Protein AF-A0AAN7UTT5-F1 (afdb_monomer)

Sequence (653 aa):
MQVRHYLQALGIAIPLFTTSALGRFSVTSLNTWSPSGRPGTSPDYYIHANITDPDPTKDTPDADGAQVYCAFVWQWPNAPYNQILDCVIADGGRPVGWAWTVELLEATETEEPFPTTNFDLHWRAINLSQPQDGNVTFYSGIGHFEVGKNLQGTCAASGFCSWALKPTETPVVIDITTETCLGTFDEALNGLNCATWHPSRSHATGWNDNKGGLDIPVTLKTSISDKNHMIFERRQSMRGLCVLVFLRMAVGFLSPPICTAPSVFDPLLRCPSETGGYDLIGSNASHGSYLRGGPWSVGNTCYEAGADEYCIYTALRFNDGEGLSLITTAESTEKITARSAFQHKVSIPRTDGPYREVEIPGKSHGLVATKALQAGQNLISRTPALVVNTKAVEKLQRHKLDDLLARAVDSLPLAHRDEVLELSTHDIASTHTEKVGKIFRTNSFSTGFHDGKSNFRSLFTIISRINHSCRPNCVYYFDSNTFSQNVVAVRDIQPGEELSIAYIDPVLPQSERQKRLKSWGFECSCERCSVNATQVAESDGNVAEIHRLWKQLDNYSASSSATPAMAERLIALYRQEGLESRIQEAYYRAAVEWIGLGEAEKAAQHATLCIEYGTLFLGPGRPFIEKMKQLLDGPTDHPQWMFRSNRHADKNT

Foldseek 3Di:
DPDVPPPPPPPDPDPPPPPPQQFKWWWQKKKWKWDLPDPQDDQKTKIKIKTADLDRRDNDGDPLGKIWIDMDIDGPPCGQAQDKDWIDIRDPPDDDQKTKIKHKHFAPPDPDRDSRAWTKIKMKMFRNPDDPPQKGKIKIWIDTHHDPPQKDWDDDPSRITMIMGDPVCGTPITRIDMWIAGDDPVCVSSVHRTPPDDDPPDDDPDDDDDDDDDDDDDDDDDDDDDDDDDDDDDDDDDDDDDDDDDDDDDDDDDDDPDDDDDDDDDDDDDDDDDDDDDDDDDDDPDPDDDDDDFLWDWDPDWDDFPPFIWTKTKRCCQQNRQIAIETGGPVVVVVLCPAQSNVDHFHPDPDPFQWDWDQDVQFGIFIFGQAKDAAFDWGDKFAFRYKYFVCCVVGPDLLSVLVRQLVRLVPYDVVNSVLLLSADLLDDDPDSSSSSSSSQVLAWDWAAPLPVPTIITTHTRVVSRAAADLQAQWAWAQDSNSNIIIIGGLHMHHGGGTHHDHPDNSLAQLVVSQVVCVVSVHGDCHPQNVDDPVSSVVLNVLSVLLVVLCVQLPPLDLPGPDALVSLVSNLVSCVVNNVSLPSLSSLLSNLLRCQLQVNLVRSLVSLVVNLSSVCRHHNPDDPSNVLSVVCNVCSCPRPNHNSNVCNPVPPPD

Secondary structure (DSSP, 8-state):
--STTSSSSS-------------EEEEEEEEEEE----TTS--EEEEEEEEE-S-TT-SS--TTS-EEEEEEEEETT---BT-EEEPEEE-SSS---EEEEEEEEPPTT-SS--TTTEEEEEEEEEETTS--SSEEEEEEEEEEEEBTTTEEEEE-TTS-EEEEE-GGG-SEEEE-EEEEEES-HHHHHTTTTBTT------------------------------------------------------------------------------------------------SSSPEEEEEEEEETTEEEEEEEETTHHHHT-EEEEE-HHHHHHHHTSHHHHS---------SEEEEEETTTEEEEEESS-B-TT-EEEEE--SEEEEHHHHHHS-HHHHHHHHHHHHHTS-HHHHHHHHTS--SS--SSHHHHHHHHHHHH-EEEE-SSSS-EEEEE-TGGGGPEE-SS-SEEEEEETTTTEEEEEESS-B-TTPBPEE-SS-SSS-HHHHHHHHGGGT----STTTSS-HHHHHHHHHHHHHHHHHHHHHT--STT----HHHHHHHHHHHHHTT-GGGTHHHHHHHHHHHHTTT-HHHHHHHHHHHHHHHHHHH-SS-HHHHHHHHHHH-GGGSTTTTTTGGGGGGG--

pLDDT: mean 75.99, std 25.08, range [19.84, 98.75]

Structure (mmCIF, N/CA/C/O backbone):
data_AF-A0AAN7UTT5-F1
#
_entry.id   AF-A0AAN7UTT5-F1
#
loop_
_atom_site.group_PDB
_atom_site.id
_atom_site.type_symbol
_atom_site.label_atom_id
_atom_site.label_alt_id
_atom_site.label_comp_id
_atom_site.label_asym_id
_atom_site.label_entity_id
_atom_site.label_seq_id
_atom_site.pdbx_PDB_ins_code
_atom_site.Cartn_x
_atom_site.Cartn_y
_atom_site.Cartn_z
_atom_site.occupancy
_atom_site.B_iso_or_equiv
_atom_site.auth_seq_id
_atom_site.auth_comp_id
_atom_site.auth_asym_id
_atom_site.auth_atom_id
_atom_site.pdbx_PDB_model_num
ATOM 1 N N . MET A 1 1 ? 32.697 -45.420 -55.969 1.00 43.56 1 MET A N 1
ATOM 2 C CA . MET A 1 1 ? 33.948 -46.088 -55.541 1.00 43.56 1 MET A CA 1
ATOM 3 C C . MET A 1 1 ? 35.084 -45.721 -56.505 1.00 43.56 1 MET A C 1
ATOM 5 O O . MET A 1 1 ? 35.570 -46.591 -57.204 1.00 43.56 1 MET A O 1
ATOM 9 N N . GLN A 1 2 ? 35.478 -44.437 -56.603 1.00 44.31 2 GLN A N 1
ATOM 10 C CA . GLN A 1 2 ? 36.600 -44.028 -57.478 1.00 44.31 2 GLN A CA 1
ATOM 11 C C . GLN A 1 2 ? 37.169 -42.615 -57.198 1.00 44.31 2 GLN A C 1
ATOM 13 O O . GLN A 1 2 ? 37.611 -41.933 -58.109 1.00 44.31 2 GLN A O 1
ATOM 18 N N . VAL A 1 3 ? 37.178 -42.160 -55.937 1.00 40.94 3 VAL A N 1
ATOM 19 C CA . VAL A 1 3 ? 37.880 -40.906 -55.544 1.00 40.94 3 VAL A CA 1
ATOM 20 C C . VAL A 1 3 ? 38.808 -41.105 -54.332 1.00 40.94 3 VAL A C 1
ATOM 22 O O . VAL A 1 3 ? 39.767 -40.368 -54.147 1.00 40.94 3 VAL A O 1
ATOM 25 N N . ARG A 1 4 ? 38.633 -42.183 -53.551 1.00 36.16 4 ARG A N 1
ATOM 26 C CA . ARG A 1 4 ? 39.488 -42.482 -52.384 1.00 36.16 4 ARG A CA 1
ATOM 27 C C . ARG A 1 4 ? 40.895 -43.005 -52.709 1.00 36.16 4 ARG A C 1
ATOM 29 O O . ARG A 1 4 ? 41.725 -43.021 -51.815 1.00 36.16 4 ARG A O 1
ATOM 36 N N . HIS A 1 5 ? 41.176 -43.416 -53.948 1.00 43.47 5 HIS A N 1
ATOM 37 C CA . HIS A 1 5 ? 42.467 -44.030 -54.306 1.00 43.47 5 HIS A CA 1
ATOM 38 C C . HIS A 1 5 ? 43.515 -43.050 -54.867 1.00 43.47 5 HIS A C 1
ATOM 40 O O . HIS A 1 5 ? 44.645 -43.464 -55.090 1.00 43.47 5 HIS A O 1
ATOM 46 N N . TYR A 1 6 ? 43.192 -41.763 -55.051 1.00 39.84 6 TYR A N 1
ATOM 47 C CA . TYR A 1 6 ? 44.152 -40.781 -55.588 1.00 39.84 6 TYR A CA 1
ATOM 48 C C . TYR A 1 6 ? 44.833 -39.892 -54.532 1.00 39.84 6 TYR A C 1
ATOM 50 O O . TYR A 1 6 ? 45.796 -39.205 -54.854 1.00 39.84 6 TYR A O 1
ATOM 58 N N . LEU A 1 7 ? 44.395 -39.925 -53.267 1.00 40.12 7 LEU A N 1
ATOM 59 C CA . LEU A 1 7 ? 44.925 -39.040 -52.214 1.00 40.12 7 LEU A CA 1
ATOM 60 C C . LEU A 1 7 ? 45.948 -39.690 -51.266 1.00 40.12 7 LEU A C 1
ATOM 62 O O . LEU A 1 7 ? 46.494 -39.003 -50.411 1.00 40.12 7 LEU A O 1
ATOM 66 N N . GLN A 1 8 ? 46.273 -40.978 -51.423 1.00 39.19 8 GLN A N 1
ATOM 67 C CA . GLN A 1 8 ? 47.286 -41.652 -50.587 1.00 39.19 8 GLN A CA 1
ATOM 68 C C . GLN A 1 8 ? 48.696 -41.707 -51.205 1.00 39.19 8 GLN A C 1
ATOM 70 O O . GLN A 1 8 ? 49.610 -42.232 -50.578 1.00 39.19 8 GLN A O 1
ATOM 75 N N . ALA A 1 9 ? 48.912 -41.131 -52.393 1.00 42.50 9 ALA A N 1
ATOM 76 C CA . ALA A 1 9 ? 50.193 -41.216 -53.106 1.00 42.50 9 ALA A CA 1
ATOM 77 C C . ALA A 1 9 ? 51.136 -40.006 -52.924 1.00 42.50 9 ALA A C 1
ATOM 79 O O . ALA A 1 9 ? 52.186 -39.977 -53.558 1.00 42.50 9 ALA A O 1
ATOM 80 N N . LEU A 1 10 ? 50.804 -39.014 -52.084 1.00 40.88 10 LEU A N 1
ATOM 81 C CA . LEU A 1 10 ? 51.608 -37.783 -51.965 1.00 40.88 10 LEU A CA 1
ATOM 82 C C . LEU A 1 10 ? 52.316 -37.549 -50.626 1.00 40.88 10 LEU A C 1
ATOM 84 O O . LEU A 1 10 ? 53.011 -36.550 -50.512 1.00 40.88 10 LEU A O 1
ATOM 88 N N . GLY A 1 11 ? 52.226 -38.444 -49.637 1.00 39.50 11 GLY A N 1
ATOM 89 C CA . GLY A 1 11 ? 53.099 -38.375 -48.450 1.00 39.50 11 GLY A CA 1
ATOM 90 C C . GLY A 1 11 ? 53.075 -37.043 -47.679 1.00 39.50 11 GLY A C 1
ATOM 91 O O . GLY A 1 11 ? 54.031 -36.732 -46.975 1.00 39.50 11 GLY A O 1
ATOM 92 N N . ILE A 1 12 ? 52.005 -36.253 -47.803 1.00 39.72 12 ILE A N 1
ATOM 93 C CA . ILE A 1 12 ? 51.806 -35.035 -47.019 1.00 39.72 12 ILE A CA 1
ATOM 94 C C . ILE A 1 12 ? 51.039 -35.447 -45.767 1.00 39.72 12 ILE A C 1
ATOM 96 O O . ILE A 1 12 ? 49.877 -35.850 -45.841 1.00 39.72 12 ILE A O 1
ATOM 100 N N . ALA A 1 13 ? 51.705 -35.372 -44.617 1.00 34.25 13 ALA A N 1
ATOM 101 C CA . ALA A 1 13 ? 51.040 -35.432 -43.328 1.00 34.25 13 ALA A CA 1
ATOM 102 C C . ALA A 1 13 ? 50.057 -34.256 -43.247 1.00 34.25 13 ALA A C 1
ATOM 104 O O . ALA A 1 13 ? 50.465 -33.102 -43.125 1.00 34.25 13 ALA A O 1
ATOM 105 N N . ILE A 1 14 ? 48.762 -34.545 -43.359 1.00 33.50 14 ILE A N 1
ATOM 106 C CA . ILE A 1 14 ? 47.716 -33.591 -43.002 1.00 33.50 14 ILE A CA 1
ATOM 107 C C . ILE A 1 14 ? 47.764 -33.500 -41.473 1.00 33.50 14 ILE A C 1
ATOM 109 O O . ILE A 1 14 ? 47.620 -34.543 -40.824 1.00 33.50 14 ILE A O 1
ATOM 113 N N . PRO A 1 15 ? 47.991 -32.318 -40.875 1.00 33.50 15 PRO A N 1
ATOM 114 C CA . PRO A 1 15 ? 47.809 -32.176 -39.444 1.00 33.50 15 PRO A CA 1
ATOM 115 C C . PRO A 1 15 ? 46.346 -32.517 -39.165 1.00 33.50 15 PRO A C 1
ATOM 117 O O . PRO A 1 15 ? 45.433 -31.874 -39.684 1.00 33.50 15 PRO A O 1
ATOM 120 N N . LEU A 1 16 ? 46.124 -33.584 -38.398 1.00 32.66 16 LEU A N 1
ATOM 121 C CA . LEU A 1 16 ? 44.844 -33.825 -37.756 1.00 32.66 16 LEU A CA 1
ATOM 122 C C . LEU A 1 16 ? 44.612 -32.617 -36.852 1.00 32.66 16 LEU A C 1
ATOM 124 O O . LEU A 1 16 ? 45.152 -32.555 -35.750 1.00 32.66 16 LEU A O 1
ATOM 128 N N . PHE A 1 17 ? 43.864 -31.632 -37.348 1.00 32.28 17 PHE A N 1
ATOM 129 C CA . PHE A 1 17 ? 43.256 -30.627 -36.500 1.00 32.28 17 PHE A CA 1
ATOM 130 C C . PHE A 1 17 ? 42.333 -31.391 -35.559 1.00 32.28 17 PHE A C 1
ATOM 132 O O . PHE A 1 17 ? 41.230 -31.794 -35.921 1.00 32.28 17 PHE A O 1
ATOM 139 N N . THR A 1 18 ? 42.823 -31.653 -34.353 1.00 28.97 18 THR A N 1
ATOM 140 C CA . THR A 1 18 ? 41.956 -31.870 -33.210 1.00 28.97 18 THR A CA 1
ATOM 141 C C . THR A 1 18 ? 41.146 -30.591 -33.084 1.00 28.97 18 THR A C 1
ATOM 143 O O . THR A 1 18 ? 41.679 -29.564 -32.667 1.00 28.97 18 THR A O 1
ATOM 146 N N . THR A 1 19 ? 39.888 -30.621 -33.516 1.00 34.44 19 THR A N 1
ATOM 147 C CA . THR A 1 19 ? 38.912 -29.612 -33.120 1.00 34.44 19 THR A CA 1
ATOM 148 C C . THR A 1 19 ? 38.838 -29.698 -31.601 1.00 34.44 19 THR A C 1
ATOM 150 O O . THR A 1 19 ? 38.210 -30.611 -31.063 1.00 34.44 19 THR A O 1
ATOM 153 N N . SER A 1 20 ? 39.551 -28.815 -30.899 1.00 40.12 20 SER A N 1
ATOM 154 C CA . SER A 1 20 ? 39.170 -28.464 -29.537 1.00 40.12 20 SER A CA 1
ATOM 155 C C . SER A 1 20 ? 37.685 -28.144 -29.607 1.00 40.12 20 SER A C 1
ATOM 157 O O . SER A 1 20 ? 37.292 -27.360 -30.474 1.00 40.12 20 SER A O 1
ATOM 159 N N . ALA A 1 21 ? 36.863 -28.812 -28.799 1.00 48.62 21 ALA A N 1
ATOM 160 C CA . ALA A 1 21 ? 35.466 -28.432 -28.684 1.00 48.62 21 ALA A CA 1
ATOM 161 C C . ALA A 1 21 ? 35.452 -26.929 -28.378 1.00 48.62 21 ALA A C 1
ATOM 163 O O . ALA A 1 21 ? 36.034 -26.493 -27.388 1.00 48.62 21 ALA A O 1
ATOM 164 N N . LEU A 1 22 ? 34.937 -26.130 -29.313 1.00 58.00 22 LEU A N 1
ATOM 165 C CA . LEU A 1 22 ? 34.642 -24.733 -29.037 1.00 58.00 22 LEU A CA 1
ATOM 166 C C . LEU A 1 22 ? 33.577 -24.741 -27.935 1.00 58.00 22 LEU A C 1
ATOM 168 O O . LEU A 1 22 ? 32.728 -25.638 -27.914 1.00 58.00 22 LEU A O 1
ATOM 172 N N . GLY A 1 23 ? 33.659 -23.800 -26.996 1.00 67.00 23 GLY A N 1
ATOM 173 C CA . GLY A 1 23 ? 32.673 -23.715 -25.922 1.00 67.00 23 GLY A CA 1
ATOM 174 C C . GLY A 1 23 ? 31.282 -23.334 -26.442 1.00 67.00 23 GLY A C 1
ATOM 175 O O . GLY A 1 23 ? 31.026 -23.313 -27.646 1.00 67.00 23 GLY A O 1
ATOM 176 N N . ARG A 1 24 ? 30.330 -23.078 -25.546 1.00 82.81 24 ARG A N 1
ATOM 177 C CA . ARG A 1 24 ? 28.915 -22.879 -25.907 1.00 82.81 24 ARG A CA 1
ATOM 178 C C . ARG A 1 24 ? 28.330 -21.689 -25.168 1.00 82.81 24 ARG A C 1
ATOM 180 O O . ARG A 1 24 ? 28.668 -21.468 -24.008 1.00 82.81 24 ARG A O 1
ATOM 187 N N . PHE A 1 25 ? 27.398 -20.975 -25.796 1.00 87.75 25 PHE A N 1
ATOM 188 C CA . PHE A 1 25 ? 26.512 -20.077 -25.054 1.00 87.75 25 PHE A CA 1
ATOM 189 C C . PHE A 1 25 ? 25.291 -20.855 -24.559 1.00 87.75 25 PHE A C 1
ATOM 191 O O . PHE A 1 25 ? 24.766 -21.722 -25.258 1.00 87.75 25 PHE A O 1
ATOM 198 N N . SER A 1 26 ? 24.836 -20.543 -23.347 1.00 88.38 26 SER A N 1
ATOM 199 C CA . SER A 1 26 ? 23.706 -21.212 -22.701 1.00 88.38 26 SER A CA 1
ATOM 200 C C . SER A 1 26 ? 22.634 -20.186 -22.354 1.00 88.38 26 SER A C 1
ATOM 202 O O . SER A 1 26 ? 22.735 -19.495 -21.338 1.00 88.38 26 SER A O 1
ATOM 204 N N . VAL A 1 27 ? 21.616 -20.060 -23.207 1.00 90.56 27 VAL A N 1
ATOM 205 C CA . VAL A 1 27 ? 20.495 -19.146 -22.961 1.00 90.56 27 VAL A CA 1
ATOM 206 C C . VAL A 1 27 ? 19.534 -19.818 -21.986 1.00 90.56 27 VAL A C 1
ATOM 208 O O . VAL A 1 27 ? 18.840 -20.778 -22.327 1.00 90.56 27 VAL A O 1
ATOM 211 N N . THR A 1 28 ? 19.514 -19.333 -20.749 1.00 88.81 28 THR A N 1
ATOM 212 C CA . THR A 1 28 ? 18.777 -19.939 -19.629 1.00 88.81 28 THR A CA 1
ATOM 213 C C . THR A 1 28 ? 17.398 -19.329 -19.423 1.00 88.81 28 THR A C 1
ATOM 215 O O . THR A 1 28 ? 16.517 -19.965 -18.847 1.00 88.81 28 THR A O 1
ATOM 218 N N . SER A 1 29 ? 17.167 -18.125 -19.938 1.00 90.75 29 SER A N 1
ATOM 219 C CA . SER A 1 29 ? 15.823 -17.574 -20.065 1.00 90.75 29 SER A CA 1
ATOM 220 C C . SER A 1 29 ? 15.744 -16.680 -21.288 1.00 90.75 29 SER A C 1
ATOM 222 O O . SER A 1 29 ? 16.654 -15.895 -21.527 1.00 90.75 29 SER A O 1
ATOM 224 N N . LEU A 1 30 ? 14.634 -16.737 -22.007 1.00 94.06 30 LEU A N 1
ATOM 225 C CA . LEU A 1 30 ? 14.273 -15.732 -22.994 1.00 94.06 30 LEU A CA 1
ATOM 226 C C . LEU A 1 30 ? 12.775 -15.480 -22.879 1.00 94.06 30 LEU A C 1
ATOM 228 O O . LEU A 1 30 ? 12.010 -16.441 -22.774 1.00 94.06 30 LEU A O 1
ATOM 232 N N . ASN A 1 31 ? 12.363 -14.217 -22.883 1.00 92.81 31 ASN A N 1
ATOM 233 C CA . ASN A 1 31 ? 10.966 -13.809 -22.902 1.00 92.81 31 ASN A CA 1
ATOM 234 C C . ASN A 1 31 ? 10.744 -12.641 -23.861 1.00 92.81 31 ASN A C 1
ATOM 236 O O . ASN A 1 31 ? 11.550 -11.719 -23.945 1.00 92.81 31 ASN A O 1
ATOM 240 N N . THR A 1 32 ? 9.625 -12.674 -24.572 1.00 93.06 32 THR A N 1
ATOM 241 C CA . THR A 1 32 ? 9.216 -11.633 -25.509 1.00 93.06 32 THR A CA 1
ATOM 242 C C . THR A 1 32 ? 7.816 -11.143 -25.187 1.00 93.06 32 THR A C 1
ATOM 244 O O . THR A 1 32 ? 7.004 -11.845 -24.569 1.00 93.06 32 THR A O 1
ATOM 247 N N . TRP A 1 33 ? 7.527 -9.921 -25.621 1.00 90.25 33 TRP A N 1
ATOM 248 C CA . TRP A 1 33 ? 6.220 -9.316 -25.428 1.00 90.25 33 TRP A CA 1
ATOM 249 C C . TRP A 1 33 ? 5.844 -8.374 -26.552 1.00 90.25 33 TRP A C 1
ATOM 251 O O . TRP A 1 33 ? 6.675 -7.662 -27.115 1.00 90.25 33 TRP A O 1
ATOM 261 N N . SER A 1 34 ? 4.557 -8.376 -26.873 1.00 88.06 34 SER A N 1
ATOM 262 C CA . SER A 1 34 ? 3.938 -7.498 -27.855 1.00 88.06 34 SER A CA 1
ATOM 263 C C . SER A 1 34 ? 2.684 -6.859 -27.258 1.00 88.06 34 SER A C 1
ATOM 265 O O . SER A 1 34 ? 1.815 -7.585 -26.765 1.00 88.06 34 SER A O 1
ATOM 267 N N . PRO A 1 35 ? 2.570 -5.521 -27.286 1.00 83.06 35 PRO A N 1
ATOM 268 C CA . PRO A 1 35 ? 1.421 -4.806 -26.756 1.00 83.06 35 PRO A CA 1
ATOM 269 C C . PRO A 1 35 ? 0.160 -5.010 -27.588 1.00 83.06 35 PRO A C 1
ATOM 271 O O . PRO A 1 35 ? 0.199 -5.144 -28.804 1.00 83.06 35 PRO A O 1
ATOM 274 N N . SER A 1 36 ? -0.994 -4.868 -26.934 1.00 79.12 36 SER A N 1
ATOM 275 C CA . SER A 1 36 ? -2.305 -4.886 -27.606 1.00 79.12 36 SER A CA 1
ATOM 276 C C . SER A 1 36 ? -2.604 -3.658 -28.484 1.00 79.12 36 SER A C 1
ATOM 278 O O . SER A 1 36 ? -3.639 -3.601 -29.143 1.00 79.12 36 SER A O 1
ATOM 280 N N . GLY A 1 37 ? -1.773 -2.612 -28.416 1.00 65.06 37 GLY A N 1
ATOM 281 C CA . GLY A 1 37 ? -2.025 -1.330 -29.085 1.00 65.06 37 GLY A CA 1
ATOM 282 C C . GLY A 1 37 ? -3.209 -0.523 -28.526 1.00 65.06 37 GLY A C 1
ATOM 283 O O . GLY A 1 37 ? -3.604 0.475 -29.131 1.00 65.06 37 GLY A O 1
ATOM 284 N N . ARG A 1 38 ? -3.800 -0.917 -27.386 1.00 64.81 38 ARG A N 1
ATOM 285 C CA . ARG A 1 38 ? -4.897 -0.174 -26.745 1.00 64.81 38 ARG A CA 1
ATOM 286 C C . ARG A 1 38 ? -4.381 1.037 -25.953 1.00 64.81 38 ARG A C 1
ATOM 288 O O . ARG A 1 38 ? -3.316 0.957 -25.339 1.00 64.81 38 ARG A O 1
ATOM 295 N N . PRO A 1 39 ? -5.146 2.145 -25.885 1.00 46.62 39 PRO A N 1
ATOM 296 C CA . PRO A 1 39 ? -4.810 3.266 -25.010 1.00 46.62 39 PRO A CA 1
ATOM 297 C C . PRO A 1 39 ? -4.639 2.797 -23.557 1.00 46.62 39 PRO A C 1
ATOM 299 O O . PRO A 1 39 ? -5.545 2.180 -23.002 1.00 46.62 39 PRO A O 1
ATOM 302 N N . GLY A 1 40 ? -3.486 3.089 -22.948 1.00 49.75 40 GLY A N 1
ATOM 303 C CA . GLY A 1 40 ? -3.182 2.744 -21.552 1.00 49.75 40 GLY A CA 1
ATOM 304 C C . GLY A 1 40 ? -2.288 1.515 -21.342 1.00 49.75 40 GLY A C 1
ATOM 305 O O . GLY A 1 40 ? -1.812 1.331 -20.227 1.00 49.75 40 GLY A O 1
ATOM 306 N N . THR A 1 41 ? -1.999 0.710 -22.373 1.00 53.72 41 THR A N 1
ATOM 307 C CA . THR A 1 41 ? -0.960 -0.337 -22.287 1.00 53.72 41 THR A CA 1
ATOM 308 C C . THR A 1 41 ? 0.419 0.226 -22.626 1.00 53.72 41 THR A C 1
ATOM 310 O O . THR A 1 41 ? 0.505 1.221 -23.350 1.00 53.72 41 THR A O 1
ATOM 313 N N . SER A 1 42 ? 1.497 -0.406 -22.137 1.00 67.25 42 SER A N 1
ATOM 314 C CA . SER A 1 42 ? 2.853 -0.069 -22.601 1.00 67.25 42 SER A CA 1
ATOM 315 C C . SER A 1 42 ? 2.894 -0.117 -24.136 1.00 67.25 42 SER A C 1
ATOM 317 O O . SER A 1 42 ? 2.335 -1.053 -24.706 1.00 67.25 42 SER A O 1
ATOM 319 N N . PRO A 1 43 ? 3.472 0.877 -24.827 1.00 77.44 43 PRO A N 1
ATOM 320 C CA . PRO A 1 43 ? 3.624 0.835 -26.280 1.00 77.44 43 PRO A CA 1
ATOM 321 C C . PRO A 1 43 ? 4.814 -0.027 -26.737 1.00 77.44 43 PRO A C 1
ATOM 323 O O . PRO A 1 43 ? 4.990 -0.219 -27.941 1.00 77.44 43 PRO A O 1
ATOM 326 N N . ASP A 1 44 ? 5.623 -0.527 -25.800 1.00 82.44 44 ASP A N 1
ATOM 327 C CA . ASP A 1 44 ? 6.960 -1.042 -26.088 1.00 82.44 44 ASP A CA 1
ATOM 328 C C . ASP A 1 44 ? 6.983 -2.563 -26.247 1.00 82.44 44 ASP A C 1
ATOM 330 O O . ASP A 1 44 ? 6.727 -3.299 -25.306 1.00 82.44 44 ASP A O 1
ATOM 334 N N . TYR A 1 45 ? 7.354 -3.049 -27.420 1.00 88.75 45 TYR A N 1
ATOM 335 C CA . TYR A 1 45 ? 7.704 -4.443 -27.662 1.00 88.75 45 TYR A CA 1
ATOM 336 C C . TYR A 1 45 ? 9.051 -4.751 -27.011 1.00 88.75 45 TYR A C 1
ATOM 338 O O . TYR A 1 45 ? 9.922 -3.878 -26.981 1.00 88.75 45 TYR A O 1
ATOM 346 N N . TYR A 1 46 ? 9.250 -5.986 -26.542 1.00 89.81 46 TYR A N 1
ATOM 347 C CA . TYR A 1 46 ? 10.554 -6.386 -26.022 1.00 89.81 46 TYR A CA 1
ATOM 348 C C . TYR A 1 46 ? 10.947 -7.835 -26.312 1.00 89.81 46 TYR A C 1
ATOM 350 O O . TYR A 1 46 ? 10.098 -8.710 -26.505 1.00 89.81 46 TYR A O 1
ATOM 358 N N . ILE A 1 47 ? 12.261 -8.073 -26.276 1.00 93.00 47 ILE A N 1
ATOM 359 C CA . ILE A 1 47 ? 12.916 -9.384 -26.190 1.00 93.00 47 ILE A CA 1
ATOM 360 C C . ILE A 1 47 ? 13.959 -9.279 -25.088 1.00 93.00 47 ILE A C 1
ATOM 362 O O . ILE A 1 47 ? 14.851 -8.439 -25.163 1.00 93.00 47 ILE A O 1
ATOM 366 N N . HIS A 1 48 ? 13.858 -10.127 -24.080 1.00 91.25 48 HIS A N 1
ATOM 367 C CA . HIS A 1 48 ? 14.750 -10.188 -22.932 1.00 91.25 48 HIS A CA 1
ATOM 368 C C . HIS A 1 48 ? 15.390 -11.572 -22.902 1.00 91.25 48 HIS A C 1
ATOM 370 O O . HIS A 1 48 ? 14.674 -12.566 -22.987 1.00 91.25 48 HIS A O 1
ATOM 376 N N . ALA A 1 49 ? 16.712 -11.656 -22.791 1.00 92.31 49 ALA A N 1
ATOM 377 C CA . ALA A 1 49 ? 17.436 -12.922 -22.794 1.00 92.31 49 ALA A CA 1
ATOM 378 C C . ALA A 1 49 ? 18.544 -12.931 -21.734 1.00 92.31 49 ALA A C 1
ATOM 380 O O . ALA A 1 49 ? 19.276 -11.955 -21.590 1.00 92.31 49 ALA A O 1
ATOM 381 N N . ASN A 1 50 ? 18.667 -14.045 -21.010 1.00 88.56 50 ASN A N 1
ATOM 382 C CA . ASN A 1 50 ? 19.740 -14.301 -20.055 1.00 88.56 50 ASN A CA 1
ATOM 383 C C . ASN A 1 50 ? 20.631 -15.436 -20.538 1.00 88.56 50 ASN A C 1
ATOM 385 O O . ASN A 1 50 ? 20.140 -16.501 -20.920 1.00 88.56 50 ASN A O 1
ATOM 389 N N . ILE A 1 51 ? 21.935 -15.223 -20.405 1.00 87.38 51 ILE A N 1
ATOM 390 C CA . ILE A 1 51 ? 22.967 -16.248 -20.503 1.00 87.38 51 ILE A CA 1
ATOM 391 C C . ILE A 1 51 ? 23.599 -16.420 -19.127 1.00 87.38 51 ILE A C 1
ATOM 393 O O . ILE A 1 51 ? 23.949 -15.445 -18.459 1.00 87.38 51 ILE A O 1
ATOM 397 N N . THR A 1 52 ? 23.747 -17.667 -18.699 1.00 77.44 52 THR A N 1
ATOM 398 C CA . THR A 1 52 ? 24.467 -18.010 -17.468 1.00 77.44 52 THR A CA 1
ATOM 399 C C . THR A 1 52 ? 25.882 -18.460 -17.816 1.00 77.44 52 THR A C 1
ATOM 401 O O . THR A 1 52 ? 26.058 -19.169 -18.803 1.00 77.44 52 THR A O 1
ATOM 404 N N . ASP A 1 53 ? 26.854 -18.067 -16.986 1.00 74.56 53 ASP A N 1
ATOM 405 C CA . ASP A 1 53 ? 28.297 -18.268 -17.191 1.00 74.56 53 ASP A CA 1
ATOM 406 C C . ASP A 1 53 ? 28.844 -17.411 -18.356 1.00 74.56 53 ASP A C 1
ATOM 408 O O . ASP A 1 53 ? 28.881 -17.849 -19.504 1.00 74.56 53 ASP A O 1
ATOM 412 N N . PRO A 1 54 ? 29.272 -16.158 -18.093 1.00 71.62 54 PRO A N 1
ATOM 413 C CA . PRO A 1 54 ? 29.703 -15.207 -19.122 1.00 71.62 54 PRO A CA 1
ATOM 414 C C . PRO A 1 54 ? 31.049 -15.578 -19.761 1.00 71.62 54 PRO A C 1
ATOM 416 O O . PRO A 1 54 ? 31.562 -14.801 -20.564 1.00 71.62 54 PRO A O 1
ATOM 419 N N . ASP A 1 55 ? 31.653 -16.697 -19.356 1.00 82.19 55 ASP A N 1
ATOM 420 C CA . ASP A 1 55 ? 32.896 -17.218 -19.904 1.00 82.19 55 ASP A CA 1
ATOM 421 C C . ASP A 1 55 ? 32.592 -18.367 -20.877 1.00 82.19 55 ASP A C 1
ATOM 423 O O . ASP A 1 55 ? 32.436 -19.517 -20.458 1.00 82.19 55 ASP A O 1
ATOM 427 N N . PRO A 1 56 ? 32.542 -18.087 -22.187 1.00 74.31 56 PRO A N 1
ATOM 428 C CA . PRO A 1 56 ? 32.183 -19.079 -23.187 1.00 74.31 56 PRO A CA 1
ATOM 429 C C . PRO A 1 56 ? 33.297 -20.084 -23.481 1.00 74.31 56 PRO A C 1
ATOM 431 O O . PRO A 1 56 ? 33.151 -20.889 -24.393 1.00 74.31 56 PRO A O 1
ATOM 434 N N . THR A 1 57 ? 34.421 -20.041 -22.758 1.00 73.44 57 THR A N 1
ATOM 435 C CA . THR A 1 57 ? 35.525 -21.001 -22.915 1.00 73.44 57 THR A CA 1
ATOM 436 C C . THR A 1 57 ? 35.393 -22.223 -22.010 1.00 73.44 57 THR A C 1
ATOM 438 O O . THR A 1 57 ? 36.170 -23.169 -22.141 1.00 73.44 57 THR A O 1
ATOM 441 N N . LYS A 1 58 ? 34.419 -22.230 -21.093 1.00 69.00 58 LYS A N 1
ATOM 442 C CA . LYS A 1 58 ? 34.164 -23.366 -20.207 1.00 69.00 58 LYS A CA 1
ATOM 443 C C . LYS A 1 58 ? 33.188 -24.352 -20.843 1.00 69.00 58 LYS A C 1
ATOM 445 O O . LYS A 1 58 ? 32.142 -23.972 -21.358 1.00 69.00 58 LYS A O 1
ATOM 450 N N . ASP A 1 59 ? 33.497 -25.640 -20.717 1.00 59.97 59 ASP A N 1
ATOM 451 C CA . ASP A 1 59 ? 32.659 -26.727 -21.243 1.00 59.97 59 ASP A CA 1
ATOM 452 C C . ASP A 1 59 ? 31.441 -27.057 -20.357 1.00 59.97 59 ASP A C 1
ATOM 454 O O . ASP A 1 59 ? 30.526 -27.763 -20.790 1.00 59.97 59 ASP A O 1
ATOM 458 N N . THR A 1 60 ? 31.415 -26.579 -19.108 1.00 57.41 60 THR A N 1
ATOM 459 C CA . THR A 1 60 ? 30.350 -26.865 -18.135 1.00 57.41 60 THR A CA 1
ATOM 460 C C . THR A 1 60 ? 29.724 -25.573 -17.613 1.00 57.41 60 THR A C 1
ATOM 462 O O . THR A 1 60 ? 30.464 -24.782 -17.028 1.00 57.41 60 THR A O 1
ATOM 465 N N . PRO A 1 61 ? 28.396 -25.384 -17.739 1.00 56.75 61 PRO A N 1
ATOM 466 C CA . PRO A 1 61 ? 27.710 -24.215 -17.196 1.00 56.75 61 PRO A CA 1
ATOM 467 C C . PRO A 1 61 ? 27.846 -24.143 -15.670 1.00 56.75 61 PRO A C 1
ATOM 469 O O . PRO A 1 61 ? 27.440 -25.073 -14.967 1.00 56.75 61 PRO A O 1
ATOM 472 N N . ASP A 1 62 ? 28.381 -23.040 -15.149 1.00 60.91 62 ASP A N 1
ATOM 473 C CA . ASP A 1 62 ? 28.326 -22.724 -13.719 1.00 60.91 62 ASP A CA 1
ATOM 474 C C . ASP A 1 62 ? 26.931 -22.185 -13.354 1.00 60.91 62 ASP A C 1
ATOM 476 O O . ASP A 1 62 ? 26.603 -21.033 -13.639 1.00 60.91 62 ASP A O 1
ATOM 480 N N . ALA A 1 63 ? 26.090 -23.019 -12.735 1.00 53.03 63 ALA A N 1
ATOM 481 C CA . ALA A 1 63 ? 24.725 -22.649 -12.346 1.00 53.03 63 ALA A CA 1
ATOM 482 C C . ALA A 1 63 ? 24.664 -21.497 -11.318 1.00 53.03 63 ALA A C 1
ATOM 484 O O . ALA A 1 63 ? 23.639 -20.821 -11.236 1.00 53.03 63 ALA A O 1
ATOM 485 N N . ASP A 1 64 ? 25.757 -21.248 -10.586 1.00 55.81 64 ASP A N 1
ATOM 486 C CA . ASP A 1 64 ? 25.908 -20.146 -9.625 1.00 55.81 64 ASP A CA 1
ATOM 487 C C . ASP A 1 64 ? 26.726 -18.966 -10.208 1.00 55.81 64 ASP A C 1
ATOM 489 O O . ASP A 1 64 ? 27.114 -18.037 -9.489 1.00 55.81 64 ASP A O 1
ATOM 493 N N . GLY A 1 65 ? 27.016 -19.006 -11.515 1.00 61.56 65 GLY A N 1
ATOM 494 C CA . GLY A 1 65 ? 27.838 -18.036 -12.233 1.00 61.56 65 GLY A CA 1
ATOM 495 C C . GLY A 1 65 ? 27.166 -16.676 -12.454 1.00 61.56 65 GLY A C 1
ATOM 496 O O . GLY A 1 65 ? 25.959 -16.499 -12.287 1.00 61.56 65 GLY A O 1
ATOM 497 N N . ALA A 1 66 ? 27.968 -15.685 -12.861 1.00 68.56 66 ALA A N 1
ATOM 498 C CA . ALA A 1 66 ? 27.450 -14.381 -13.278 1.00 68.56 66 ALA A CA 1
ATOM 499 C C . ALA A 1 66 ? 26.470 -14.529 -14.459 1.00 68.56 66 ALA A C 1
ATOM 501 O O . ALA A 1 66 ? 26.536 -15.494 -15.226 1.00 68.56 66 ALA A O 1
ATOM 502 N N . GLN A 1 67 ? 25.549 -13.577 -14.594 1.00 80.38 67 GLN A N 1
ATOM 503 C CA . GLN A 1 67 ? 24.536 -13.600 -15.649 1.00 80.38 67 GLN A CA 1
ATOM 504 C C . GLN A 1 67 ? 24.758 -12.449 -16.622 1.00 80.38 67 GLN A C 1
ATOM 506 O O . GLN A 1 67 ? 25.013 -11.319 -16.203 1.00 80.38 67 GLN A O 1
ATOM 511 N N . VAL A 1 68 ? 24.651 -12.742 -17.913 1.00 86.44 68 VAL A N 1
ATOM 512 C CA . VAL A 1 68 ? 24.621 -11.746 -18.984 1.00 86.44 68 VAL A CA 1
ATOM 513 C C . VAL A 1 68 ? 23.176 -11.566 -19.395 1.00 86.44 68 VAL A C 1
ATOM 515 O O . VAL A 1 68 ? 22.545 -12.500 -19.884 1.00 86.44 68 VAL A O 1
ATOM 518 N N . TYR A 1 69 ? 22.665 -10.364 -19.196 1.00 85.69 69 TYR A N 1
ATOM 519 C CA . TYR A 1 69 ? 21.324 -9.981 -19.578 1.00 85.69 69 TYR A CA 1
ATOM 520 C C . TYR A 1 69 ? 21.368 -9.079 -20.807 1.00 85.69 69 TYR A C 1
ATOM 522 O O . TYR A 1 69 ? 22.057 -8.058 -20.805 1.00 85.69 69 TYR A O 1
ATOM 530 N N . CYS A 1 70 ? 20.582 -9.403 -21.826 1.00 89.62 70 CYS A N 1
ATOM 531 C CA . CYS A 1 70 ? 20.437 -8.564 -23.006 1.00 89.62 70 CYS A CA 1
ATOM 532 C C . CYS A 1 70 ? 18.970 -8.290 -23.301 1.00 89.62 70 CYS A C 1
ATOM 534 O O . CYS A 1 70 ? 18.118 -9.170 -23.158 1.00 89.62 70 CYS A O 1
ATOM 536 N N . ALA A 1 71 ? 18.683 -7.062 -23.729 1.00 88.62 71 ALA A N 1
ATOM 537 C CA . ALA A 1 71 ? 17.327 -6.624 -24.005 1.00 88.62 71 ALA A CA 1
ATOM 538 C C . ALA A 1 71 ? 17.227 -5.790 -25.272 1.00 88.62 71 ALA A C 1
ATOM 540 O O . ALA A 1 71 ? 17.976 -4.837 -25.462 1.00 88.62 71 ALA A O 1
ATOM 541 N N . PHE A 1 72 ? 16.203 -6.095 -26.057 1.00 87.69 72 PHE A N 1
ATOM 542 C CA . PHE A 1 72 ? 15.673 -5.226 -27.093 1.00 87.69 72 PHE A CA 1
ATOM 543 C C . PHE A 1 72 ? 14.354 -4.657 -26.592 1.00 87.69 72 PHE A C 1
ATOM 545 O O . PHE A 1 72 ? 13.496 -5.420 -26.156 1.00 87.69 72 PHE A O 1
ATOM 552 N N . VAL A 1 73 ? 14.188 -3.339 -26.672 1.00 85.38 73 VAL A N 1
ATOM 553 C CA . VAL A 1 73 ? 12.926 -2.650 -26.379 1.00 85.38 73 VAL A CA 1
ATOM 554 C C . VAL A 1 73 ? 12.674 -1.641 -27.493 1.00 85.38 73 VAL A C 1
ATOM 556 O O . VAL A 1 73 ? 13.556 -0.841 -27.804 1.00 85.38 73 VAL A O 1
ATOM 559 N N . TRP A 1 74 ? 11.503 -1.684 -28.124 1.00 86.12 74 TRP A N 1
ATOM 560 C CA . TRP A 1 74 ? 11.182 -0.799 -29.248 1.00 86.12 74 TRP A CA 1
ATOM 561 C C . TRP A 1 74 ? 9.685 -0.539 -29.384 1.00 86.12 74 TRP A C 1
ATOM 563 O O . TRP A 1 74 ? 8.856 -1.236 -28.814 1.00 86.12 74 TRP A O 1
ATOM 573 N N . GLN A 1 75 ? 9.320 0.443 -30.205 1.00 83.56 75 GLN A N 1
ATOM 574 C CA . GLN A 1 75 ? 7.927 0.739 -30.545 1.00 83.56 75 GLN A CA 1
ATOM 575 C C . GLN A 1 75 ? 7.644 0.378 -31.999 1.00 83.56 75 GLN A C 1
ATOM 577 O O . GLN A 1 75 ? 8.481 0.593 -32.879 1.00 83.56 75 GLN A O 1
ATOM 582 N N . TRP A 1 76 ? 6.449 -0.148 -32.270 1.00 76.44 76 TRP A N 1
ATOM 583 C CA . TRP A 1 76 ? 6.019 -0.460 -33.635 1.00 76.44 76 TRP A CA 1
ATOM 584 C C . TRP A 1 76 ? 6.049 0.784 -34.545 1.00 76.44 76 TRP A C 1
ATOM 586 O O . TRP A 1 76 ? 5.636 1.858 -34.098 1.00 76.44 76 TRP A O 1
ATOM 596 N N . PRO A 1 77 ? 6.465 0.668 -35.825 1.00 69.88 77 PRO A N 1
ATOM 597 C CA . PRO A 1 77 ? 6.924 -0.537 -36.539 1.00 69.88 77 PRO A CA 1
ATOM 598 C C . PRO A 1 77 ? 8.441 -0.790 -36.457 1.00 69.88 77 PRO A C 1
ATOM 600 O O . PRO A 1 77 ? 8.967 -1.628 -37.183 1.00 69.88 77 PRO A O 1
ATOM 603 N N . ASN A 1 78 ? 9.165 -0.061 -35.608 1.00 78.25 78 ASN A N 1
ATOM 604 C CA . ASN A 1 78 ? 10.620 0.071 -35.682 1.00 78.25 78 ASN A CA 1
ATOM 605 C C . ASN A 1 78 ? 11.350 -1.027 -34.900 1.00 78.25 78 ASN A C 1
ATOM 607 O O . ASN A 1 78 ? 12.069 -0.735 -33.945 1.00 78.25 78 ASN A O 1
ATOM 611 N N . ALA A 1 79 ? 11.150 -2.287 -35.282 1.00 83.44 79 ALA A N 1
ATOM 612 C CA . ALA A 1 79 ? 11.943 -3.380 -34.733 1.00 83.44 79 ALA A CA 1
ATOM 613 C C . ALA A 1 79 ? 13.444 -3.110 -34.961 1.00 83.44 79 ALA A C 1
ATOM 615 O O . ALA A 1 79 ? 13.820 -2.730 -36.076 1.00 83.44 79 ALA A O 1
ATOM 616 N N . PRO A 1 80 ? 14.306 -3.281 -33.943 1.00 83.88 80 PRO A N 1
ATOM 617 C CA . PRO A 1 80 ? 15.725 -2.943 -34.017 1.00 83.88 80 PRO A CA 1
ATOM 618 C C . PRO A 1 80 ? 16.518 -4.041 -34.744 1.00 83.88 80 PRO A C 1
ATOM 620 O O . PRO A 1 80 ? 17.556 -4.492 -34.267 1.00 83.88 80 PRO A O 1
ATOM 623 N N . TYR A 1 81 ? 16.017 -4.499 -35.894 1.00 83.88 81 TYR A N 1
ATOM 624 C CA . TYR A 1 81 ? 16.697 -5.495 -36.712 1.00 83.88 81 TYR A CA 1
ATOM 625 C C . TYR A 1 81 ? 18.065 -4.983 -37.160 1.00 83.88 81 TYR A C 1
ATOM 627 O O . TYR A 1 81 ? 18.209 -3.829 -37.577 1.00 83.88 81 TYR A O 1
ATOM 635 N N . ASN A 1 82 ? 19.053 -5.871 -37.107 1.00 81.19 82 ASN A N 1
ATOM 636 C CA . ASN A 1 82 ? 20.455 -5.629 -37.432 1.00 81.19 82 ASN A CA 1
ATOM 637 C C . ASN A 1 82 ? 21.081 -4.488 -36.603 1.00 81.19 82 ASN A C 1
ATOM 639 O O . ASN A 1 82 ? 22.010 -3.817 -37.055 1.00 81.19 82 ASN A O 1
ATOM 643 N N . GLN A 1 83 ? 20.537 -4.218 -35.408 1.00 78.56 83 GLN A N 1
ATOM 644 C CA . GLN A 1 83 ? 21.147 -3.321 -34.428 1.00 78.56 83 GLN A CA 1
ATOM 645 C C . GLN A 1 83 ? 21.840 -4.139 -33.346 1.00 78.56 83 GLN A C 1
ATOM 647 O O . GLN A 1 83 ? 21.244 -5.041 -32.755 1.00 78.56 83 GLN A O 1
ATOM 652 N N . ILE A 1 84 ? 23.093 -3.782 -33.081 1.00 81.81 84 ILE A N 1
ATOM 653 C CA . ILE A 1 84 ? 23.915 -4.367 -32.026 1.00 81.81 84 ILE A CA 1
ATOM 654 C C . ILE A 1 84 ? 23.677 -3.566 -30.743 1.00 81.81 84 ILE A C 1
ATOM 656 O O . ILE A 1 84 ? 23.775 -2.339 -30.753 1.00 81.81 84 ILE A O 1
ATOM 660 N N . LEU A 1 85 ? 23.351 -4.255 -29.651 1.00 81.38 85 LEU A N 1
ATOM 661 C CA . LEU A 1 85 ? 23.134 -3.674 -28.329 1.00 81.38 85 LEU A CA 1
ATOM 662 C C . LEU A 1 85 ? 24.077 -4.293 -27.300 1.00 81.38 85 LEU A C 1
ATOM 664 O O . LEU A 1 85 ? 24.350 -5.495 -27.334 1.00 81.38 85 LEU A O 1
ATOM 668 N N . ASP A 1 86 ? 24.520 -3.470 -26.353 1.00 82.62 86 ASP A N 1
ATOM 669 C CA . ASP A 1 86 ? 25.329 -3.913 -25.221 1.00 82.62 86 ASP A CA 1
ATOM 670 C C . ASP A 1 86 ? 24.494 -4.710 -24.217 1.00 82.62 86 ASP A C 1
ATOM 672 O O . ASP A 1 86 ? 23.357 -4.361 -23.885 1.00 82.62 86 ASP A O 1
ATOM 676 N N . CYS A 1 87 ? 25.094 -5.767 -23.684 1.00 85.81 87 CYS A N 1
ATOM 677 C CA . CYS A 1 87 ? 24.503 -6.587 -22.642 1.00 85.81 87 CYS A CA 1
ATOM 678 C C . CYS A 1 87 ? 25.015 -6.192 -21.256 1.00 85.81 87 CYS A C 1
ATOM 680 O O . CYS A 1 87 ? 26.184 -5.856 -21.061 1.00 85.81 87 CYS A O 1
ATOM 682 N N . VAL A 1 88 ? 24.139 -6.289 -20.259 1.00 83.44 88 VAL A N 1
ATOM 683 C CA . VAL A 1 88 ? 24.451 -5.981 -18.863 1.00 83.44 88 VAL A CA 1
ATOM 684 C C . VAL A 1 88 ? 24.887 -7.248 -18.144 1.00 83.44 88 VAL A C 1
ATOM 686 O O . VAL A 1 88 ? 24.189 -8.257 -18.156 1.00 83.44 88 VAL A O 1
ATOM 689 N N . ILE A 1 89 ? 26.022 -7.183 -17.454 1.00 77.25 89 ILE A N 1
ATOM 690 C CA . ILE A 1 89 ? 26.528 -8.296 -16.652 1.00 77.25 89 ILE A CA 1
ATOM 691 C C . ILE A 1 89 ? 26.118 -8.086 -15.192 1.00 77.25 89 ILE A C 1
ATOM 693 O O . ILE A 1 89 ? 26.581 -7.155 -14.531 1.00 77.25 89 ILE A O 1
ATOM 697 N N . ALA A 1 90 ? 25.244 -8.949 -14.675 1.00 63.62 90 ALA A N 1
ATOM 698 C CA . ALA A 1 90 ? 24.826 -8.946 -13.279 1.00 63.62 90 ALA A CA 1
ATOM 699 C C . ALA A 1 90 ? 25.896 -9.645 -12.416 1.00 63.62 90 ALA A C 1
ATOM 701 O O . ALA A 1 90 ? 26.003 -10.873 -12.397 1.00 63.62 90 ALA A O 1
ATOM 702 N N . ASP A 1 91 ? 26.725 -8.853 -11.728 1.00 58.28 91 ASP A N 1
ATOM 703 C CA . ASP A 1 91 ? 27.879 -9.349 -10.971 1.00 58.28 91 ASP A CA 1
ATOM 704 C C . ASP A 1 91 ? 27.487 -9.985 -9.611 1.00 58.28 91 ASP A C 1
ATOM 706 O O . ASP A 1 91 ? 26.832 -9.391 -8.743 1.00 58.28 91 ASP A O 1
ATOM 710 N N . GLY A 1 92 ? 27.952 -11.223 -9.420 1.00 49.34 92 GLY A N 1
ATOM 711 C CA . GLY A 1 92 ? 27.935 -12.014 -8.191 1.00 49.34 92 GLY A CA 1
ATOM 712 C C . GLY A 1 92 ? 28.832 -11.479 -7.059 1.00 49.34 92 GLY A C 1
ATOM 713 O O . GLY A 1 92 ? 28.636 -11.882 -5.911 1.00 49.34 92 GLY A O 1
ATOM 714 N N . GLY A 1 93 ? 29.745 -10.547 -7.340 1.00 51.53 93 GLY A N 1
ATOM 715 C CA . GLY A 1 93 ? 30.803 -10.053 -6.452 1.00 51.53 93 GLY A CA 1
ATOM 716 C C . GLY A 1 93 ? 32.224 -10.418 -6.919 1.00 51.53 93 GLY A C 1
ATOM 717 O O . GLY A 1 93 ? 33.137 -10.440 -6.093 1.00 51.53 93 GLY A O 1
ATOM 718 N N . ARG A 1 94 ? 32.429 -10.743 -8.206 1.00 52.03 94 ARG A N 1
ATOM 719 C CA . ARG A 1 94 ? 33.741 -11.018 -8.817 1.00 52.03 94 ARG A CA 1
ATOM 720 C C . ARG A 1 94 ? 33.858 -10.253 -10.141 1.00 52.03 94 ARG A C 1
ATOM 722 O O . ARG A 1 94 ? 32.958 -10.366 -10.962 1.00 52.03 94 ARG A O 1
ATOM 729 N N . PRO A 1 95 ? 34.985 -9.576 -10.422 1.00 56.53 95 PRO A N 1
ATOM 730 C CA . PRO A 1 95 ? 35.165 -8.893 -11.699 1.00 56.53 95 PRO A CA 1
ATOM 731 C C . PRO A 1 95 ? 35.005 -9.880 -12.862 1.00 56.53 95 PRO A C 1
ATOM 733 O O . PRO A 1 95 ? 35.771 -10.838 -12.990 1.00 56.53 95 PRO A O 1
ATOM 736 N N . VAL A 1 96 ? 33.991 -9.648 -13.696 1.00 65.44 96 VAL A N 1
ATOM 737 C CA . VAL A 1 96 ? 33.759 -10.420 -14.916 1.00 65.44 96 VAL A CA 1
ATOM 738 C C . VAL A 1 96 ? 34.637 -9.826 -16.009 1.00 65.44 96 VAL A C 1
ATOM 740 O O . VAL A 1 96 ? 34.444 -8.690 -16.429 1.00 65.44 96 VAL A O 1
ATOM 743 N N . GLY A 1 97 ? 35.637 -10.587 -16.452 1.00 79.75 97 GLY A N 1
ATOM 744 C CA . GLY A 1 97 ? 36.592 -10.167 -17.481 1.00 79.75 97 GLY A CA 1
ATOM 745 C C . GLY A 1 97 ? 36.044 -10.241 -18.906 1.00 79.75 97 GLY A C 1
ATOM 746 O O . GLY A 1 97 ? 36.824 -10.493 -19.816 1.00 79.75 97 GLY A O 1
ATOM 747 N N . TRP A 1 98 ? 34.735 -10.078 -19.104 1.00 86.81 98 TRP A N 1
ATOM 748 C CA . TRP A 1 98 ? 34.070 -10.265 -20.392 1.00 86.81 98 TRP A CA 1
ATOM 749 C C . TRP A 1 98 ? 33.149 -9.092 -20.723 1.00 86.81 98 TRP A C 1
ATOM 751 O O . TRP A 1 98 ? 32.544 -8.519 -19.824 1.00 86.81 98 TRP A O 1
ATOM 761 N N . ALA A 1 99 ? 33.031 -8.762 -22.006 1.00 86.19 99 ALA A N 1
ATOM 762 C CA . ALA A 1 99 ? 32.037 -7.839 -22.550 1.00 86.19 99 ALA A CA 1
ATOM 763 C C . ALA A 1 99 ? 31.178 -8.570 -23.583 1.00 86.19 99 ALA A C 1
ATOM 765 O O . ALA A 1 99 ? 31.683 -9.446 -24.288 1.00 86.19 99 ALA A O 1
ATOM 766 N N . TRP A 1 100 ? 29.895 -8.222 -23.643 1.00 91.00 100 TRP A N 1
ATOM 767 C CA . TRP A 1 100 ? 28.893 -8.946 -24.417 1.00 91.00 100 TRP A CA 1
ATOM 768 C C . TRP A 1 100 ? 28.005 -7.983 -25.201 1.00 91.00 100 TRP A C 1
ATOM 770 O O . TRP A 1 100 ? 27.547 -6.983 -24.647 1.00 91.00 100 TRP A O 1
ATOM 780 N N . THR A 1 101 ? 27.723 -8.325 -26.454 1.00 90.31 101 THR A N 1
ATOM 781 C CA . THR A 1 101 ? 26.707 -7.664 -27.278 1.00 90.31 101 THR A CA 1
ATOM 782 C C . THR A 1 101 ? 25.764 -8.689 -27.895 1.00 90.31 101 THR A C 1
ATOM 784 O O . THR A 1 101 ? 26.097 -9.871 -28.044 1.00 90.31 101 THR A O 1
ATOM 787 N N . VAL A 1 102 ? 24.569 -8.232 -28.256 1.00 94.00 102 VAL A N 1
ATOM 788 C CA . VAL A 1 102 ? 23.572 -9.025 -28.972 1.00 94.00 102 VAL A CA 1
ATOM 789 C C . VAL A 1 102 ? 23.019 -8.230 -30.147 1.00 94.00 102 VAL A C 1
ATOM 791 O O . VAL A 1 102 ? 22.861 -7.015 -30.075 1.00 94.00 102 VAL A O 1
ATOM 794 N N . GLU A 1 103 ? 22.700 -8.920 -31.231 1.00 92.81 103 GLU A N 1
ATOM 795 C CA . GLU A 1 103 ? 22.073 -8.358 -32.421 1.00 92.81 103 GLU A CA 1
ATOM 796 C C . GLU A 1 103 ? 20.795 -9.129 -32.745 1.00 92.81 103 GLU A C 1
ATOM 798 O O . GLU A 1 103 ? 20.793 -10.362 -32.757 1.00 92.81 103 GLU A O 1
ATOM 803 N N . LEU A 1 104 ? 19.703 -8.403 -32.990 1.00 92.19 104 LEU A N 1
ATOM 804 C CA . LEU A 1 104 ? 18.440 -8.988 -33.430 1.00 92.19 104 LEU A CA 1
ATOM 805 C C . LEU A 1 104 ? 18.470 -9.139 -34.950 1.00 92.19 104 LEU A C 1
ATOM 807 O O . LEU A 1 104 ? 18.497 -8.140 -35.663 1.00 92.19 104 LEU A O 1
ATOM 811 N N . LEU A 1 105 ? 18.432 -10.366 -35.452 1.00 87.81 105 LEU A N 1
ATOM 812 C CA . LEU A 1 105 ? 18.436 -10.663 -36.881 1.00 87.81 105 LEU A CA 1
ATOM 813 C C . LEU A 1 105 ? 17.017 -10.960 -37.386 1.00 87.81 105 LEU A C 1
ATOM 815 O O . LEU A 1 105 ? 16.166 -11.485 -36.664 1.00 87.81 105 LEU A O 1
ATOM 819 N N . GLU A 1 106 ? 16.762 -10.612 -38.646 1.00 75.12 106 GLU A N 1
ATOM 820 C CA . GLU A 1 106 ? 15.504 -10.931 -39.325 1.00 75.12 106 GLU A CA 1
ATOM 821 C C . GLU A 1 106 ? 15.483 -12.420 -39.710 1.00 75.12 106 GLU A C 1
ATOM 823 O O . GLU A 1 106 ? 16.438 -12.925 -40.305 1.00 75.12 106 GLU A O 1
ATOM 828 N N . ALA A 1 107 ? 14.407 -13.136 -39.366 1.00 68.19 107 ALA A N 1
ATOM 829 C CA . ALA A 1 107 ? 14.287 -14.559 -39.674 1.00 68.19 107 ALA A CA 1
ATOM 830 C C . ALA A 1 107 ? 14.201 -14.770 -41.197 1.00 68.19 107 ALA A C 1
ATOM 832 O O . ALA A 1 107 ? 13.278 -14.293 -41.856 1.00 68.19 107 ALA A O 1
ATOM 833 N N . THR A 1 108 ? 15.165 -15.499 -41.762 1.00 59.19 108 THR A N 1
ATOM 834 C CA . THR A 1 108 ? 15.333 -15.633 -43.221 1.00 59.19 108 THR A CA 1
ATOM 835 C C . THR A 1 108 ? 14.401 -16.662 -43.878 1.00 59.19 108 THR A C 1
ATOM 837 O O . THR A 1 108 ? 14.304 -16.690 -45.105 1.00 59.19 108 THR A O 1
ATOM 840 N N . GLU A 1 109 ? 13.686 -17.480 -43.094 1.00 56.00 109 GLU A N 1
ATOM 841 C CA . GLU A 1 109 ? 12.937 -18.652 -43.590 1.00 56.00 109 GLU A CA 1
ATOM 842 C C . GLU A 1 109 ? 11.424 -18.658 -43.279 1.00 56.00 109 GLU A C 1
ATOM 844 O O . GLU A 1 109 ? 10.747 -19.645 -43.569 1.00 56.00 109 GLU A O 1
ATOM 849 N N . THR A 1 110 ? 10.848 -17.590 -42.713 1.00 54.47 110 THR A N 1
ATOM 850 C CA . THR A 1 110 ? 9.421 -17.577 -42.322 1.00 54.47 110 THR A CA 1
ATOM 851 C C . THR A 1 110 ? 8.583 -16.605 -43.150 1.00 54.47 110 THR A C 1
ATOM 853 O O . THR A 1 110 ? 8.989 -15.465 -43.348 1.00 54.47 110 THR A O 1
ATOM 856 N N . GLU A 1 111 ? 7.382 -17.025 -43.575 1.00 51.06 111 GLU A N 1
ATOM 857 C CA . GLU A 1 111 ? 6.436 -16.202 -44.360 1.00 51.06 111 GLU A CA 1
ATOM 858 C C . GLU A 1 111 ? 5.917 -14.957 -43.601 1.00 51.06 111 GLU A C 1
ATOM 860 O O . GLU A 1 111 ? 5.425 -14.026 -44.235 1.00 51.06 111 GLU A O 1
ATOM 865 N N . GLU A 1 112 ? 6.083 -14.895 -42.272 1.00 55.38 112 GLU A N 1
ATOM 866 C CA . GLU A 1 112 ? 5.764 -13.729 -41.432 1.00 55.38 112 GLU A CA 1
ATOM 867 C C . GLU A 1 112 ? 6.801 -13.559 -40.291 1.00 55.38 112 GLU A C 1
ATOM 869 O O . GLU A 1 112 ? 6.589 -14.061 -39.182 1.00 55.38 112 GLU A O 1
ATOM 874 N N . PRO A 1 113 ? 7.944 -12.879 -40.517 1.00 62.22 113 PRO A N 1
ATOM 875 C CA . PRO A 1 113 ? 8.936 -12.633 -39.472 1.00 62.22 113 PRO A CA 1
ATOM 876 C C . PRO A 1 113 ? 8.434 -11.534 -38.526 1.00 62.22 113 PRO A C 1
ATOM 878 O O . PRO A 1 113 ? 8.675 -10.340 -38.725 1.00 62.22 113 PRO A O 1
ATOM 881 N N . PHE A 1 114 ? 7.689 -11.924 -37.490 1.00 75.00 114 PHE A N 1
ATOM 882 C CA . PHE A 1 114 ? 7.312 -10.996 -36.431 1.00 75.00 114 PHE A CA 1
ATOM 883 C C . PHE A 1 114 ? 8.377 -11.032 -35.321 1.00 75.00 114 PHE A C 1
ATOM 885 O O . PHE A 1 114 ? 8.599 -12.107 -34.751 1.00 75.00 114 PHE A O 1
ATOM 892 N N . PRO A 1 115 ? 8.982 -9.882 -34.958 1.00 78.31 115 PRO A N 1
ATOM 893 C CA . PRO A 1 115 ? 10.212 -9.781 -34.153 1.00 78.31 115 PRO A CA 1
ATOM 894 C C . PRO A 1 115 ? 10.127 -10.385 -32.748 1.00 78.31 115 PRO A C 1
ATOM 896 O O . PRO A 1 115 ? 11.138 -10.551 -32.086 1.00 78.31 115 PRO A O 1
ATOM 899 N N . THR A 1 116 ? 8.931 -10.708 -32.262 1.00 88.00 116 THR A N 1
ATOM 900 C CA . THR A 1 116 ? 8.711 -11.327 -30.946 1.00 88.00 116 THR A CA 1
ATOM 901 C C . THR A 1 116 ? 8.298 -12.793 -31.025 1.00 88.00 116 THR A C 1
ATOM 903 O O . THR A 1 116 ? 8.222 -13.448 -29.987 1.00 88.00 116 THR A O 1
ATOM 906 N N . THR A 1 117 ? 8.019 -13.308 -32.226 1.00 87.75 117 THR A N 1
ATOM 907 C CA . THR A 1 117 ? 7.550 -14.685 -32.451 1.00 87.75 117 THR A CA 1
ATOM 908 C C . THR A 1 117 ? 8.634 -15.567 -33.055 1.00 87.75 117 THR A C 1
ATOM 910 O O . THR A 1 117 ? 8.884 -16.648 -32.529 1.00 87.75 117 THR A O 1
ATOM 913 N N . ASN A 1 118 ? 9.282 -15.086 -34.119 1.00 89.19 118 ASN A N 1
ATOM 914 C CA . ASN A 1 118 ? 10.266 -15.815 -34.906 1.00 89.19 118 ASN A CA 1
ATOM 915 C C . ASN A 1 118 ? 11.411 -14.855 -35.212 1.00 89.19 118 ASN A C 1
ATOM 917 O O . ASN A 1 118 ? 11.220 -13.868 -35.926 1.00 89.19 118 ASN A O 1
ATOM 921 N N . PHE A 1 119 ? 12.569 -15.104 -34.618 1.00 90.50 119 PHE A N 1
ATOM 922 C CA . PHE A 1 119 ? 13.727 -14.230 -34.733 1.00 90.50 119 PHE A CA 1
ATOM 923 C C . PHE A 1 119 ? 15.002 -14.978 -34.362 1.00 90.50 119 PHE A C 1
ATOM 925 O O . PHE A 1 119 ? 14.980 -15.973 -33.632 1.00 90.50 119 PHE A O 1
ATOM 932 N N . ASP A 1 120 ? 16.118 -14.429 -34.819 1.00 92.12 120 ASP A N 1
ATOM 933 C CA . ASP A 1 120 ? 17.445 -14.928 -34.503 1.00 92.12 120 ASP A CA 1
ATOM 934 C C . ASP A 1 120 ? 18.172 -13.898 -33.636 1.00 92.12 120 ASP A C 1
ATOM 936 O O . ASP A 1 120 ? 18.069 -12.691 -33.864 1.00 92.12 120 ASP A O 1
ATOM 940 N N . LEU A 1 121 ? 18.902 -14.364 -32.624 1.00 93.56 121 LEU A N 1
ATOM 941 C CA . LEU A 1 121 ? 19.783 -13.515 -31.822 1.00 93.56 121 LEU A CA 1
ATOM 942 C C . LEU A 1 121 ? 21.231 -13.901 -32.073 1.00 93.56 121 LEU A C 1
ATOM 944 O O . LEU A 1 121 ? 21.623 -15.047 -31.843 1.00 93.56 121 LEU A O 1
ATOM 948 N N . HIS A 1 122 ? 22.030 -12.931 -32.501 1.00 93.12 122 HIS A N 1
ATOM 949 C CA . HIS A 1 122 ? 23.455 -13.100 -32.743 1.00 93.12 122 HIS A CA 1
ATOM 950 C C . HIS A 1 122 ? 24.261 -12.491 -31.605 1.00 93.12 122 HIS A C 1
ATOM 952 O O . HIS A 1 122 ? 24.267 -11.282 -31.388 1.00 93.12 122 HIS A O 1
ATOM 958 N N . TRP A 1 123 ? 24.932 -13.355 -30.858 1.00 92.94 123 TRP A N 1
ATOM 959 C CA . TRP A 1 123 ? 25.673 -13.006 -29.657 1.00 92.94 123 TRP A CA 1
ATOM 960 C C . TRP A 1 123 ? 27.153 -12.846 -29.971 1.00 92.94 123 TRP A C 1
ATOM 962 O O . TRP A 1 123 ? 27.714 -13.601 -30.775 1.00 92.94 123 TRP A O 1
ATOM 972 N N . ARG A 1 124 ? 27.797 -11.884 -29.308 1.00 91.06 124 ARG A N 1
ATOM 973 C CA . ARG A 1 124 ? 29.245 -11.674 -29.368 1.00 91.06 124 ARG A CA 1
ATOM 974 C C . ARG A 1 124 ? 29.795 -11.475 -27.963 1.00 91.06 124 ARG A C 1
ATOM 976 O O . ARG A 1 124 ? 29.207 -10.751 -27.166 1.00 91.06 124 ARG A O 1
ATOM 983 N N . ALA A 1 125 ? 30.928 -12.105 -27.675 1.00 91.19 125 ALA A N 1
ATOM 984 C CA . ALA A 1 125 ? 31.597 -12.018 -26.384 1.00 91.19 125 ALA A CA 1
ATOM 985 C C . ALA A 1 125 ? 33.107 -11.813 -26.553 1.00 91.19 125 ALA A C 1
ATOM 987 O O . ALA A 1 125 ? 33.758 -12.511 -27.333 1.00 91.19 125 ALA A O 1
ATOM 988 N N . ILE A 1 126 ? 33.678 -10.885 -25.786 1.00 89.00 126 ILE A N 1
ATOM 989 C CA . ILE A 1 126 ? 35.112 -10.575 -25.779 1.00 89.00 126 ILE A CA 1
ATOM 990 C C . ILE A 1 126 ? 35.679 -10.740 -24.382 1.00 89.00 126 ILE A C 1
ATOM 992 O O . ILE A 1 126 ? 35.144 -10.184 -23.426 1.00 89.00 126 ILE A O 1
ATOM 996 N N . ASN A 1 127 ? 36.812 -11.435 -24.280 1.00 88.44 127 ASN A N 1
ATOM 997 C CA . ASN A 1 127 ? 37.605 -11.454 -23.059 1.00 88.44 127 ASN A CA 1
ATOM 998 C C . ASN A 1 127 ? 38.402 -10.148 -22.966 1.00 88.44 127 ASN A C 1
ATOM 1000 O O . ASN A 1 127 ? 39.303 -9.907 -23.769 1.00 88.44 127 ASN A O 1
ATOM 1004 N N . LEU A 1 128 ? 38.089 -9.325 -21.971 1.00 84.12 128 LEU A N 1
ATOM 1005 C CA . LEU A 1 128 ? 38.727 -8.035 -21.708 1.00 84.12 128 LEU A CA 1
ATOM 1006 C C . LEU A 1 128 ? 40.167 -8.168 -21.189 1.00 84.12 128 LEU A C 1
ATOM 1008 O O . LEU A 1 128 ? 40.890 -7.178 -21.129 1.00 84.12 128 LEU A O 1
ATOM 1012 N N . SER A 1 129 ? 40.594 -9.379 -20.820 1.00 83.06 129 SER A N 1
ATOM 1013 C CA . SER A 1 129 ? 41.959 -9.666 -20.357 1.00 83.06 129 SER A CA 1
ATOM 1014 C C . SER A 1 129 ? 42.927 -10.004 -21.497 1.00 83.06 129 SER A C 1
ATOM 1016 O O . SER A 1 129 ? 44.106 -10.245 -21.235 1.00 83.06 129 SER A O 1
ATOM 1018 N N . GLN A 1 130 ? 42.456 -10.074 -22.748 1.00 85.50 130 GLN A N 1
ATOM 1019 C CA . GLN A 1 130 ? 43.320 -10.392 -23.886 1.00 85.50 130 GLN A CA 1
ATOM 1020 C C . GLN A 1 130 ? 44.271 -9.225 -24.235 1.00 85.50 130 GLN A C 1
ATOM 1022 O O . GLN A 1 130 ? 43.924 -8.063 -24.002 1.00 85.50 130 GLN A O 1
ATOM 1027 N N . PRO A 1 131 ? 45.464 -9.495 -24.803 1.00 76.88 131 PRO A N 1
ATOM 1028 C CA . PRO A 1 131 ? 46.390 -8.447 -25.233 1.00 76.88 131 PRO A CA 1
ATOM 1029 C C . PRO A 1 131 ? 45.781 -7.551 -26.325 1.00 76.88 131 PRO A C 1
ATOM 1031 O O . PRO A 1 131 ? 45.203 -8.054 -27.280 1.00 76.88 131 PRO A O 1
ATOM 1034 N N . GLN A 1 132 ? 45.952 -6.229 -26.221 1.00 68.50 132 GLN A N 1
ATOM 1035 C CA . GLN A 1 132 ? 45.561 -5.276 -27.271 1.00 68.50 132 GLN A CA 1
ATOM 1036 C C . GLN A 1 132 ? 46.721 -5.032 -28.247 1.00 68.50 132 GLN A C 1
ATOM 1038 O O . GLN A 1 132 ? 47.293 -3.946 -28.304 1.00 68.50 132 GLN A O 1
ATOM 1043 N N . ASP A 1 133 ? 47.104 -6.065 -28.995 1.00 75.12 133 ASP A N 1
ATOM 1044 C CA . ASP A 1 133 ? 48.153 -5.995 -30.025 1.00 75.12 133 ASP A CA 1
ATOM 1045 C C . ASP A 1 133 ? 47.619 -5.574 -31.411 1.00 75.12 133 ASP A C 1
ATOM 1047 O O . ASP A 1 133 ? 48.358 -5.557 -32.396 1.00 75.12 133 ASP A O 1
ATOM 1051 N N . GLY A 1 134 ? 46.337 -5.203 -31.471 1.00 71.94 134 GLY A N 1
ATOM 1052 C CA . GLY A 1 134 ? 45.617 -4.830 -32.681 1.00 71.94 134 GLY A CA 1
ATOM 1053 C C . GLY A 1 134 ? 44.799 -5.968 -33.289 1.00 71.94 134 GLY A C 1
ATOM 1054 O O . GLY A 1 134 ? 43.917 -5.661 -34.081 1.00 71.94 134 GLY A O 1
ATOM 1055 N N . ASN A 1 135 ? 45.020 -7.233 -32.907 1.00 83.88 135 ASN A N 1
ATOM 1056 C CA . ASN A 1 135 ? 44.173 -8.364 -33.293 1.00 83.88 135 ASN A CA 1
ATOM 1057 C C . ASN A 1 135 ? 43.269 -8.763 -32.125 1.00 83.88 135 ASN A C 1
ATOM 1059 O O . ASN A 1 135 ? 43.702 -9.387 -31.160 1.00 83.88 135 ASN A O 1
ATOM 1063 N N . VAL A 1 136 ? 41.987 -8.443 -32.227 1.00 85.19 136 VAL A N 1
ATOM 1064 C CA . VAL A 1 136 ? 40.995 -8.752 -31.202 1.00 85.19 136 VAL A CA 1
ATOM 1065 C C . VAL A 1 136 ? 40.254 -10.021 -31.577 1.00 85.19 136 VAL A C 1
ATOM 1067 O O . VAL A 1 136 ? 39.645 -10.104 -32.641 1.00 85.19 136 VAL A O 1
ATOM 1070 N N . THR A 1 137 ? 40.283 -11.006 -30.685 1.00 86.69 137 THR A N 1
ATOM 1071 C CA . THR A 1 137 ? 39.535 -12.252 -30.840 1.00 86.69 137 THR A CA 1
ATOM 1072 C C . THR A 1 137 ? 38.233 -12.189 -30.048 1.00 86.69 137 THR A C 1
ATOM 1074 O O . THR A 1 137 ? 38.238 -11.865 -28.856 1.00 86.69 137 THR A O 1
ATOM 1077 N N . PHE A 1 138 ? 37.122 -12.525 -30.699 1.00 87.69 138 PHE A N 1
ATOM 1078 C CA . PHE A 1 138 ? 35.802 -12.600 -30.079 1.00 87.69 138 PHE A CA 1
ATOM 1079 C C . PHE A 1 138 ? 35.124 -13.939 -30.378 1.00 87.69 138 PHE A C 1
ATOM 1081 O O . PHE A 1 138 ? 35.468 -14.646 -31.327 1.00 87.69 138 PHE A O 1
ATOM 1088 N N . TYR A 1 139 ? 34.173 -14.294 -29.524 1.00 90.12 139 TYR A N 1
ATOM 1089 C CA . TYR A 1 139 ? 33.354 -15.493 -29.644 1.00 90.12 139 TYR A CA 1
ATOM 1090 C C . TYR A 1 139 ? 31.982 -15.093 -30.138 1.00 90.12 139 TYR A C 1
ATOM 1092 O O . TYR A 1 139 ? 31.434 -14.094 -29.673 1.00 90.12 139 TYR A O 1
ATOM 1100 N N . SER A 1 140 ? 31.427 -15.870 -31.058 1.00 90.62 140 SER A N 1
ATOM 1101 C CA . SER A 1 140 ? 30.178 -15.518 -31.705 1.00 90.62 140 SER A CA 1
ATOM 1102 C C . SER A 1 140 ? 29.292 -16.721 -31.966 1.00 90.62 140 SER A C 1
ATOM 1104 O O . SER A 1 140 ? 29.795 -17.790 -32.283 1.00 90.62 140 SER A O 1
ATOM 1106 N N . GLY A 1 141 ? 27.978 -16.559 -31.833 1.00 90.81 141 GLY A N 1
ATOM 1107 C CA . GLY A 1 141 ? 27.020 -17.646 -32.023 1.00 90.81 141 GLY A CA 1
ATOM 1108 C C . GLY A 1 141 ? 25.610 -17.118 -32.254 1.00 90.81 141 GLY A C 1
ATOM 1109 O O . GLY A 1 141 ? 25.239 -16.074 -31.714 1.00 90.81 141 GLY A O 1
ATOM 1110 N N . ILE A 1 142 ? 24.831 -17.831 -33.067 1.00 92.62 142 ILE A N 1
ATOM 1111 C CA . ILE A 1 142 ? 23.461 -17.452 -33.433 1.00 92.62 142 ILE A CA 1
ATOM 1112 C C . ILE A 1 142 ? 22.482 -18.435 -32.792 1.00 92.62 142 ILE A C 1
ATOM 1114 O O . ILE A 1 142 ? 22.581 -19.643 -32.992 1.00 92.62 142 ILE A O 1
ATOM 1118 N N . GLY A 1 143 ? 21.542 -17.908 -32.010 1.00 92.25 143 GLY A N 1
ATOM 1119 C CA . GLY A 1 143 ? 20.424 -18.665 -31.457 1.00 92.25 143 GLY A CA 1
ATOM 1120 C C . GLY A 1 143 ? 19.154 -18.417 -32.260 1.00 92.25 143 GLY A C 1
ATOM 1121 O O . GLY A 1 143 ? 18.779 -17.264 -32.457 1.00 92.25 143 GLY A O 1
ATOM 1122 N N . HIS A 1 144 ? 18.489 -19.495 -32.670 1.00 92.38 144 HIS A N 1
ATOM 1123 C CA . HIS A 1 144 ? 17.226 -19.450 -33.407 1.00 92.38 144 HIS A CA 1
ATOM 1124 C C . HIS A 1 144 ? 16.045 -19.607 -32.449 1.00 92.38 144 HIS A C 1
ATOM 1126 O O . HIS A 1 144 ? 16.005 -20.593 -31.708 1.00 92.38 144 HIS A O 1
ATOM 1132 N N . PHE A 1 145 ? 15.081 -18.680 -32.451 1.00 91.88 145 PHE A N 1
ATOM 1133 C CA . PHE A 1 145 ? 13.935 -18.697 -31.534 1.00 91.88 145 PHE A CA 1
ATOM 1134 C C . PHE A 1 145 ? 12.604 -18.613 -32.279 1.00 91.88 145 PHE A C 1
ATOM 1136 O O . PHE A 1 145 ? 12.355 -17.681 -33.038 1.00 91.88 145 PHE A O 1
ATOM 1143 N N . GLU A 1 146 ? 11.734 -19.594 -32.035 1.00 91.25 146 GLU A N 1
ATOM 1144 C CA . GLU A 1 146 ? 10.485 -19.780 -32.772 1.00 91.25 146 GLU A CA 1
ATOM 1145 C C . GLU A 1 146 ? 9.365 -20.287 -31.853 1.00 91.25 146 GLU A C 1
ATOM 1147 O O . GLU A 1 146 ? 9.508 -21.275 -31.110 1.00 91.25 146 GLU A O 1
ATOM 1152 N N . VAL A 1 147 ? 8.212 -19.619 -31.925 1.00 90.38 147 VAL A N 1
ATOM 1153 C CA . VAL A 1 147 ? 6.986 -20.029 -31.229 1.00 90.38 147 VAL A CA 1
ATOM 1154 C C . VAL A 1 147 ? 6.550 -21.410 -31.694 1.00 90.38 147 VAL A C 1
ATOM 1156 O O . VAL A 1 147 ? 6.394 -21.686 -32.876 1.00 90.38 147 VAL A O 1
ATOM 1159 N N . GLY A 1 148 ? 6.326 -22.305 -30.735 1.00 85.50 148 GLY A N 1
ATOM 1160 C CA . GLY A 1 148 ? 5.943 -23.684 -31.015 1.00 85.50 148 GLY A CA 1
ATOM 1161 C C . GLY A 1 148 ? 7.129 -24.638 -31.158 1.00 85.50 148 GLY A C 1
ATOM 1162 O O . GLY A 1 148 ? 6.928 -25.828 -30.910 1.00 85.50 148 GLY A O 1
ATOM 1163 N N . LYS A 1 149 ? 8.359 -24.154 -31.395 1.00 89.88 149 LYS A N 1
ATOM 1164 C CA . LYS A 1 149 ? 9.588 -24.966 -31.304 1.00 89.88 149 LYS A CA 1
ATOM 1165 C C . LYS A 1 149 ? 10.233 -24.847 -29.930 1.00 89.88 149 LYS A C 1
ATOM 1167 O O . LYS A 1 149 ? 10.003 -25.727 -29.106 1.00 89.88 149 LYS A O 1
ATOM 1172 N N . ASN A 1 150 ? 10.937 -23.754 -29.653 1.00 92.62 150 ASN A N 1
ATOM 1173 C CA . ASN A 1 150 ? 11.618 -23.495 -28.378 1.00 92.62 150 ASN A CA 1
ATOM 1174 C C . ASN A 1 150 ? 10.988 -22.358 -27.563 1.00 92.62 150 ASN A C 1
ATOM 1176 O O . ASN A 1 150 ? 11.281 -22.240 -26.374 1.00 92.62 150 ASN A O 1
ATOM 1180 N N . LEU A 1 151 ? 10.056 -21.596 -28.143 1.00 93.12 151 LEU A N 1
ATOM 1181 C CA . LEU A 1 151 ? 9.211 -20.654 -27.412 1.00 93.12 151 LEU A CA 1
ATOM 1182 C C . LEU A 1 151 ? 7.799 -21.213 -27.180 1.00 93.12 151 LEU A C 1
ATOM 1184 O O . LEU A 1 151 ? 7.230 -21.921 -28.016 1.00 93.12 151 LEU A O 1
ATOM 1188 N N . GLN A 1 152 ? 7.216 -20.882 -26.030 1.00 93.31 152 GLN A N 1
ATOM 1189 C CA . GLN A 1 152 ? 5.823 -21.143 -25.667 1.00 93.31 152 GLN A CA 1
ATOM 1190 C C . GLN A 1 152 ? 5.201 -19.923 -24.997 1.00 93.31 152 GLN A C 1
ATOM 1192 O O . GLN A 1 152 ? 5.896 -19.096 -24.419 1.00 93.31 152 GLN A O 1
ATOM 1197 N N . GLY A 1 153 ? 3.880 -19.822 -25.036 1.00 91.19 153 GLY A N 1
ATOM 1198 C CA . GLY A 1 153 ? 3.174 -18.698 -24.444 1.00 91.19 153 GLY A CA 1
ATOM 1199 C C . GLY A 1 153 ? 1.783 -18.549 -25.024 1.00 91.19 153 GLY A C 1
ATOM 1200 O O . GLY A 1 153 ? 1.199 -19.514 -25.522 1.00 91.19 153 GLY A O 1
ATOM 1201 N N . THR A 1 154 ? 1.250 -17.339 -24.950 1.00 87.88 154 THR A N 1
ATOM 1202 C CA . THR A 1 154 ? -0.112 -17.042 -25.390 1.00 87.88 154 THR A CA 1
ATOM 1203 C C . THR A 1 154 ? -0.137 -15.770 -26.208 1.00 87.88 154 THR A C 1
ATOM 1205 O O . THR A 1 154 ? 0.473 -14.773 -25.820 1.00 87.88 154 THR A O 1
ATOM 1208 N N . CYS A 1 155 ? -0.924 -15.780 -27.282 1.00 83.25 155 CYS A N 1
ATOM 1209 C CA . CYS A 1 155 ? -1.313 -14.564 -27.973 1.00 83.25 155 CYS A CA 1
ATOM 1210 C C . CYS A 1 155 ? -2.837 -14.437 -28.039 1.00 83.25 155 CYS A C 1
ATOM 1212 O O . CYS A 1 155 ? -3.541 -15.380 -28.400 1.00 83.25 155 CYS A O 1
ATOM 1214 N N . ALA A 1 156 ? -3.345 -13.272 -27.647 1.00 78.94 156 ALA A N 1
ATOM 1215 C CA . ALA A 1 156 ? -4.757 -12.937 -27.666 1.00 78.94 156 ALA A CA 1
ATOM 1216 C C . ALA A 1 156 ? -5.134 -12.228 -28.974 1.00 78.94 156 ALA A C 1
ATOM 1218 O O . ALA A 1 156 ? -4.325 -11.539 -29.591 1.00 78.94 156 ALA A O 1
ATOM 1219 N N . ALA A 1 157 ? -6.416 -12.295 -29.342 1.00 72.00 157 ALA A N 1
ATOM 1220 C CA . ALA A 1 157 ? -6.955 -11.614 -30.527 1.00 72.00 157 ALA A CA 1
ATOM 1221 C C . ALA A 1 157 ? -6.790 -10.078 -30.503 1.00 72.00 157 ALA A C 1
ATOM 1223 O O . ALA A 1 157 ? -6.991 -9.417 -31.516 1.00 72.00 157 ALA A O 1
ATOM 1224 N N . SER A 1 158 ? -6.439 -9.497 -29.352 1.00 69.06 158 SER A N 1
ATOM 1225 C CA . SER A 1 158 ? -6.138 -8.074 -29.194 1.00 69.06 158 SER A CA 1
ATOM 1226 C C . SER A 1 158 ? -4.745 -7.665 -29.691 1.00 69.06 158 SER A C 1
ATOM 1228 O O . SER A 1 158 ? -4.408 -6.498 -29.543 1.00 69.06 158 SER A O 1
ATOM 1230 N N . GLY A 1 159 ? -3.927 -8.584 -30.220 1.00 70.88 159 GLY A N 1
ATOM 1231 C CA . GLY A 1 159 ? -2.528 -8.321 -30.599 1.00 70.88 159 GLY A CA 1
ATOM 1232 C C . GLY A 1 159 ? -1.543 -8.399 -29.426 1.00 70.88 159 GLY A C 1
ATOM 1233 O O . GLY A 1 159 ? -0.341 -8.256 -29.614 1.00 70.88 159 GLY A O 1
ATOM 1234 N N . PHE A 1 160 ? -2.047 -8.664 -28.216 1.00 83.31 160 PHE A N 1
ATOM 1235 C CA . PHE A 1 160 ? -1.227 -8.969 -27.049 1.00 83.31 160 PHE A CA 1
ATOM 1236 C C . PHE A 1 160 ? -0.616 -10.360 -27.202 1.00 83.31 160 PHE A C 1
ATOM 1238 O O . PHE A 1 160 ? -1.358 -11.344 -27.168 1.00 83.31 160 PHE A O 1
ATOM 1245 N N . CYS A 1 161 ? 0.706 -10.452 -27.308 1.00 85.69 161 CYS A N 1
ATOM 1246 C CA . CYS A 1 161 ? 1.409 -11.730 -27.277 1.00 85.69 161 CYS A CA 1
ATOM 1247 C C . CYS A 1 161 ? 2.504 -11.718 -26.207 1.00 85.69 161 CYS A C 1
ATOM 1249 O O . CYS A 1 161 ? 3.212 -10.725 -26.053 1.00 85.69 161 CYS A O 1
ATOM 1251 N N . SER A 1 162 ? 2.677 -12.833 -25.501 1.00 91.81 162 SER A N 1
ATOM 1252 C CA . SER A 1 162 ? 3.811 -13.056 -24.604 1.00 91.81 162 SER A CA 1
ATOM 1253 C C . SER A 1 162 ? 4.340 -14.468 -24.795 1.00 91.81 162 SER A C 1
ATOM 1255 O O . SER A 1 162 ? 3.569 -15.431 -24.736 1.00 91.81 162 SER A O 1
ATOM 1257 N N . TRP A 1 163 ? 5.645 -14.573 -25.033 1.00 93.88 163 TRP A N 1
ATOM 1258 C CA . TRP A 1 163 ? 6.335 -15.830 -25.300 1.00 93.88 163 TRP A CA 1
ATOM 1259 C C . TRP A 1 163 ? 7.541 -15.968 -24.376 1.00 93.88 163 TRP A C 1
ATOM 1261 O O . TRP A 1 163 ? 8.170 -14.980 -24.016 1.00 93.88 163 TRP A O 1
ATOM 1271 N N . ALA A 1 164 ? 7.872 -17.190 -23.985 1.00 93.38 164 ALA A N 1
ATOM 1272 C CA . ALA A 1 164 ? 9.026 -17.510 -23.159 1.00 93.38 164 ALA A CA 1
ATOM 1273 C C . ALA A 1 164 ? 9.647 -18.843 -23.587 1.00 93.38 164 ALA A C 1
ATOM 1275 O O . ALA A 1 164 ? 8.977 -19.655 -24.231 1.00 93.38 164 ALA A O 1
ATOM 1276 N N . LEU A 1 165 ? 10.905 -19.100 -23.212 1.00 93.75 165 LEU A N 1
ATOM 1277 C CA . LEU A 1 165 ? 11.526 -20.406 -23.455 1.00 93.75 165 LEU A CA 1
ATOM 1278 C C . LEU A 1 165 ? 10.712 -21.536 -22.833 1.00 93.75 165 LEU A C 1
ATOM 1280 O O . LEU A 1 165 ? 10.245 -21.462 -21.692 1.00 93.75 165 LEU A O 1
ATOM 1284 N N . LYS A 1 166 ? 10.577 -22.618 -23.592 1.00 91.25 166 LYS A N 1
ATOM 1285 C CA . LYS A 1 166 ? 9.997 -23.861 -23.101 1.00 91.25 166 LYS A CA 1
ATOM 1286 C C . LYS A 1 166 ? 10.914 -24.487 -22.054 1.00 91.25 166 LYS A C 1
ATOM 1288 O O . LYS A 1 166 ? 12.066 -24.745 -22.377 1.00 91.25 166 LYS A O 1
ATOM 1293 N N . PRO A 1 167 ? 10.405 -24.875 -20.871 1.00 88.88 167 PRO A N 1
ATOM 1294 C CA . PRO A 1 167 ? 11.216 -25.546 -19.855 1.00 88.88 167 PRO A CA 1
ATOM 1295 C C . PRO A 1 167 ? 11.943 -26.804 -20.353 1.00 88.88 167 PRO A C 1
ATOM 1297 O O . PRO A 1 167 ? 13.008 -27.124 -19.844 1.00 88.88 167 PRO A O 1
ATOM 1300 N N . THR A 1 168 ? 11.383 -27.516 -21.339 1.00 88.56 168 THR A N 1
ATOM 1301 C CA . THR A 1 168 ? 11.993 -28.718 -21.937 1.00 88.56 168 THR A CA 1
ATOM 1302 C C . THR A 1 168 ? 13.143 -28.419 -22.893 1.00 88.56 168 THR A C 1
ATOM 1304 O O . THR A 1 168 ? 13.946 -29.305 -23.152 1.00 88.56 168 THR A O 1
ATOM 1307 N N . GLU A 1 169 ? 13.207 -27.195 -23.414 1.00 86.25 169 GLU A N 1
ATOM 1308 C CA . GLU A 1 169 ? 14.230 -26.719 -24.351 1.00 86.25 169 GLU A CA 1
ATOM 1309 C C . GLU A 1 169 ? 15.208 -25.747 -23.662 1.00 86.25 169 GLU A C 1
ATOM 1311 O O . GLU A 1 169 ? 16.032 -25.123 -24.324 1.00 86.25 169 GLU A O 1
ATOM 1316 N N . THR A 1 170 ? 15.104 -25.586 -22.335 1.00 86.75 170 THR A N 1
ATOM 1317 C CA . THR A 1 170 ? 15.962 -24.707 -21.533 1.00 86.75 170 THR A CA 1
ATOM 1318 C C . THR A 1 170 ? 17.059 -25.525 -20.833 1.00 86.75 170 THR A C 1
ATOM 1320 O O . THR A 1 170 ? 16.734 -26.473 -20.114 1.00 86.75 170 THR A O 1
ATOM 1323 N N . PRO A 1 171 ? 18.345 -25.140 -20.938 1.00 86.69 171 PRO A N 1
ATOM 1324 C CA . PRO A 1 171 ? 18.848 -24.002 -21.704 1.00 86.69 171 PRO A CA 1
ATOM 1325 C C . PRO A 1 171 ? 18.892 -24.271 -23.210 1.00 86.69 171 PRO A C 1
ATOM 1327 O O . PRO A 1 171 ? 19.174 -25.389 -23.641 1.00 86.69 171 PRO A O 1
ATOM 1330 N N . VAL A 1 172 ? 18.713 -23.212 -24.002 1.00 89.12 172 VAL A N 1
ATOM 1331 C CA . VAL A 1 172 ? 19.011 -23.267 -25.436 1.00 89.12 172 VAL A CA 1
ATOM 1332 C C . VAL A 1 172 ? 20.520 -23.117 -25.599 1.00 89.12 172 VAL A C 1
ATOM 1334 O O . VAL A 1 172 ? 21.093 -22.071 -25.286 1.00 89.12 172 VAL A O 1
ATOM 1337 N N . VAL A 1 173 ? 21.159 -24.192 -26.054 1.00 87.94 173 VAL A N 1
ATOM 1338 C CA . VAL A 1 173 ? 22.607 -24.263 -26.261 1.00 87.94 173 VAL A CA 1
ATOM 1339 C C . VAL A 1 173 ? 22.944 -23.771 -27.664 1.00 87.94 173 VAL A C 1
ATOM 1341 O O . VAL A 1 173 ? 22.407 -24.284 -28.644 1.00 87.94 173 VAL A O 1
ATOM 1344 N N . ILE A 1 174 ? 23.841 -22.793 -27.751 1.00 89.50 174 ILE A N 1
ATOM 1345 C CA . ILE A 1 174 ? 24.304 -22.194 -29.004 1.00 89.50 174 ILE A CA 1
ATOM 1346 C C . ILE A 1 174 ? 25.775 -22.557 -29.189 1.00 89.50 174 ILE A C 1
ATOM 1348 O O . ILE A 1 174 ? 26.615 -22.230 -28.344 1.00 89.50 174 ILE A O 1
ATOM 1352 N N . ASP A 1 175 ? 26.081 -23.228 -30.296 1.00 88.06 175 ASP A N 1
ATOM 1353 C CA . ASP A 1 175 ? 27.460 -23.477 -30.703 1.00 88.06 175 ASP A CA 1
ATOM 1354 C C . ASP A 1 175 ? 28.111 -22.160 -31.145 1.00 88.06 175 ASP A C 1
ATOM 1356 O O . ASP A 1 175 ? 27.496 -21.355 -31.851 1.00 88.06 175 ASP A O 1
ATOM 1360 N N . ILE A 1 176 ? 29.354 -21.934 -30.718 1.00 88.12 176 ILE A N 1
ATOM 1361 C CA . ILE A 1 176 ? 30.073 -20.688 -30.997 1.00 88.12 176 ILE A CA 1
ATOM 1362 C C . ILE A 1 176 ? 31.238 -20.918 -31.954 1.00 88.12 176 ILE A C 1
ATOM 1364 O O . ILE A 1 176 ? 31.868 -21.975 -31.974 1.00 88.12 176 ILE A O 1
ATOM 1368 N N . THR A 1 177 ? 31.573 -19.878 -32.701 1.00 87.62 177 THR A N 1
ATOM 1369 C CA . THR A 1 177 ? 32.790 -19.757 -33.495 1.00 87.62 177 THR A CA 1
ATOM 1370 C C . THR A 1 177 ? 33.687 -18.674 -32.917 1.00 87.62 177 THR A C 1
ATOM 1372 O O . THR A 1 177 ? 33.238 -17.758 -32.227 1.00 87.62 177 THR A O 1
ATOM 1375 N N . THR A 1 178 ? 34.981 -18.780 -33.196 1.00 86.94 178 THR A N 1
ATOM 1376 C CA . THR A 1 178 ? 35.962 -17.754 -32.845 1.00 86.94 178 THR A CA 1
ATOM 1377 C C . THR A 1 178 ? 36.304 -16.948 -34.088 1.00 86.94 178 THR A C 1
ATOM 1379 O O . THR A 1 178 ? 36.624 -17.519 -35.130 1.00 86.94 178 THR A O 1
ATOM 1382 N N . GLU A 1 179 ? 36.260 -15.628 -33.968 1.00 83.56 179 GLU A N 1
ATOM 1383 C CA . GLU A 1 179 ? 36.554 -14.688 -35.046 1.00 83.56 179 GLU A CA 1
ATOM 1384 C C . GLU A 1 179 ? 37.601 -13.665 -34.594 1.00 83.56 179 GLU A C 1
ATOM 1386 O O . GLU A 1 179 ? 37.742 -13.382 -33.402 1.00 83.56 179 GLU A O 1
ATOM 1391 N N . THR A 1 180 ? 38.352 -13.108 -35.548 1.00 83.88 180 THR A N 1
ATOM 1392 C CA . THR A 1 180 ? 39.401 -12.115 -35.277 1.00 83.88 180 THR A CA 1
ATOM 1393 C C . THR A 1 180 ? 39.168 -10.851 -36.101 1.00 83.88 180 THR A C 1
ATOM 1395 O O . THR A 1 180 ? 38.987 -10.917 -37.322 1.00 83.88 180 THR A O 1
ATOM 1398 N N . CYS A 1 181 ? 39.212 -9.698 -35.432 1.00 81.25 181 CYS A N 1
ATOM 1399 C CA . CYS A 1 181 ? 39.099 -8.372 -36.034 1.00 81.25 181 CYS A CA 1
ATOM 1400 C C . CYS A 1 181 ? 40.334 -7.529 -35.743 1.00 81.25 181 CYS A C 1
ATOM 1402 O O . CYS A 1 181 ? 40.987 -7.695 -34.714 1.00 81.25 181 CYS A O 1
ATOM 1404 N N . LEU A 1 182 ? 40.634 -6.596 -36.642 1.00 80.38 182 LEU A N 1
ATOM 1405 C CA . LEU A 1 182 ? 41.671 -5.595 -36.424 1.00 80.38 182 LEU A CA 1
ATOM 1406 C C . LEU A 1 182 ? 41.079 -4.358 -35.735 1.00 80.38 182 LEU A C 1
ATOM 1408 O O . LEU A 1 182 ? 40.132 -3.775 -36.255 1.00 80.38 182 LEU A O 1
ATOM 1412 N N . GLY A 1 183 ? 41.658 -3.913 -34.618 1.00 82.75 183 GLY A N 1
ATOM 1413 C CA . GLY A 1 183 ? 41.258 -2.665 -33.953 1.00 82.75 183 GLY A CA 1
ATOM 1414 C C . GLY A 1 183 ? 41.005 -2.796 -32.452 1.00 82.75 183 GLY A C 1
ATOM 1415 O O . GLY A 1 183 ? 41.723 -3.498 -31.742 1.00 82.75 183 GLY A O 1
ATOM 1416 N N . THR A 1 184 ? 40.021 -2.049 -31.961 1.00 82.25 184 THR A N 1
ATOM 1417 C CA . THR A 1 184 ? 39.607 -1.990 -30.551 1.00 82.25 184 THR A CA 1
ATOM 1418 C C . THR A 1 184 ? 38.576 -3.069 -30.202 1.00 82.25 184 THR A C 1
ATOM 1420 O O . THR A 1 184 ? 37.968 -3.685 -31.077 1.00 82.25 184 THR A O 1
ATOM 1423 N N . PHE A 1 185 ? 38.350 -3.296 -28.902 1.00 80.38 185 PHE A N 1
ATOM 1424 C CA . PHE A 1 185 ? 37.304 -4.214 -28.432 1.00 80.38 185 PHE A CA 1
ATOM 1425 C C . PHE A 1 185 ? 35.907 -3.777 -28.881 1.00 80.38 185 PHE A C 1
ATOM 1427 O O . PHE A 1 185 ? 35.132 -4.621 -29.319 1.00 80.38 185 PHE A O 1
ATOM 1434 N N . ASP A 1 186 ? 35.617 -2.476 -28.846 1.00 74.12 186 ASP A N 1
ATOM 1435 C CA . ASP A 1 186 ? 34.323 -1.943 -29.278 1.00 74.12 186 ASP A CA 1
ATOM 1436 C C . ASP A 1 186 ? 34.115 -2.135 -30.784 1.00 74.12 186 ASP A C 1
ATOM 1438 O O . ASP A 1 186 ? 33.042 -2.553 -31.212 1.00 74.12 186 ASP A O 1
ATOM 1442 N N . GLU A 1 187 ? 35.145 -1.900 -31.604 1.00 74.81 187 GLU A N 1
ATOM 1443 C CA . GLU A 1 187 ? 35.076 -2.165 -33.047 1.00 74.81 187 GLU A CA 1
ATOM 1444 C C . GLU A 1 187 ? 34.808 -3.649 -33.331 1.00 74.81 187 GLU A C 1
ATOM 1446 O O . GLU A 1 187 ? 33.934 -3.967 -34.136 1.00 74.81 187 GLU A O 1
ATOM 1451 N N . ALA A 1 188 ? 35.486 -4.555 -32.621 1.00 79.25 188 ALA A N 1
ATOM 1452 C CA . ALA A 1 188 ? 35.282 -5.994 -32.764 1.00 79.25 188 ALA A CA 1
ATOM 1453 C C . ALA A 1 188 ? 33.890 -6.457 -32.283 1.00 79.25 188 ALA A C 1
ATOM 1455 O O . ALA A 1 188 ? 33.240 -7.241 -32.973 1.00 79.25 188 ALA A O 1
ATOM 1456 N N . LEU A 1 189 ? 33.382 -5.940 -31.155 1.00 80.31 189 LEU A N 1
ATOM 1457 C CA . LEU A 1 189 ? 32.020 -6.226 -30.663 1.00 80.31 189 LEU A CA 1
ATOM 1458 C C . LEU A 1 189 ? 30.926 -5.731 -31.614 1.00 80.31 189 LEU A C 1
ATOM 1460 O O . LEU A 1 189 ? 29.834 -6.297 -31.630 1.00 80.31 189 LEU A O 1
ATOM 1464 N N . ASN A 1 190 ? 31.227 -4.710 -32.418 1.00 75.88 190 ASN A N 1
ATOM 1465 C CA . ASN A 1 190 ? 30.344 -4.193 -33.459 1.00 75.88 190 ASN A CA 1
ATOM 1466 C C . ASN A 1 190 ? 30.586 -4.839 -34.840 1.00 75.88 190 ASN A C 1
ATOM 1468 O O . ASN A 1 190 ? 30.009 -4.402 -35.835 1.00 75.88 190 ASN A O 1
ATOM 1472 N N . GLY A 1 191 ? 31.436 -5.871 -34.925 1.00 69.69 191 GLY A N 1
ATOM 1473 C CA . GLY A 1 191 ? 31.722 -6.591 -36.171 1.00 69.69 191 GLY A CA 1
ATOM 1474 C C . GLY A 1 191 ? 32.520 -5.787 -37.207 1.00 69.69 191 GLY A C 1
ATOM 1475 O O . GLY A 1 191 ? 32.487 -6.108 -38.396 1.00 69.69 191 GLY A O 1
ATOM 1476 N N . LEU A 1 192 ? 33.228 -4.734 -36.794 1.00 72.81 192 LEU A N 1
ATOM 1477 C CA . LEU A 1 192 ? 34.027 -3.888 -37.680 1.00 72.81 192 LEU A CA 1
ATOM 1478 C C . LEU A 1 192 ? 35.427 -4.482 -37.894 1.00 72.81 192 LEU A C 1
ATOM 1480 O O . LEU A 1 192 ? 36.059 -4.974 -36.963 1.00 72.81 192 LEU A O 1
ATOM 1484 N N . ASN A 1 193 ? 35.943 -4.384 -39.126 1.00 73.38 193 ASN A N 1
ATOM 1485 C CA . ASN A 1 193 ? 37.306 -4.796 -39.506 1.00 73.38 193 ASN A CA 1
ATOM 1486 C C . ASN A 1 193 ? 37.637 -6.287 -39.256 1.00 73.38 193 ASN A C 1
ATOM 1488 O O . ASN A 1 193 ? 38.790 -6.640 -38.992 1.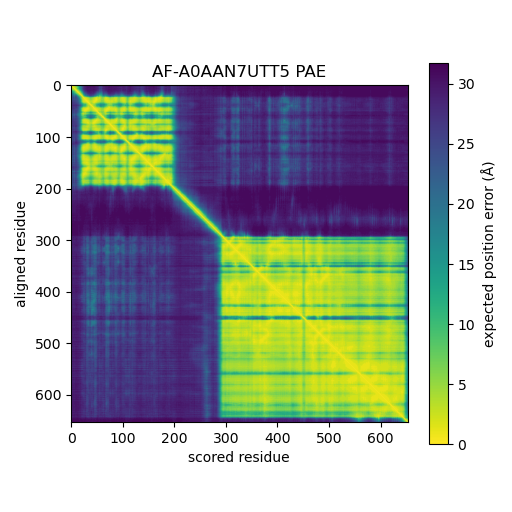00 73.38 193 ASN A O 1
ATOM 1492 N N . CYS A 1 194 ? 36.639 -7.167 -39.355 1.00 75.25 194 CYS A N 1
ATOM 1493 C CA . CYS A 1 194 ? 36.783 -8.611 -39.151 1.00 75.25 194 CYS A CA 1
ATOM 1494 C C . CYS A 1 194 ? 37.048 -9.353 -40.471 1.00 75.25 194 CYS A C 1
ATOM 1496 O O . CYS A 1 194 ? 36.420 -9.068 -41.492 1.00 75.25 194 CYS A O 1
ATOM 1498 N N . ALA A 1 195 ? 37.971 -10.321 -40.465 1.00 60.62 195 ALA A N 1
ATOM 1499 C CA . ALA A 1 195 ? 38.460 -10.984 -41.684 1.00 60.62 195 ALA A CA 1
ATOM 1500 C C . ALA A 1 195 ? 37.416 -11.867 -42.408 1.00 60.62 195 ALA A C 1
ATOM 1502 O O . ALA A 1 195 ? 37.610 -12.215 -43.572 1.00 60.62 195 ALA A O 1
ATOM 1503 N N . THR A 1 196 ? 36.322 -12.231 -41.733 1.00 57.28 196 THR A N 1
ATOM 1504 C CA . THR A 1 196 ? 35.309 -13.199 -42.193 1.00 57.28 196 THR A CA 1
ATOM 1505 C C . THR A 1 196 ? 33.908 -12.612 -42.380 1.00 57.28 196 THR A C 1
ATOM 1507 O O . THR A 1 196 ? 32.998 -13.343 -42.769 1.00 57.28 196 THR A O 1
ATOM 1510 N N . TRP A 1 197 ? 33.701 -11.311 -42.149 1.00 44.34 197 TRP A N 1
ATOM 1511 C CA . TRP A 1 197 ? 32.350 -10.743 -42.118 1.00 44.34 197 TRP A CA 1
ATOM 1512 C C . TRP A 1 197 ? 31.859 -10.282 -43.503 1.00 44.34 197 TRP A C 1
ATOM 1514 O O . TRP A 1 197 ? 32.283 -9.252 -44.031 1.00 44.34 197 TRP A O 1
ATOM 1524 N N . HIS A 1 198 ? 30.923 -11.042 -44.085 1.00 38.50 198 HIS A N 1
ATOM 1525 C CA . HIS A 1 198 ? 30.068 -10.615 -45.196 1.00 38.50 198 HIS A CA 1
ATOM 1526 C C . HIS A 1 198 ? 28.633 -10.422 -44.677 1.00 38.50 198 HIS A C 1
ATOM 1528 O O . HIS A 1 198 ? 27.968 -11.419 -44.398 1.00 38.50 198 HIS A O 1
ATOM 1534 N N . PRO A 1 199 ? 28.100 -9.189 -44.596 1.00 39.41 199 PRO A N 1
ATOM 1535 C CA . PRO A 1 199 ? 26.671 -9.008 -44.412 1.00 39.41 199 PRO A CA 1
ATOM 1536 C C . PRO A 1 199 ? 25.980 -9.430 -45.709 1.00 39.41 199 PRO A C 1
ATOM 1538 O O . PRO A 1 199 ? 26.330 -8.961 -46.798 1.00 39.41 199 PRO A O 1
ATOM 1541 N N . SER A 1 200 ? 24.983 -10.301 -45.612 1.00 32.53 200 SER A N 1
ATOM 1542 C CA . SER A 1 200 ? 24.038 -10.591 -46.686 1.00 32.53 200 SER A CA 1
ATOM 1543 C C . SER A 1 200 ? 23.254 -9.325 -47.058 1.00 32.53 200 SER A C 1
ATOM 1545 O O . SER A 1 200 ? 22.108 -9.134 -46.668 1.00 32.53 200 SER A O 1
ATOM 1547 N N . ARG A 1 201 ? 23.859 -8.435 -47.852 1.00 33.81 201 ARG A N 1
ATOM 1548 C CA . ARG A 1 201 ? 23.131 -7.479 -48.691 1.00 33.81 201 ARG A CA 1
ATOM 1549 C C . ARG A 1 201 ? 22.750 -8.187 -49.984 1.00 33.81 201 ARG A C 1
ATOM 1551 O O . ARG A 1 201 ? 23.447 -8.075 -50.988 1.00 33.81 201 ARG A O 1
ATOM 1558 N N . SER A 1 202 ? 21.629 -8.897 -49.968 1.00 27.25 202 SER A N 1
ATOM 1559 C CA . SER A 1 202 ? 20.954 -9.343 -51.186 1.00 27.25 202 SER A CA 1
ATOM 1560 C C . SER A 1 202 ? 19.607 -8.637 -51.323 1.00 27.25 202 SER A C 1
ATOM 1562 O O . SER A 1 202 ? 18.563 -9.214 -51.049 1.00 27.25 202 SER A O 1
ATOM 1564 N N . HIS A 1 203 ? 19.625 -7.403 -51.830 1.00 28.62 203 HIS A N 1
ATOM 1565 C CA . HIS A 1 203 ? 18.581 -6.992 -52.762 1.00 28.62 203 HIS A CA 1
ATOM 1566 C C . HIS A 1 203 ? 19.221 -6.620 -54.091 1.00 28.62 203 HIS A C 1
ATOM 1568 O O . HIS A 1 203 ? 20.118 -5.783 -54.186 1.00 28.62 203 HIS A O 1
ATOM 1574 N N . ALA A 1 204 ? 18.774 -7.371 -55.089 1.00 26.97 204 ALA A N 1
ATOM 1575 C CA . ALA A 1 204 ? 19.287 -7.458 -56.430 1.00 26.97 204 ALA A CA 1
ATOM 1576 C C . ALA A 1 204 ? 19.246 -6.115 -57.163 1.00 26.97 204 ALA A C 1
ATOM 1578 O O . ALA A 1 204 ? 18.206 -5.473 -57.300 1.00 26.97 204 ALA A O 1
ATOM 1579 N N . THR A 1 205 ? 20.384 -5.763 -57.745 1.00 27.41 205 THR A N 1
ATOM 1580 C CA . THR A 1 205 ? 20.429 -5.042 -59.008 1.00 27.41 205 THR A CA 1
ATOM 1581 C C . THR A 1 205 ? 19.954 -5.991 -60.113 1.00 27.41 205 THR A C 1
ATOM 1583 O O . THR A 1 205 ? 20.613 -6.973 -60.442 1.00 27.41 205 THR A O 1
ATOM 1586 N N . GLY A 1 206 ? 18.782 -5.713 -60.680 1.00 24.92 206 GLY A N 1
ATOM 1587 C CA . GLY A 1 206 ? 18.222 -6.454 -61.807 1.00 24.92 206 GLY A CA 1
ATOM 1588 C C . GLY A 1 206 ? 17.219 -5.590 -62.558 1.00 24.92 206 GLY A C 1
ATOM 1589 O O . GLY A 1 206 ? 16.065 -5.484 -62.162 1.00 24.92 206 GLY A O 1
ATOM 1590 N N . TRP A 1 207 ? 17.708 -4.933 -63.607 1.00 23.67 207 TRP A N 1
ATOM 1591 C CA . TRP A 1 207 ? 16.960 -4.153 -64.590 1.00 23.67 207 TRP A CA 1
ATOM 1592 C C . TRP A 1 207 ? 15.649 -4.812 -65.045 1.00 23.67 207 TRP A C 1
ATOM 1594 O O . TRP A 1 207 ? 15.639 -5.982 -65.424 1.00 23.67 207 TRP A O 1
ATOM 1604 N N . ASN A 1 208 ? 14.593 -4.004 -65.171 1.00 25.88 208 ASN A N 1
ATOM 1605 C CA . ASN A 1 208 ? 13.640 -4.171 -66.260 1.00 25.88 208 ASN A CA 1
ATOM 1606 C C . ASN A 1 208 ? 13.246 -2.797 -66.817 1.00 25.88 208 ASN A C 1
ATOM 1608 O O . ASN A 1 208 ? 12.779 -1.919 -66.090 1.00 25.88 208 ASN A O 1
ATOM 1612 N N . ASP A 1 209 ? 13.505 -2.639 -68.110 1.00 26.98 209 ASP A N 1
ATOM 1613 C CA . ASP A 1 209 ? 13.217 -1.475 -68.936 1.00 26.98 209 ASP A CA 1
ATOM 1614 C C . ASP A 1 209 ? 11.708 -1.236 -69.130 1.00 26.98 209 ASP A C 1
ATOM 1616 O O . ASP A 1 209 ? 10.891 -2.156 -69.097 1.00 26.98 209 ASP A O 1
ATOM 1620 N N . ASN A 1 210 ? 11.401 0.012 -69.504 1.00 25.59 210 ASN A N 1
ATOM 1621 C CA . ASN A 1 210 ? 10.175 0.521 -70.135 1.00 25.59 210 ASN A CA 1
ATOM 1622 C C . ASN A 1 210 ? 8.963 0.840 -69.237 1.00 25.59 210 ASN A C 1
ATOM 1624 O O . ASN A 1 210 ? 8.063 0.022 -69.061 1.00 25.59 210 ASN A O 1
ATOM 1628 N N . LYS A 1 211 ? 8.803 2.131 -68.897 1.00 28.62 211 LYS A N 1
ATOM 1629 C CA . LYS A 1 211 ? 7.915 3.066 -69.637 1.00 28.62 211 LYS A CA 1
ATOM 1630 C C . LYS A 1 211 ? 7.892 4.473 -69.007 1.00 28.62 211 LYS A C 1
ATOM 1632 O O . LYS A 1 211 ? 7.461 4.618 -67.875 1.00 28.62 211 LYS A O 1
ATOM 1637 N N . GLY A 1 212 ? 8.271 5.473 -69.819 1.00 26.11 212 GLY A N 1
ATOM 1638 C CA . GLY A 1 212 ? 7.855 6.894 -69.802 1.00 26.11 212 GLY A CA 1
ATOM 1639 C C . GLY A 1 212 ? 8.107 7.675 -68.504 1.00 26.11 212 GLY A C 1
ATOM 1640 O O . GLY A 1 212 ? 7.378 7.513 -67.542 1.00 26.11 212 GLY A O 1
ATOM 1641 N N . GLY A 1 213 ? 9.092 8.561 -68.387 1.00 23.61 213 GLY A N 1
ATOM 1642 C CA . GLY A 1 213 ? 9.469 9.605 -69.333 1.00 23.61 213 GLY A CA 1
ATOM 1643 C C . GLY A 1 213 ? 8.934 10.944 -68.826 1.00 23.61 213 GLY A C 1
ATOM 1644 O O . GLY A 1 213 ? 7.755 11.214 -69.008 1.00 23.61 213 GLY A O 1
ATOM 1645 N N . LEU A 1 214 ? 9.791 11.746 -68.188 1.00 25.69 214 LEU A N 1
ATOM 1646 C CA . LEU A 1 214 ? 9.967 13.179 -68.459 1.00 25.69 214 LEU A CA 1
ATOM 1647 C C . LEU A 1 214 ? 11.090 13.734 -67.571 1.00 25.69 214 LEU A C 1
ATOM 1649 O O . LEU A 1 214 ? 10.987 13.765 -66.347 1.00 25.69 214 LEU A O 1
ATOM 1653 N N . ASP A 1 215 ? 12.165 14.143 -68.241 1.00 23.86 215 ASP A N 1
ATOM 1654 C CA . ASP A 1 215 ? 13.274 14.936 -67.720 1.00 23.86 215 ASP A CA 1
ATOM 1655 C C . ASP A 1 215 ? 12.799 16.240 -67.061 1.00 23.86 215 ASP A C 1
ATOM 1657 O O . ASP A 1 215 ? 11.799 16.815 -67.490 1.00 23.86 215 ASP A O 1
ATOM 1661 N N . ILE A 1 216 ? 13.566 16.739 -66.081 1.00 26.12 216 ILE A N 1
ATOM 1662 C CA . ILE A 1 216 ? 14.161 18.098 -66.035 1.00 26.12 216 ILE A CA 1
ATOM 1663 C C . ILE A 1 216 ? 15.008 18.227 -64.740 1.00 26.12 216 ILE A C 1
ATOM 1665 O O . ILE A 1 216 ? 14.645 17.657 -63.710 1.00 26.12 216 ILE A O 1
ATOM 1669 N N . PRO A 1 217 ? 16.163 18.928 -64.770 1.00 26.14 217 PRO A N 1
ATOM 1670 C CA . PRO A 1 217 ? 17.273 18.690 -63.855 1.00 26.14 217 PRO A CA 1
ATOM 1671 C C . PRO A 1 217 ? 17.303 19.611 -62.628 1.00 26.14 217 PRO A C 1
ATOM 1673 O O . PRO A 1 217 ? 16.763 20.718 -62.607 1.00 26.14 217 PRO A O 1
ATOM 1676 N N . VAL A 1 218 ? 18.055 19.156 -61.624 1.00 24.55 218 VAL A N 1
ATOM 1677 C CA . VAL A 1 218 ? 18.514 19.933 -60.468 1.00 24.55 218 VAL A CA 1
ATOM 1678 C C . VAL A 1 218 ? 19.254 21.187 -60.936 1.00 24.55 218 VAL A C 1
ATOM 1680 O O . VAL A 1 218 ? 20.260 21.096 -61.635 1.00 24.55 218 VAL A O 1
ATOM 1683 N N . THR A 1 219 ? 18.812 22.360 -60.479 1.00 23.88 219 THR A N 1
ATOM 1684 C CA . THR A 1 219 ? 19.676 23.544 -60.391 1.00 23.88 219 THR A CA 1
ATOM 1685 C C . THR A 1 219 ? 19.490 24.199 -59.028 1.00 23.88 219 THR A C 1
ATOM 1687 O O . THR A 1 219 ? 18.400 24.648 -58.681 1.00 23.88 219 THR A O 1
ATOM 1690 N N . LEU A 1 220 ? 20.578 24.255 -58.257 1.00 25.81 220 LEU A N 1
ATOM 1691 C CA . LEU A 1 220 ? 20.718 25.116 -57.088 1.00 25.81 220 LEU A CA 1
ATOM 1692 C C . LEU A 1 220 ? 20.441 26.575 -57.469 1.00 25.81 220 LEU A C 1
ATOM 1694 O O . LEU A 1 220 ? 21.073 27.092 -58.391 1.00 25.81 220 LEU A O 1
ATOM 1698 N N . LYS A 1 221 ? 19.624 27.274 -56.676 1.00 23.03 221 LYS A N 1
ATOM 1699 C CA . LYS A 1 221 ? 19.877 28.684 -56.365 1.00 23.03 221 LYS A CA 1
ATOM 1700 C C . LYS A 1 221 ? 19.212 29.118 -55.065 1.00 23.03 221 LYS A C 1
ATOM 1702 O O . LYS A 1 221 ? 18.031 28.918 -54.816 1.00 23.03 221 LYS A O 1
ATOM 1707 N N . THR A 1 222 ? 20.067 29.718 -54.259 1.00 22.73 222 THR A N 1
ATOM 1708 C CA . THR A 1 222 ? 19.840 30.501 -53.056 1.00 22.73 222 THR A CA 1
ATOM 1709 C C . THR A 1 222 ? 18.915 31.701 -53.264 1.00 22.73 222 THR A C 1
ATOM 1711 O O . THR A 1 222 ? 19.012 32.372 -54.288 1.00 22.73 222 THR A O 1
ATOM 1714 N N . SER A 1 223 ? 18.249 32.049 -52.160 1.00 22.55 223 SER A N 1
ATOM 1715 C CA . SER A 1 223 ? 17.905 33.397 -51.677 1.00 22.55 223 SER A CA 1
ATOM 1716 C C . SER A 1 223 ? 16.438 33.855 -51.765 1.00 22.55 223 SER A C 1
ATOM 1718 O O . SER A 1 223 ? 15.834 33.951 -52.824 1.00 22.55 223 SER A O 1
ATOM 1720 N N . ILE A 1 224 ? 15.932 34.152 -50.558 1.00 26.34 224 ILE A N 1
ATOM 1721 C CA . ILE A 1 224 ? 15.125 35.311 -50.144 1.00 26.34 224 ILE A CA 1
ATOM 1722 C C . ILE A 1 224 ? 13.824 35.567 -50.921 1.00 26.34 224 ILE A C 1
ATOM 1724 O O . ILE A 1 224 ? 13.843 36.042 -52.050 1.00 26.34 224 ILE A O 1
ATOM 1728 N N . SER A 1 225 ? 12.686 35.477 -50.222 1.00 24.42 225 SER A N 1
ATOM 1729 C CA . SER A 1 225 ? 11.603 36.436 -50.464 1.00 24.42 225 SER A CA 1
ATOM 1730 C C . SER A 1 225 ? 10.777 36.726 -49.216 1.00 24.42 225 SER A C 1
ATOM 1732 O O . SER A 1 225 ? 10.204 35.832 -48.589 1.00 24.42 225 SER A O 1
ATOM 1734 N N . ASP A 1 226 ? 10.706 38.019 -48.932 1.00 25.53 226 ASP A N 1
ATOM 1735 C CA . ASP A 1 226 ? 9.763 38.688 -48.061 1.00 25.53 226 ASP A CA 1
ATOM 1736 C C . ASP A 1 226 ? 8.294 38.478 -48.445 1.00 25.53 226 ASP A C 1
ATOM 1738 O O . ASP A 1 226 ? 7.918 38.184 -49.580 1.00 25.53 226 ASP A O 1
ATOM 1742 N N . LYS A 1 227 ? 7.476 38.732 -47.425 1.00 28.16 227 LYS A N 1
ATOM 1743 C CA . LYS A 1 227 ? 6.034 38.968 -47.429 1.00 28.16 227 LYS A CA 1
ATOM 1744 C C . LYS A 1 227 ? 5.599 39.948 -48.528 1.00 28.16 227 LYS A C 1
ATOM 1746 O O . LYS A 1 227 ? 6.204 41.006 -48.669 1.00 28.16 227 LYS A O 1
ATOM 1751 N N . ASN A 1 228 ? 4.434 39.701 -49.140 1.00 26.36 228 ASN A N 1
ATOM 1752 C CA . ASN A 1 228 ? 3.401 40.737 -49.240 1.00 26.36 228 ASN A CA 1
ATOM 1753 C C . ASN A 1 228 ? 1.988 40.222 -49.572 1.00 26.36 228 ASN A C 1
ATOM 1755 O O . ASN A 1 228 ? 1.784 39.184 -50.188 1.00 26.36 228 ASN A O 1
ATOM 1759 N N . HIS A 1 229 ? 1.048 41.021 -49.070 1.00 25.05 229 HIS A N 1
ATOM 1760 C CA . HIS A 1 229 ? -0.412 40.950 -48.981 1.00 25.05 229 HIS A CA 1
ATOM 1761 C C . HIS A 1 229 ? -1.217 40.793 -50.290 1.00 25.05 229 HIS A C 1
ATOM 1763 O O . HIS A 1 229 ? -0.795 41.291 -51.325 1.00 25.05 229 HIS A O 1
ATOM 1769 N N . MET A 1 230 ? -2.462 40.282 -50.197 1.00 22.83 230 MET A N 1
ATOM 1770 C CA . MET A 1 230 ? -3.729 41.070 -50.226 1.00 22.83 230 MET A CA 1
ATOM 1771 C C . MET A 1 230 ? -4.999 40.168 -50.162 1.00 22.83 230 MET A C 1
ATOM 1773 O O . MET A 1 230 ? -5.029 39.155 -50.846 1.00 22.83 230 MET A O 1
ATOM 1777 N N . ILE A 1 231 ? -5.918 40.340 -49.181 1.00 23.97 231 ILE A N 1
ATOM 1778 C CA . ILE A 1 231 ? -7.298 40.959 -49.178 1.00 23.97 231 ILE A CA 1
ATOM 1779 C C . ILE A 1 231 ? -8.292 40.363 -50.217 1.00 23.97 231 ILE A C 1
ATOM 1781 O O . ILE A 1 231 ? -7.867 40.121 -51.333 1.00 23.97 231 ILE A O 1
ATOM 1785 N N . PHE A 1 232 ? -9.597 40.072 -50.031 1.00 22.09 232 PHE A N 1
ATOM 1786 C CA . PHE A 1 232 ? -10.785 40.492 -49.230 1.00 22.09 232 PHE A CA 1
ATOM 1787 C C . PHE A 1 232 ? -11.725 39.240 -49.105 1.00 22.09 232 PHE A C 1
ATOM 1789 O O . PHE A 1 232 ? -11.538 38.296 -49.858 1.00 22.09 232 PHE A O 1
ATOM 1796 N N . GLU A 1 233 ? -12.720 39.075 -48.214 1.00 23.02 233 GLU A N 1
ATOM 1797 C CA . GLU A 1 233 ? -13.955 39.870 -48.091 1.00 23.02 233 GLU A CA 1
ATOM 1798 C C . GLU A 1 233 ? -14.841 39.468 -46.871 1.00 23.02 233 GLU A C 1
ATOM 1800 O O . GLU A 1 233 ? -14.659 38.429 -46.242 1.00 23.02 233 GLU A O 1
ATOM 1805 N N . ARG A 1 234 ? -15.789 40.355 -46.526 1.00 22.98 234 ARG A N 1
ATOM 1806 C CA . ARG A 1 234 ? -16.577 40.515 -45.279 1.00 22.98 234 ARG A CA 1
ATOM 1807 C C . ARG A 1 234 ? -17.863 39.668 -45.153 1.00 22.98 234 ARG A C 1
ATOM 1809 O O . ARG A 1 234 ? -18.529 39.439 -46.152 1.00 22.98 234 ARG A O 1
ATOM 1816 N N . ARG A 1 235 ? -18.336 39.495 -43.898 1.00 24.45 235 ARG A N 1
ATOM 1817 C CA . ARG A 1 235 ? -19.713 39.772 -43.356 1.00 24.45 235 ARG A CA 1
ATOM 1818 C C . ARG A 1 235 ? -19.646 39.772 -41.802 1.00 24.45 235 ARG A C 1
ATOM 1820 O O . ARG A 1 235 ? -19.228 38.773 -41.239 1.00 24.45 235 ARG A O 1
ATOM 1827 N N . GLN A 1 236 ? -19.682 40.910 -41.077 1.00 26.02 236 GLN A N 1
ATOM 1828 C CA . GLN A 1 236 ? -20.831 41.586 -40.394 1.00 26.02 236 GLN A CA 1
ATOM 1829 C C . GLN A 1 236 ? -21.890 40.640 -39.778 1.00 26.02 236 GLN A C 1
ATOM 1831 O O . GLN A 1 236 ? -22.306 39.725 -40.470 1.00 26.02 236 GLN A O 1
ATOM 1836 N N . SER A 1 237 ? -22.471 40.797 -38.573 1.00 25.53 237 SER A N 1
ATOM 1837 C CA . SER A 1 237 ? -22.453 41.751 -37.426 1.00 25.53 237 SER A CA 1
ATOM 1838 C C . SER A 1 237 ? -23.351 41.137 -36.312 1.00 25.53 237 SER A C 1
ATOM 1840 O O . SER A 1 237 ? -24.297 40.449 -36.675 1.00 25.53 237 SER A O 1
ATOM 1842 N N . MET A 1 238 ? -23.129 41.271 -34.993 1.00 23.88 238 MET A N 1
ATOM 1843 C CA . MET A 1 238 ? -23.655 42.309 -34.063 1.00 23.88 238 MET A CA 1
ATOM 1844 C C . MET A 1 238 ? -23.138 41.970 -32.635 1.00 23.88 238 MET A C 1
ATOM 1846 O O . MET A 1 238 ? -23.220 40.814 -32.241 1.00 23.88 238 MET A O 1
ATOM 1850 N N . ARG A 1 239 ? -22.380 42.845 -31.940 1.00 28.22 239 ARG A N 1
ATOM 1851 C CA . ARG A 1 239 ? -22.783 43.815 -30.874 1.00 28.22 239 ARG A CA 1
ATOM 1852 C C . ARG A 1 239 ? -23.603 43.193 -29.721 1.00 28.22 239 ARG A C 1
ATOM 1854 O O . ARG A 1 239 ? -24.649 42.635 -29.994 1.00 28.22 239 ARG A O 1
ATOM 1861 N N . GLY A 1 240 ? -23.282 43.325 -28.430 1.00 25.06 240 GLY A N 1
ATOM 1862 C CA . GLY A 1 240 ? -22.234 44.043 -27.690 1.00 25.06 240 GLY A CA 1
ATOM 1863 C C . GLY A 1 240 ? -22.705 44.307 -26.243 1.00 25.06 240 GLY A C 1
ATOM 1864 O O . GLY A 1 240 ? -23.908 44.381 -26.030 1.00 25.06 240 GLY A O 1
ATOM 1865 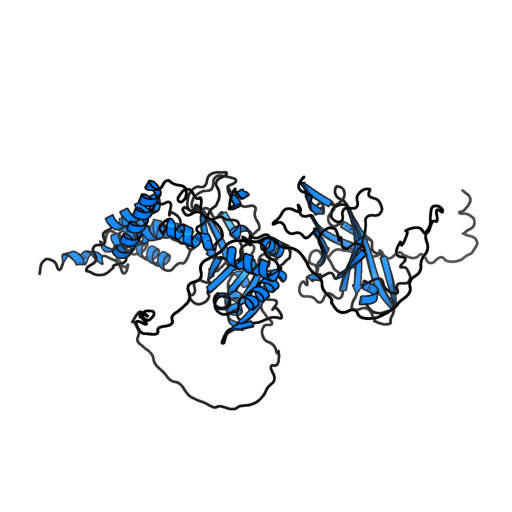N N . LEU A 1 241 ? -21.789 44.467 -25.278 1.00 24.09 241 LEU A N 1
ATOM 1866 C CA . LEU A 1 241 ? -21.819 45.531 -24.254 1.00 24.09 241 LEU A CA 1
ATOM 1867 C C . LEU A 1 241 ? -20.520 45.518 -23.421 1.00 24.09 241 LEU A C 1
ATOM 1869 O O . LEU A 1 241 ? -20.189 44.524 -22.782 1.00 24.09 241 LEU A O 1
ATOM 1873 N N . CYS A 1 242 ? -19.810 46.647 -23.423 1.00 20.34 242 CYS A N 1
ATOM 1874 C CA . CYS A 1 242 ? -18.772 47.005 -22.456 1.00 20.34 242 CYS A CA 1
ATOM 1875 C C . CYS A 1 242 ? -19.409 47.780 -21.299 1.00 20.34 242 CYS A C 1
ATOM 1877 O O . CYS A 1 242 ? -20.215 48.669 -21.565 1.00 20.34 242 CYS A O 1
ATOM 1879 N N . VAL A 1 243 ? -18.926 47.576 -20.070 1.00 22.61 243 VAL A N 1
ATOM 1880 C CA . VAL A 1 243 ? -18.774 48.651 -19.073 1.00 22.61 243 VAL A CA 1
ATOM 1881 C C . VAL A 1 243 ? -17.455 48.424 -18.331 1.00 22.61 243 VAL A C 1
ATOM 1883 O O . VAL A 1 243 ? -17.121 47.304 -17.955 1.00 22.61 243 VAL A O 1
ATOM 1886 N N . LEU A 1 244 ? -16.700 49.507 -18.176 1.00 22.88 244 LEU A N 1
ATOM 1887 C CA . LEU A 1 244 ? -15.405 49.620 -17.509 1.00 22.88 244 LEU A CA 1
ATOM 1888 C C . LEU A 1 244 ? -15.569 50.602 -16.328 1.00 22.88 244 LEU A C 1
ATOM 1890 O O . LEU A 1 244 ? -16.543 51.354 -16.295 1.00 22.88 244 LEU A O 1
ATOM 1894 N N . VAL A 1 245 ? -14.546 50.653 -15.463 1.00 23.52 245 VAL A N 1
ATOM 1895 C CA . VAL A 1 245 ? -14.247 51.634 -14.384 1.00 23.52 245 VAL A CA 1
ATOM 1896 C C . VAL A 1 245 ? -15.021 51.393 -13.056 1.00 23.52 245 VAL A C 1
ATOM 1898 O O . VAL A 1 245 ? -16.212 51.135 -13.090 1.00 23.52 245 VAL A O 1
ATOM 1901 N N . PHE A 1 246 ? -14.457 51.370 -11.832 1.00 23.19 246 PHE A N 1
ATOM 1902 C CA . PHE A 1 246 ? -13.353 52.114 -11.194 1.00 23.19 246 PHE A CA 1
ATOM 1903 C C . PHE A 1 246 ? -12.660 51.347 -10.039 1.00 23.19 246 PHE A C 1
ATOM 1905 O O . PHE A 1 246 ? -13.265 50.534 -9.346 1.00 23.19 246 PHE A O 1
ATOM 1912 N N . LEU A 1 247 ? -11.400 51.727 -9.792 1.00 23.17 247 LEU A N 1
ATOM 1913 C CA . LEU A 1 247 ? -10.606 51.523 -8.572 1.00 23.17 247 LEU A CA 1
ATOM 1914 C C . LEU A 1 247 ? -11.264 52.154 -7.322 1.00 23.17 247 LEU A C 1
ATOM 1916 O O . LEU A 1 247 ? -11.666 53.316 -7.384 1.00 23.17 247 LEU A O 1
ATOM 1920 N N . ARG A 1 248 ? -11.196 51.485 -6.159 1.00 24.58 248 ARG A N 1
ATOM 1921 C CA . ARG A 1 248 ? -11.018 52.126 -4.835 1.00 24.58 248 ARG A CA 1
ATOM 1922 C C . ARG A 1 248 ? -10.406 51.156 -3.814 1.00 24.58 248 ARG A C 1
ATOM 1924 O O . ARG A 1 248 ? -10.889 50.046 -3.628 1.00 24.58 248 ARG A O 1
ATOM 1931 N N . MET A 1 249 ? -9.338 51.616 -3.162 1.00 22.45 249 MET A N 1
ATOM 1932 C CA . MET A 1 249 ? -8.750 51.040 -1.949 1.00 22.45 249 MET A CA 1
ATOM 1933 C C . MET A 1 249 ? -9.726 51.146 -0.767 1.00 22.45 249 MET A C 1
ATOM 1935 O O . MET A 1 249 ? -10.435 52.149 -0.688 1.00 22.45 249 MET A O 1
ATOM 1939 N N . ALA A 1 250 ? -9.674 50.189 0.172 1.00 22.23 250 ALA A N 1
ATOM 1940 C CA . ALA A 1 250 ? -9.393 50.420 1.603 1.00 22.23 250 ALA A CA 1
ATOM 1941 C C . ALA A 1 250 ? -9.918 49.285 2.518 1.00 22.23 250 ALA A C 1
ATOM 1943 O O . ALA A 1 250 ? -11.118 49.081 2.630 1.00 22.23 250 ALA A O 1
ATOM 1944 N N . VAL A 1 251 ? -8.970 48.682 3.252 1.00 23.20 251 VAL A N 1
ATOM 1945 C CA . VAL A 1 251 ? -9.039 48.313 4.684 1.00 23.20 251 VAL A CA 1
ATOM 1946 C C . VAL A 1 251 ? -9.938 47.139 5.116 1.00 23.20 251 VAL A C 1
ATOM 1948 O O . VAL A 1 251 ? -11.158 47.221 5.092 1.00 23.20 251 VAL A O 1
ATOM 1951 N N . GLY A 1 252 ? -9.302 46.129 5.732 1.00 21.62 252 GLY A N 1
ATOM 1952 C CA . GLY A 1 252 ? -9.860 45.482 6.928 1.00 21.62 252 GLY A CA 1
ATOM 1953 C C . GLY A 1 252 ? -9.755 43.958 7.004 1.00 21.62 252 GLY A C 1
ATOM 1954 O O . GLY A 1 252 ? -10.368 43.253 6.218 1.00 21.62 252 GLY A O 1
ATOM 1955 N N . PHE A 1 253 ? -9.072 43.495 8.055 1.00 23.06 253 PHE A N 1
ATOM 1956 C CA . PHE A 1 253 ? -9.053 42.140 8.631 1.00 23.06 253 PHE A CA 1
ATOM 1957 C C . PHE A 1 253 ? -8.165 41.075 7.971 1.00 23.06 253 PHE A C 1
ATOM 1959 O O . PHE A 1 253 ? -8.611 40.100 7.375 1.00 23.06 253 PHE A O 1
ATOM 1966 N N . LEU A 1 254 ? -6.867 41.207 8.261 1.00 23.00 254 LEU A N 1
ATOM 1967 C CA . LEU A 1 254 ? -6.022 40.059 8.584 1.00 23.00 254 LEU A CA 1
ATOM 1968 C C . LEU A 1 254 ? -6.608 39.339 9.811 1.00 23.00 254 LEU A C 1
ATOM 1970 O O . LEU A 1 254 ? -6.825 39.962 10.849 1.00 23.00 254 LEU A O 1
ATOM 1974 N N . SER A 1 255 ? -6.832 38.032 9.700 1.00 25.64 255 SER A N 1
ATOM 1975 C CA . SER A 1 255 ? -6.887 37.120 10.846 1.00 25.64 255 SER A CA 1
ATOM 1976 C C . SER A 1 255 ? -5.856 36.007 10.626 1.00 25.64 255 SER A C 1
ATOM 1978 O O . SER A 1 255 ? -5.753 35.499 9.507 1.00 25.64 255 SER A O 1
ATOM 1980 N N . PRO A 1 256 ? -5.049 35.677 11.647 1.00 27.30 256 PRO A N 1
ATOM 1981 C CA . PRO A 1 256 ? -3.888 34.799 11.528 1.00 27.30 256 PRO A CA 1
ATOM 1982 C C . PRO A 1 256 ? -4.286 33.314 11.590 1.00 27.30 256 PRO A C 1
ATOM 1984 O O . PRO A 1 256 ? -5.349 32.988 12.125 1.00 27.30 256 PRO A O 1
ATOM 1987 N N . PRO A 1 257 ? -3.430 32.386 11.121 1.00 26.00 257 PRO A N 1
ATOM 1988 C CA . PRO A 1 257 ? -3.572 30.985 11.480 1.00 26.00 257 PRO A CA 1
ATOM 1989 C C . PRO A 1 257 ? -3.301 30.833 12.982 1.00 26.00 257 PRO A C 1
ATOM 1991 O O . PRO A 1 257 ? -2.253 31.223 13.498 1.00 26.00 257 PRO A O 1
ATOM 1994 N N . ILE A 1 258 ? -4.292 30.295 13.686 1.00 24.36 258 ILE A N 1
ATOM 1995 C CA . ILE A 1 258 ? -4.233 29.981 15.110 1.00 24.36 258 ILE A CA 1
ATOM 1996 C C . ILE A 1 258 ? -3.256 28.819 15.310 1.00 24.36 258 ILE A C 1
ATOM 1998 O O . ILE A 1 258 ? -3.538 27.678 14.951 1.00 24.36 258 ILE A O 1
ATOM 2002 N N . CYS A 1 259 ? -2.118 29.123 15.928 1.00 19.84 259 CYS A N 1
ATOM 2003 C CA . CYS A 1 259 ? -1.340 28.170 16.706 1.00 19.84 259 CYS A CA 1
ATOM 2004 C C . CYS A 1 259 ? -2.108 27.824 17.991 1.00 19.84 259 CYS A C 1
ATOM 2006 O O . CYS A 1 259 ? -2.520 28.724 18.720 1.00 19.84 259 CYS A O 1
ATOM 2008 N N . THR A 1 260 ? -2.215 26.539 18.326 1.00 25.02 260 THR A N 1
ATOM 2009 C CA . THR A 1 260 ? -2.353 26.092 19.722 1.00 25.02 260 THR A CA 1
ATOM 2010 C C . THR A 1 260 ? -1.338 24.980 19.984 1.00 25.02 260 THR A C 1
ATOM 2012 O O . THR A 1 260 ? -1.386 23.907 19.395 1.00 25.02 260 THR A O 1
ATOM 2015 N N . ALA A 1 261 ? -0.370 25.299 20.838 1.00 22.30 261 ALA A N 1
ATOM 2016 C CA . ALA A 1 261 ? 0.454 24.372 21.617 1.00 22.30 261 ALA A CA 1
ATOM 2017 C C . ALA A 1 261 ? -0.122 24.342 23.061 1.00 22.30 261 ALA A C 1
ATOM 2019 O O . ALA A 1 261 ? -1.105 25.051 23.296 1.00 22.30 261 ALA A O 1
ATOM 2020 N N . PRO A 1 262 ? 0.493 23.712 24.086 1.00 30.11 262 PRO A N 1
ATOM 2021 C CA . PRO A 1 262 ? 1.448 22.594 24.140 1.00 30.11 262 PRO A CA 1
ATOM 2022 C C . PRO A 1 262 ? 1.009 21.481 25.134 1.00 30.11 262 PRO A C 1
ATOM 2024 O O . PRO A 1 262 ? 0.175 21.692 26.011 1.00 30.11 262 PRO A O 1
ATOM 2027 N N . SER A 1 263 ? 1.643 20.306 25.079 1.00 24.58 263 SER A N 1
ATOM 2028 C CA . SER A 1 263 ? 1.675 19.365 26.209 1.00 24.58 263 SER A CA 1
ATOM 2029 C C . SER A 1 263 ? 2.838 19.725 27.140 1.00 24.58 263 SER A C 1
ATOM 2031 O O . SER A 1 263 ? 3.997 19.663 26.733 1.00 24.58 263 SER A O 1
ATOM 2033 N N . VAL A 1 264 ? 2.526 20.103 28.378 1.00 22.47 264 VAL A N 1
ATOM 2034 C CA . VAL A 1 264 ? 3.485 20.328 29.467 1.00 22.47 264 VAL A CA 1
ATOM 2035 C C . VAL A 1 264 ? 3.588 19.044 30.285 1.00 22.47 264 VAL A C 1
ATOM 2037 O O . VAL A 1 264 ? 2.591 18.651 30.874 1.00 22.47 264 VAL A O 1
ATOM 2040 N N . PHE A 1 265 ? 4.769 18.422 30.320 1.00 23.39 265 PHE A N 1
ATOM 2041 C CA . PHE A 1 265 ? 5.344 17.735 31.487 1.00 23.39 265 PHE A CA 1
ATOM 2042 C C . PHE A 1 265 ? 6.847 17.521 31.221 1.00 23.39 265 PHE A C 1
ATOM 2044 O O . PHE A 1 265 ? 7.233 16.662 30.438 1.00 23.39 265 PHE A O 1
ATOM 2051 N N . ASP A 1 266 ? 7.669 18.345 31.865 1.00 24.70 266 ASP A N 1
ATOM 2052 C CA . ASP A 1 266 ? 9.101 18.155 32.148 1.00 24.70 266 ASP A CA 1
ATOM 2053 C C . ASP A 1 266 ? 9.311 18.820 33.530 1.00 24.70 266 ASP A C 1
ATOM 2055 O O . ASP A 1 266 ? 8.606 19.803 33.806 1.00 24.70 266 ASP A O 1
ATOM 2059 N N . PRO A 1 267 ? 10.154 18.309 34.452 1.00 30.20 267 PRO A N 1
ATOM 2060 C CA . PRO A 1 267 ? 11.600 18.523 34.325 1.00 30.20 267 PRO A CA 1
ATOM 2061 C C . PRO A 1 267 ? 12.476 17.367 34.858 1.00 30.20 267 PRO A C 1
ATOM 2063 O O . PRO A 1 267 ? 12.102 16.672 35.801 1.00 30.20 267 PRO A O 1
ATOM 2066 N N . LEU A 1 268 ? 13.703 17.239 34.336 1.00 22.06 268 LEU A N 1
ATOM 2067 C CA . LEU A 1 268 ? 14.972 17.428 35.080 1.00 22.06 268 LEU A CA 1
ATOM 2068 C C . LEU A 1 268 ? 16.166 16.802 34.326 1.00 22.06 268 LEU A C 1
ATOM 2070 O O . LEU A 1 268 ? 16.400 15.604 34.435 1.00 22.06 268 LEU A O 1
ATOM 2074 N N . LEU A 1 269 ? 16.967 17.626 33.633 1.00 23.48 269 LEU A N 1
ATOM 2075 C CA . LEU A 1 269 ? 18.420 17.804 33.857 1.00 23.48 269 LEU A CA 1
ATOM 2076 C C . LEU A 1 269 ? 19.039 18.701 32.769 1.00 23.48 269 LEU A C 1
ATOM 2078 O O . LEU A 1 269 ? 18.958 18.434 31.573 1.00 23.48 269 LEU A O 1
ATOM 2082 N N . ARG A 1 270 ? 19.662 19.796 33.219 1.00 22.05 270 ARG A N 1
ATOM 2083 C CA . ARG A 1 270 ? 20.350 20.819 32.418 1.00 22.05 270 ARG A CA 1
ATOM 2084 C C . ARG A 1 270 ? 21.878 20.673 32.506 1.00 22.05 270 ARG A C 1
ATOM 2086 O O . ARG A 1 270 ? 22.398 20.593 33.614 1.00 22.05 270 ARG A O 1
ATOM 2093 N N . CYS A 1 271 ? 22.508 20.903 31.344 1.00 20.33 271 CYS A N 1
ATOM 2094 C CA . CYS A 1 271 ? 23.762 21.650 31.077 1.00 20.33 271 CYS A CA 1
ATOM 2095 C C . CYS A 1 271 ? 25.154 20.998 31.301 1.00 20.33 271 CYS A C 1
ATOM 2097 O O . CYS A 1 271 ? 25.242 20.068 32.095 1.00 20.33 271 CYS A O 1
ATOM 2099 N N . PRO A 1 272 ? 26.259 21.534 30.694 1.00 27.95 272 PRO A N 1
ATOM 2100 C CA . PRO A 1 272 ? 26.393 22.733 29.834 1.00 27.95 272 PRO A CA 1
ATOM 2101 C C . PRO A 1 272 ? 27.185 22.566 28.504 1.00 27.95 272 PRO A C 1
ATOM 2103 O O . PRO A 1 272 ? 27.795 21.545 28.211 1.00 27.95 272 PRO A O 1
ATOM 2106 N N . SER A 1 273 ? 27.156 23.652 27.727 1.00 23.97 273 SER A N 1
ATOM 2107 C CA . SER A 1 273 ? 27.945 24.026 26.542 1.00 23.97 273 SER A CA 1
ATOM 2108 C C . SER A 1 273 ? 29.387 24.472 26.839 1.00 23.97 273 SER A C 1
ATOM 2110 O O . SER A 1 273 ? 29.569 25.189 27.817 1.00 23.97 273 SER A O 1
ATOM 2112 N N . GLU A 1 274 ? 30.319 24.252 25.900 1.00 23.59 274 GLU A N 1
ATOM 2113 C CA . GLU A 1 274 ? 31.532 25.068 25.633 1.00 23.59 274 GLU A CA 1
ATOM 2114 C C . GLU A 1 274 ? 31.846 24.970 24.117 1.00 23.59 274 GLU A C 1
ATOM 2116 O O . GLU A 1 274 ? 31.920 23.873 23.576 1.00 23.59 274 GLU A O 1
ATOM 2121 N N . THR A 1 275 ? 31.625 26.020 23.312 1.00 24.66 275 THR A N 1
ATOM 2122 C CA . THR A 1 275 ? 32.557 27.082 22.847 1.00 24.66 275 THR A CA 1
ATOM 2123 C C . THR A 1 275 ? 33.772 26.623 22.031 1.00 24.66 275 THR A C 1
ATOM 2125 O O . THR A 1 275 ? 34.665 25.983 22.571 1.00 24.66 275 THR A O 1
ATOM 2128 N N . GLY A 1 276 ? 33.884 27.115 20.786 1.00 23.14 276 GLY A N 1
ATOM 2129 C CA . GLY A 1 276 ? 35.186 27.294 20.131 1.00 23.14 276 GLY A CA 1
ATOM 2130 C C . GLY A 1 276 ? 35.186 27.415 18.601 1.00 23.14 276 GLY A C 1
ATOM 2131 O O . GLY A 1 276 ? 35.154 26.403 17.920 1.00 23.14 276 GLY A O 1
ATOM 2132 N N . GLY A 1 277 ? 35.347 28.646 18.097 1.00 23.12 277 GLY A N 1
ATOM 2133 C CA . GLY A 1 277 ? 36.306 28.943 17.018 1.00 23.12 277 GLY A CA 1
ATOM 2134 C C . GLY A 1 277 ? 35.839 28.869 15.561 1.00 23.12 277 GLY A C 1
ATOM 2135 O O . GLY A 1 277 ? 35.656 27.799 14.999 1.00 23.12 277 GLY A O 1
ATOM 2136 N N . TYR A 1 278 ? 35.754 30.040 14.934 1.00 21.53 278 TYR A N 1
ATOM 2137 C CA . TYR A 1 278 ? 35.658 30.251 13.491 1.00 21.53 278 TYR A CA 1
ATOM 2138 C C . TYR A 1 278 ? 37.044 30.105 12.848 1.00 21.53 278 TYR A C 1
ATOM 2140 O O . TYR A 1 278 ? 37.994 30.650 13.399 1.00 21.53 278 TYR A O 1
ATOM 2148 N N . ASP A 1 279 ? 37.131 29.487 11.669 1.00 22.53 279 ASP A N 1
ATOM 2149 C CA . ASP A 1 279 ? 38.085 29.892 10.630 1.00 22.53 279 ASP A CA 1
ATOM 2150 C C . ASP A 1 279 ? 37.558 29.528 9.233 1.00 22.53 279 ASP A C 1
ATOM 2152 O O . ASP A 1 279 ? 36.915 28.500 9.019 1.00 22.53 279 ASP A O 1
ATOM 2156 N N . LEU A 1 280 ? 37.772 30.456 8.300 1.00 24.88 280 LEU A N 1
ATOM 2157 C CA . LEU A 1 280 ? 37.272 30.469 6.928 1.00 24.88 280 LEU A CA 1
ATOM 2158 C C . LEU A 1 280 ? 38.321 29.931 5.935 1.00 24.88 280 LEU A C 1
ATOM 2160 O O . LEU A 1 280 ? 39.522 30.063 6.146 1.00 24.88 280 LEU A O 1
ATOM 2164 N N . ILE A 1 281 ? 37.803 29.549 4.760 1.00 23.70 281 ILE A N 1
ATOM 2165 C CA . ILE A 1 281 ? 38.451 29.411 3.438 1.00 23.70 281 ILE A CA 1
ATOM 2166 C C . ILE A 1 281 ? 39.052 28.033 3.116 1.00 23.70 281 ILE A C 1
ATOM 2168 O O . ILE A 1 281 ? 40.078 27.628 3.648 1.00 23.70 281 ILE A O 1
ATOM 2172 N N . GLY A 1 282 ? 38.464 27.374 2.109 1.00 22.28 282 GLY A N 1
ATOM 2173 C CA . GLY A 1 282 ? 39.097 26.256 1.410 1.00 22.28 282 GLY A CA 1
ATOM 2174 C C . GLY A 1 282 ? 38.129 25.416 0.584 1.00 22.28 282 GLY A C 1
ATOM 2175 O O . GLY A 1 282 ? 37.767 24.316 0.975 1.00 22.28 282 GLY A O 1
ATOM 2176 N N . SER A 1 283 ? 37.710 25.935 -0.567 1.00 28.33 283 SER A N 1
ATOM 2177 C CA . SER A 1 283 ? 37.032 25.188 -1.627 1.00 28.33 283 SER A CA 1
ATOM 2178 C C . SER A 1 283 ? 37.803 23.922 -2.027 1.00 28.33 283 SER A C 1
ATOM 2180 O O . SER A 1 283 ? 38.917 24.028 -2.536 1.00 28.33 283 SER A O 1
ATOM 2182 N N . ASN A 1 284 ? 37.190 22.753 -1.836 1.00 22.92 284 ASN A N 1
ATOM 2183 C CA . ASN A 1 284 ? 37.250 21.595 -2.736 1.00 22.92 284 ASN A CA 1
ATOM 2184 C C . ASN A 1 284 ? 36.312 20.512 -2.189 1.00 22.92 284 ASN A C 1
ATOM 2186 O O . ASN A 1 284 ? 36.660 19.786 -1.257 1.00 22.92 284 ASN A O 1
ATOM 2190 N N . ALA A 1 285 ? 35.115 20.411 -2.774 1.00 26.33 285 ALA A N 1
ATOM 2191 C CA . ALA A 1 285 ? 34.226 19.274 -2.578 1.00 26.33 285 ALA A CA 1
ATOM 2192 C C . ALA A 1 285 ? 34.906 18.035 -3.176 1.00 26.33 285 ALA A C 1
ATOM 2194 O O . ALA A 1 285 ? 34.841 17.764 -4.374 1.00 26.33 285 ALA A O 1
ATOM 2195 N N . SER A 1 286 ? 35.644 17.331 -2.326 1.00 25.03 286 SER A N 1
ATOM 2196 C CA . SER A 1 286 ? 36.189 16.020 -2.618 1.00 25.03 286 SER A CA 1
ATOM 2197 C C . SER A 1 286 ? 35.050 15.014 -2.481 1.00 25.03 286 SER A C 1
ATOM 2199 O O . SER A 1 286 ? 34.602 14.696 -1.383 1.00 25.03 286 SER A O 1
ATOM 2201 N N . HIS A 1 287 ? 34.577 14.512 -3.622 1.00 36.66 287 HIS A N 1
ATOM 2202 C CA . HIS A 1 287 ? 33.910 13.218 -3.694 1.00 36.66 287 HIS A CA 1
ATOM 2203 C C . HIS A 1 287 ? 34.884 12.165 -3.153 1.00 36.66 287 HIS A C 1
ATOM 2205 O O . HIS A 1 287 ? 35.794 11.718 -3.850 1.00 36.66 287 HIS A O 1
ATOM 2211 N N . GLY A 1 288 ? 34.732 11.829 -1.875 1.00 24.97 288 GLY A N 1
ATOM 2212 C CA . GLY A 1 288 ? 35.636 10.953 -1.150 1.00 24.97 288 GLY A CA 1
ATOM 2213 C C . GLY A 1 288 ? 34.906 10.191 -0.054 1.00 24.97 288 GLY A C 1
ATOM 2214 O O . GLY A 1 288 ? 34.702 10.697 1.042 1.00 24.97 288 GLY A O 1
ATOM 2215 N N . SER A 1 289 ? 34.575 8.939 -0.376 1.00 29.66 289 SER A N 1
ATOM 2216 C CA . SER A 1 289 ? 34.550 7.801 0.550 1.00 29.66 289 SER A CA 1
ATOM 2217 C C . SER A 1 289 ? 33.646 7.881 1.786 1.00 29.66 289 SER A C 1
ATOM 2219 O O . SER A 1 289 ? 34.159 7.970 2.893 1.00 29.66 289 SER A O 1
ATOM 2221 N N . TYR A 1 290 ? 32.339 7.656 1.630 1.00 28.14 290 TYR A N 1
ATOM 2222 C CA . TYR A 1 290 ? 31.541 6.988 2.667 1.00 28.14 290 TYR A CA 1
ATOM 2223 C C . TYR A 1 290 ? 30.516 6.046 2.012 1.00 28.14 290 TYR A C 1
ATOM 2225 O O . TYR A 1 290 ? 29.937 6.385 0.986 1.00 28.14 290 TYR A O 1
ATOM 2233 N N . LEU A 1 291 ? 30.330 4.865 2.624 1.00 34.00 291 LEU A N 1
ATOM 2234 C CA . LEU A 1 291 ? 29.477 3.718 2.243 1.00 34.00 291 LEU A CA 1
ATOM 2235 C C . LEU A 1 291 ? 30.121 2.608 1.375 1.00 34.00 291 LEU A C 1
ATOM 2237 O O . LEU A 1 291 ? 29.581 2.196 0.354 1.00 34.00 291 LEU A O 1
ATOM 2241 N N . ARG A 1 292 ? 31.234 2.016 1.841 1.00 36.88 292 ARG A N 1
ATOM 2242 C CA . ARG A 1 292 ? 31.519 0.585 1.586 1.00 36.88 292 ARG A CA 1
ATOM 2243 C C . ARG A 1 292 ? 31.044 -0.218 2.796 1.00 36.88 292 ARG A C 1
ATOM 2245 O O . ARG A 1 292 ? 31.617 -0.061 3.869 1.00 36.88 292 ARG A O 1
ATOM 2252 N N . GLY A 1 293 ? 30.029 -1.067 2.621 1.00 38.62 293 GLY A N 1
ATOM 2253 C CA . GLY A 1 293 ? 29.673 -2.086 3.620 1.00 38.62 293 GLY A CA 1
ATOM 2254 C C . GLY A 1 293 ? 28.192 -2.462 3.758 1.00 38.62 293 GLY A C 1
ATOM 2255 O O . GLY A 1 293 ? 27.890 -3.322 4.575 1.00 38.62 293 GLY A O 1
ATOM 2256 N N . GLY A 1 294 ? 27.271 -1.852 3.003 1.00 54.81 294 GLY A N 1
ATOM 2257 C CA . GLY A 1 294 ? 25.837 -2.193 3.028 1.00 54.81 294 GLY A CA 1
ATOM 2258 C C . GLY A 1 294 ? 25.347 -2.836 1.722 1.00 54.81 294 GLY A C 1
ATOM 2259 O O . GLY A 1 294 ? 26.066 -2.788 0.726 1.00 54.81 294 GLY A O 1
ATOM 2260 N N . PRO A 1 295 ? 24.118 -3.390 1.678 1.00 71.25 295 PRO A N 1
ATOM 2261 C CA . PRO A 1 295 ? 23.546 -4.039 0.488 1.00 71.25 295 PRO A CA 1
ATOM 2262 C C . PRO A 1 295 ? 23.157 -3.058 -0.639 1.00 71.25 295 PRO A C 1
ATOM 2264 O O . PRO A 1 295 ? 22.432 -3.439 -1.555 1.00 71.25 295 PRO A O 1
ATOM 2267 N N . TRP A 1 296 ? 23.585 -1.796 -0.561 1.00 79.31 296 TRP A N 1
ATOM 2268 C CA . TRP A 1 296 ? 23.086 -0.696 -1.383 1.00 79.31 296 TRP A CA 1
ATOM 2269 C C . TRP A 1 296 ? 24.065 -0.325 -2.496 1.00 79.31 296 TRP A C 1
ATOM 2271 O O . TRP A 1 296 ? 25.212 0.029 -2.226 1.00 79.31 296 TRP A O 1
ATOM 2281 N N . SER A 1 297 ? 23.585 -0.297 -3.737 1.00 78.12 297 SER A N 1
ATOM 2282 C CA . SER A 1 297 ? 24.177 0.503 -4.806 1.00 78.12 297 SER A CA 1
ATOM 2283 C C . SER A 1 297 ? 23.650 1.933 -4.704 1.00 78.12 297 SER A C 1
ATOM 2285 O O . SER A 1 297 ? 22.435 2.145 -4.679 1.00 78.12 297 SER A O 1
ATOM 2287 N N . VAL A 1 298 ? 24.549 2.911 -4.639 1.00 76.12 298 VAL A N 1
ATOM 2288 C CA . VAL A 1 298 ? 24.184 4.330 -4.543 1.00 76.12 298 VAL A CA 1
ATOM 2289 C C . VAL A 1 298 ? 24.081 4.918 -5.948 1.00 76.12 298 VAL A C 1
ATOM 2291 O O . VAL A 1 298 ? 24.986 4.738 -6.759 1.00 76.12 298 VAL A O 1
ATOM 2294 N N . GLY A 1 299 ? 22.982 5.610 -6.242 1.00 68.25 299 GLY A N 1
ATOM 2295 C CA . GLY A 1 299 ? 22.815 6.328 -7.502 1.00 68.25 299 GLY A CA 1
ATOM 2296 C C . GLY A 1 299 ? 23.692 7.580 -7.571 1.00 68.25 299 GLY A C 1
ATOM 2297 O O . GLY A 1 299 ? 23.948 8.232 -6.562 1.00 68.25 299 GLY A O 1
ATOM 2298 N N . ASN A 1 300 ? 24.098 7.969 -8.780 1.00 71.81 300 ASN A N 1
ATOM 2299 C CA . ASN A 1 300 ? 24.993 9.114 -9.010 1.00 71.81 300 ASN A CA 1
ATOM 2300 C C . ASN A 1 300 ? 24.297 10.486 -8.897 1.00 71.81 300 ASN A C 1
ATOM 2302 O O . ASN A 1 300 ? 24.899 11.513 -9.205 1.00 71.81 300 ASN A O 1
ATOM 2306 N N . THR A 1 301 ? 23.014 10.521 -8.531 1.00 82.88 301 THR A N 1
ATOM 2307 C CA . THR A 1 301 ? 22.204 11.742 -8.483 1.00 82.88 301 THR A CA 1
ATOM 2308 C C . THR A 1 301 ? 21.583 11.898 -7.106 1.00 82.88 301 THR A C 1
ATOM 2310 O O . THR A 1 301 ? 20.890 11.002 -6.619 1.00 82.88 301 THR A O 1
ATOM 2313 N N . CYS A 1 302 ? 21.815 13.065 -6.513 1.00 91.88 302 CYS A N 1
ATOM 2314 C CA . CYS A 1 302 ? 21.268 13.473 -5.231 1.00 91.88 302 CYS A CA 1
ATOM 2315 C C . CYS A 1 302 ? 20.737 14.903 -5.328 1.00 91.88 302 CYS A C 1
ATOM 2317 O O . CYS A 1 302 ? 21.228 15.710 -6.123 1.00 91.88 302 CYS A O 1
ATOM 2319 N N . TYR A 1 303 ? 19.741 15.226 -4.508 1.00 96.12 303 TYR A N 1
ATOM 2320 C CA . TYR A 1 303 ? 19.228 16.585 -4.394 1.00 96.12 303 TYR A CA 1
ATOM 2321 C C . TYR A 1 303 ? 19.106 17.020 -2.938 1.00 96.12 303 TYR A C 1
ATOM 2323 O O . TYR A 1 303 ? 18.552 16.313 -2.096 1.00 96.12 303 TYR A O 1
ATOM 2331 N N . GLU A 1 304 ? 19.560 18.239 -2.673 1.00 95.69 304 GLU A N 1
ATOM 2332 C CA . GLU A 1 304 ? 19.452 18.883 -1.368 1.00 95.69 304 GLU A CA 1
ATOM 2333 C C . GLU A 1 304 ? 18.072 19.523 -1.152 1.00 95.69 304 GLU A C 1
ATOM 2335 O O . GLU A 1 304 ? 17.480 20.119 -2.064 1.00 95.69 304 GLU A O 1
ATOM 2340 N N . ALA A 1 305 ? 17.584 19.453 0.088 1.00 93.62 305 ALA A N 1
ATOM 2341 C CA . ALA A 1 305 ? 16.454 20.238 0.573 1.00 93.62 305 ALA A CA 1
ATOM 2342 C C . ALA A 1 305 ? 16.700 20.721 2.014 1.00 93.62 305 ALA A C 1
ATOM 2344 O O . ALA A 1 305 ? 16.348 20.061 2.998 1.00 93.62 305 ALA A O 1
ATOM 2345 N N . GLY A 1 306 ? 17.271 21.920 2.141 1.00 90.81 306 GLY A N 1
ATOM 2346 C CA . GLY A 1 306 ? 17.690 22.476 3.427 1.00 90.81 306 GLY A CA 1
ATOM 2347 C C . GLY A 1 306 ? 19.022 21.872 3.864 1.00 90.81 306 GLY A C 1
ATOM 2348 O O . GLY A 1 306 ? 19.981 21.933 3.111 1.00 90.81 306 GLY A O 1
ATOM 2349 N N . ALA A 1 307 ? 19.074 21.303 5.069 1.00 89.81 307 ALA A N 1
ATOM 2350 C CA . ALA A 1 307 ? 20.266 20.625 5.589 1.00 89.81 307 ALA A CA 1
ATOM 2351 C C . ALA A 1 307 ? 20.337 19.130 5.216 1.00 89.81 307 ALA A C 1
ATOM 2353 O O . ALA A 1 307 ? 21.311 18.466 5.555 1.00 89.81 307 ALA A O 1
ATOM 2354 N N . ASP A 1 308 ? 19.294 18.597 4.572 1.00 93.12 308 ASP A N 1
ATOM 2355 C CA . ASP A 1 308 ? 19.190 17.185 4.207 1.00 93.12 308 ASP A CA 1
ATOM 2356 C C . ASP A 1 308 ? 19.524 17.002 2.712 1.00 93.12 308 ASP A C 1
ATOM 2358 O O . ASP A 1 308 ? 18.995 17.734 1.870 1.00 93.12 308 ASP A O 1
ATOM 2362 N N . GLU A 1 309 ? 20.328 15.992 2.374 1.00 94.88 309 GLU A N 1
ATOM 2363 C CA . GLU A 1 309 ? 20.566 15.527 0.999 1.00 94.88 309 GLU A CA 1
ATOM 2364 C C . GLU A 1 309 ? 19.876 14.175 0.773 1.00 94.88 309 GLU A C 1
ATOM 2366 O O . GLU A 1 309 ? 19.988 13.261 1.595 1.00 94.88 309 GLU A O 1
ATOM 2371 N N . TYR A 1 310 ? 19.145 14.053 -0.336 1.00 95.56 310 TYR A N 1
ATOM 2372 C CA . TYR A 1 310 ? 18.400 12.849 -0.694 1.00 95.56 310 TYR A CA 1
ATOM 2373 C C . TYR A 1 310 ? 18.996 12.200 -1.939 1.00 95.56 310 TYR A C 1
ATOM 2375 O O . TYR A 1 310 ? 19.032 12.819 -3.003 1.00 95.56 310 TYR A O 1
ATOM 2383 N N . CYS A 1 311 ? 19.402 10.941 -1.803 1.00 94.50 311 CYS A N 1
ATOM 2384 C CA . CYS A 1 311 ? 20.011 10.126 -2.851 1.00 94.50 311 CYS A CA 1
ATOM 2385 C C . CYS A 1 311 ? 19.215 8.834 -3.074 1.00 94.50 311 CYS A C 1
ATOM 2387 O O . CYS A 1 311 ? 18.352 8.470 -2.267 1.00 94.50 311 CYS A O 1
ATOM 2389 N N . ILE A 1 312 ? 19.543 8.130 -4.159 1.00 92.56 312 ILE A N 1
ATOM 2390 C CA . ILE A 1 312 ? 18.984 6.814 -4.488 1.00 92.56 312 ILE A CA 1
ATOM 2391 C C . ILE A 1 312 ? 19.877 5.720 -3.900 1.00 92.56 312 ILE A C 1
ATOM 2393 O O . ILE A 1 312 ? 21.088 5.736 -4.110 1.00 92.56 312 ILE A O 1
ATOM 2397 N N . TYR A 1 313 ? 19.275 4.750 -3.215 1.00 91.25 313 TYR A N 1
ATOM 2398 C CA . TYR A 1 313 ? 19.954 3.565 -2.692 1.00 91.25 313 TYR A CA 1
ATOM 2399 C C . TYR A 1 313 ? 19.177 2.319 -3.095 1.00 91.25 313 TYR A C 1
ATOM 2401 O O . TYR A 1 313 ? 18.047 2.131 -2.653 1.00 91.25 313 TYR A O 1
ATOM 2409 N N . THR A 1 314 ? 19.769 1.453 -3.907 1.00 86.88 314 THR A N 1
ATOM 2410 C CA . THR A 1 314 ? 19.083 0.271 -4.445 1.00 86.88 314 THR A CA 1
ATOM 2411 C C . THR A 1 314 ? 19.725 -1.011 -3.932 1.00 86.88 314 THR A C 1
ATOM 2413 O O . THR A 1 314 ? 20.936 -1.179 -3.998 1.00 86.88 314 THR A O 1
ATOM 2416 N N . ALA A 1 315 ? 18.917 -1.926 -3.407 1.00 86.62 315 ALA A N 1
ATOM 2417 C CA . ALA A 1 315 ? 19.326 -3.264 -3.004 1.00 86.62 315 ALA A CA 1
ATOM 2418 C C . ALA A 1 315 ? 18.761 -4.281 -4.001 1.00 86.62 315 ALA A C 1
ATOM 2420 O O . ALA A 1 315 ? 17.651 -4.778 -3.829 1.00 86.62 315 ALA A O 1
ATOM 2421 N N . LEU A 1 316 ? 19.530 -4.597 -5.047 1.00 79.62 316 LEU A N 1
ATOM 2422 C CA . LEU A 1 316 ? 19.099 -5.470 -6.152 1.00 79.62 316 LEU A CA 1
ATOM 2423 C C . LEU A 1 316 ? 18.769 -6.904 -5.714 1.00 79.62 316 LEU A C 1
ATOM 2425 O O . LEU A 1 316 ? 17.917 -7.549 -6.308 1.00 79.62 316 LEU A O 1
ATOM 2429 N N . ARG A 1 317 ? 19.430 -7.406 -4.664 1.00 77.44 317 ARG A N 1
ATOM 2430 C CA . ARG A 1 317 ? 19.249 -8.782 -4.161 1.00 77.44 317 ARG A CA 1
ATOM 2431 C C . ARG A 1 317 ? 18.210 -8.904 -3.049 1.00 77.44 317 ARG A C 1
ATOM 2433 O O . ARG A 1 317 ? 18.067 -9.973 -2.459 1.00 77.44 317 ARG A O 1
ATOM 2440 N N . PHE A 1 318 ? 17.527 -7.813 -2.713 1.00 84.56 318 PHE A N 1
ATOM 2441 C CA . PHE A 1 318 ? 16.509 -7.842 -1.674 1.00 84.56 318 PHE A CA 1
ATOM 2442 C C . PHE A 1 318 ? 15.347 -8.760 -2.084 1.00 84.56 318 PHE A C 1
ATOM 2444 O O . PHE A 1 318 ? 14.969 -8.774 -3.252 1.00 84.56 318 PHE A O 1
ATOM 2451 N N . ASN A 1 319 ? 14.819 -9.529 -1.125 1.00 88.50 319 ASN A N 1
ATOM 2452 C CA . ASN A 1 319 ? 13.741 -10.504 -1.320 1.00 88.50 319 ASN A CA 1
ATOM 2453 C C . ASN A 1 319 ? 13.966 -11.460 -2.515 1.00 88.50 319 ASN A C 1
ATOM 2455 O O . ASN A 1 319 ? 13.234 -11.421 -3.498 1.00 88.50 319 ASN A O 1
ATOM 2459 N N . ASP A 1 320 ? 15.020 -12.283 -2.448 1.00 82.50 320 ASP A N 1
ATOM 2460 C CA . ASP A 1 320 ? 15.401 -13.238 -3.508 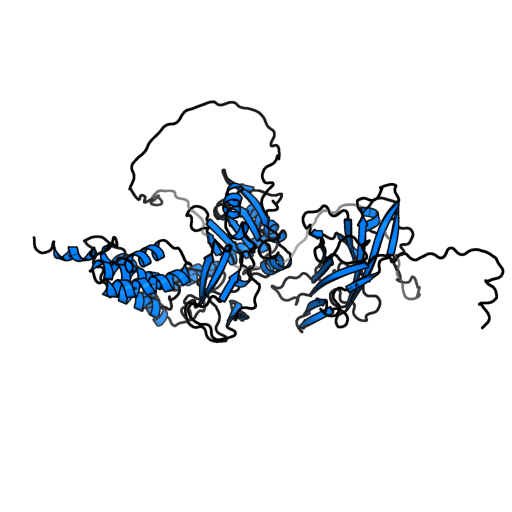1.00 82.50 320 ASP A CA 1
ATOM 2461 C C . ASP A 1 320 ? 15.577 -12.608 -4.909 1.00 82.50 320 ASP A C 1
ATOM 2463 O O . ASP A 1 320 ? 15.305 -13.237 -5.928 1.00 82.50 320 ASP A O 1
ATOM 2467 N N . GLY A 1 321 ? 16.072 -11.367 -4.970 1.00 79.12 321 GLY A N 1
ATOM 2468 C CA . GLY A 1 321 ? 16.355 -10.684 -6.239 1.00 79.12 321 GLY A CA 1
ATOM 2469 C C . GLY A 1 321 ? 15.184 -9.900 -6.830 1.00 79.12 321 GLY A C 1
ATOM 2470 O O . GLY A 1 321 ? 15.313 -9.373 -7.930 1.00 79.12 321 GLY A O 1
ATOM 2471 N N . GLU A 1 322 ? 14.064 -9.775 -6.114 1.00 82.00 322 GLU A N 1
ATOM 2472 C CA . GLU A 1 322 ? 12.965 -8.879 -6.502 1.00 82.00 322 GLU A CA 1
ATOM 2473 C C . GLU A 1 322 ? 13.397 -7.400 -6.471 1.00 82.00 322 GLU A C 1
ATOM 2475 O O . GLU A 1 322 ? 12.956 -6.586 -7.284 1.00 82.00 322 GLU A O 1
ATOM 2480 N N . GLY A 1 323 ? 14.312 -7.057 -5.565 1.00 87.62 323 GLY A N 1
ATOM 2481 C CA . GLY A 1 323 ? 14.938 -5.744 -5.488 1.00 87.62 323 GLY A CA 1
ATOM 2482 C C . GLY A 1 323 ? 14.087 -4.672 -4.803 1.00 87.62 323 GLY A C 1
ATOM 2483 O O . GLY A 1 323 ? 12.861 -4.742 -4.739 1.00 87.62 323 GLY A O 1
ATOM 2484 N N . LEU A 1 324 ? 14.774 -3.664 -4.268 1.00 93.25 324 LEU A N 1
ATOM 2485 C CA . LEU A 1 324 ? 14.194 -2.543 -3.525 1.00 93.25 324 LEU A CA 1
ATOM 2486 C C . LEU A 1 324 ? 15.000 -1.272 -3.786 1.00 93.25 324 LEU A C 1
ATOM 2488 O O . LEU A 1 324 ? 16.223 -1.293 -3.660 1.00 93.25 324 LEU A O 1
ATOM 2492 N N . SER A 1 325 ? 14.331 -0.152 -4.049 1.00 95.44 325 SER A N 1
ATOM 2493 C CA . SER A 1 325 ? 14.970 1.158 -4.199 1.00 95.44 325 SER A CA 1
ATOM 2494 C C . SER A 1 325 ? 14.499 2.142 -3.126 1.00 95.44 325 SER A C 1
ATOM 2496 O O . SER A 1 325 ? 13.316 2.210 -2.789 1.00 95.44 325 SER A O 1
ATOM 2498 N N . LEU A 1 326 ? 15.422 2.918 -2.564 1.00 95.38 326 LEU A N 1
ATOM 2499 C CA . LEU A 1 326 ? 15.155 3.938 -1.556 1.00 95.38 326 LEU A CA 1
ATOM 2500 C C . LEU A 1 326 ? 15.505 5.321 -2.095 1.00 95.38 326 LEU A C 1
ATOM 2502 O O . LEU A 1 326 ? 16.553 5.491 -2.709 1.00 95.38 326 LEU A O 1
ATOM 2506 N N . ILE A 1 327 ? 14.698 6.325 -1.759 1.00 96.31 327 ILE A N 1
ATOM 2507 C CA . ILE A 1 327 ? 15.056 7.742 -1.896 1.00 96.31 327 ILE A CA 1
ATOM 2508 C C . ILE A 1 327 ? 15.074 8.348 -0.499 1.00 96.31 327 ILE A C 1
ATOM 2510 O O . ILE A 1 327 ? 14.025 8.609 0.099 1.00 96.31 327 ILE A O 1
ATOM 2514 N N . THR A 1 328 ? 16.265 8.514 0.067 1.00 94.50 328 THR A N 1
ATOM 2515 C CA . THR A 1 328 ? 16.418 8.911 1.471 1.00 94.50 328 THR A CA 1
ATOM 2516 C C . THR A 1 328 ? 17.792 9.528 1.745 1.00 94.50 328 THR A C 1
ATOM 2518 O O . THR A 1 328 ? 18.566 9.746 0.819 1.00 94.50 328 THR A O 1
ATOM 2521 N N . THR A 1 329 ? 18.077 9.855 3.005 1.00 91.88 329 THR A N 1
ATOM 2522 C CA . THR A 1 329 ? 19.381 10.366 3.452 1.00 91.88 329 THR A CA 1
ATOM 2523 C C . THR A 1 329 ? 20.323 9.221 3.823 1.00 91.88 329 THR A C 1
ATOM 2525 O O . THR A 1 329 ? 19.859 8.166 4.266 1.00 91.88 329 THR A O 1
ATOM 2528 N N . ALA A 1 330 ? 21.639 9.445 3.749 1.00 88.81 330 ALA A N 1
ATOM 2529 C CA . ALA A 1 330 ? 22.640 8.462 4.176 1.00 88.81 330 ALA A CA 1
ATOM 2530 C C . ALA A 1 330 ? 22.389 7.955 5.614 1.00 88.81 330 ALA A C 1
ATOM 2532 O O . ALA A 1 330 ? 22.294 6.750 5.832 1.00 88.81 330 ALA A O 1
ATOM 2533 N N . GLU A 1 331 ? 22.129 8.852 6.572 1.00 87.38 331 GLU A N 1
ATOM 2534 C CA . GLU A 1 331 ? 21.798 8.492 7.965 1.00 87.38 331 GLU A CA 1
ATOM 2535 C C . GLU A 1 331 ? 20.567 7.568 8.062 1.00 87.38 331 GLU A C 1
ATOM 2537 O O . GLU A 1 331 ? 20.506 6.638 8.870 1.00 87.38 331 GLU A O 1
ATOM 2542 N N . SER A 1 332 ? 19.551 7.804 7.227 1.00 87.62 332 SER A N 1
ATOM 2543 C CA . SER A 1 332 ? 18.354 6.961 7.217 1.00 87.62 332 SER A CA 1
ATOM 2544 C C . SER A 1 332 ? 18.660 5.557 6.694 1.00 87.62 332 SER A C 1
ATOM 2546 O O . SER A 1 332 ? 18.064 4.597 7.180 1.00 87.62 332 SER A O 1
ATOM 2548 N N . THR A 1 333 ? 19.588 5.412 5.741 1.00 87.50 333 THR A N 1
ATOM 2549 C CA . THR A 1 333 ? 19.980 4.089 5.223 1.00 87.50 333 THR A CA 1
ATOM 2550 C C . THR A 1 333 ? 20.652 3.223 6.280 1.00 87.50 333 THR A C 1
ATOM 2552 O O . THR A 1 333 ? 20.390 2.023 6.330 1.00 87.50 333 THR A O 1
ATOM 2555 N N . GLU A 1 334 ? 21.433 3.805 7.192 1.00 84.25 334 GLU A N 1
ATOM 2556 C CA . GLU A 1 334 ? 22.046 3.071 8.305 1.00 84.25 334 GLU A CA 1
ATOM 2557 C C . GLU A 1 334 ? 20.972 2.483 9.231 1.00 84.25 334 GLU A C 1
ATOM 2559 O O . GLU A 1 334 ? 20.992 1.293 9.555 1.00 84.25 334 GLU A O 1
ATOM 2564 N N . LYS A 1 335 ? 19.955 3.287 9.571 1.00 85.50 335 LYS A N 1
ATOM 2565 C CA . LYS A 1 335 ? 18.814 2.857 10.400 1.00 85.50 335 LYS A CA 1
ATOM 2566 C C . LYS A 1 335 ? 17.959 1.780 9.734 1.00 85.50 335 LYS A C 1
ATOM 2568 O O . LYS A 1 335 ? 17.366 0.961 10.438 1.00 85.50 335 LYS A O 1
ATOM 2573 N N . ILE A 1 336 ? 17.863 1.800 8.404 1.00 87.44 336 ILE A N 1
ATOM 2574 C CA . ILE A 1 336 ? 17.168 0.775 7.613 1.00 87.44 336 ILE A CA 1
ATOM 2575 C C . ILE A 1 336 ? 17.987 -0.514 7.603 1.00 87.44 336 ILE A C 1
ATOM 2577 O O . ILE A 1 336 ? 17.463 -1.580 7.915 1.00 87.44 336 ILE A O 1
ATOM 2581 N N . THR A 1 337 ? 19.282 -0.405 7.313 1.00 88.12 337 THR A N 1
ATOM 2582 C CA . THR A 1 337 ? 20.199 -1.547 7.223 1.00 88.12 337 THR A CA 1
ATOM 2583 C C . THR A 1 337 ? 20.297 -2.293 8.550 1.00 88.12 337 THR A C 1
ATOM 2585 O O . THR A 1 337 ? 20.396 -3.513 8.556 1.00 88.12 337 THR A O 1
ATOM 2588 N N . ALA A 1 338 ? 20.195 -1.599 9.687 1.00 86.75 338 ALA A N 1
ATOM 2589 C CA . ALA A 1 338 ? 20.209 -2.216 11.014 1.00 86.75 338 ALA A CA 1
ATOM 2590 C C . ALA A 1 338 ? 18.976 -3.096 11.334 1.00 86.75 338 ALA A C 1
ATOM 2592 O O . ALA A 1 338 ? 18.924 -3.714 12.397 1.00 86.75 338 ALA A O 1
ATOM 2593 N N . ARG A 1 339 ? 17.954 -3.149 10.468 1.00 83.88 339 ARG A N 1
ATOM 2594 C CA . ARG A 1 339 ? 16.721 -3.918 10.712 1.00 83.88 339 ARG A CA 1
ATOM 2595 C C . ARG A 1 339 ? 16.869 -5.383 10.329 1.00 83.88 339 ARG A C 1
ATOM 2597 O O . ARG A 1 339 ? 17.615 -5.728 9.419 1.00 83.88 339 ARG A O 1
ATOM 2604 N N . SER A 1 340 ? 16.065 -6.233 10.971 1.00 86.06 340 SER A N 1
ATOM 2605 C CA . SER A 1 340 ? 16.101 -7.689 10.773 1.00 86.06 340 SER A CA 1
ATOM 2606 C C . SER A 1 340 ? 16.011 -8.100 9.298 1.00 86.06 340 SER A C 1
ATOM 2608 O O . SER A 1 340 ? 16.791 -8.944 8.869 1.00 86.06 340 SER A O 1
ATOM 2610 N N . ALA A 1 341 ? 15.154 -7.441 8.511 1.00 87.38 341 ALA A N 1
ATOM 2611 C CA . ALA A 1 341 ? 14.995 -7.686 7.075 1.00 87.38 341 ALA A CA 1
ATOM 2612 C C . ALA A 1 341 ? 16.272 -7.497 6.233 1.00 87.38 341 ALA A C 1
ATOM 2614 O O . ALA A 1 341 ? 16.363 -8.033 5.136 1.00 87.38 341 ALA A O 1
ATOM 2615 N N . PHE A 1 342 ? 17.246 -6.723 6.716 1.00 86.81 342 PHE A N 1
ATOM 2616 C CA . PHE A 1 342 ? 18.521 -6.486 6.028 1.00 86.81 342 PHE A CA 1
ATOM 2617 C C . PHE A 1 342 ? 19.693 -7.221 6.684 1.00 86.81 342 PHE A C 1
ATOM 2619 O O . PHE A 1 342 ? 20.765 -7.310 6.094 1.00 86.81 342 PHE A O 1
ATOM 2626 N N . GLN A 1 343 ? 19.489 -7.756 7.890 1.00 84.56 343 GLN A N 1
ATOM 2627 C CA . GLN A 1 343 ? 20.463 -8.583 8.606 1.00 84.56 343 GLN A CA 1
ATOM 2628 C C . GLN A 1 343 ? 20.283 -10.079 8.307 1.00 84.56 343 GLN A C 1
ATOM 2630 O O . GLN A 1 343 ? 21.232 -10.851 8.406 1.00 84.56 343 GLN A O 1
ATOM 2635 N N . HIS A 1 344 ? 19.075 -10.490 7.920 1.00 81.00 344 HIS A N 1
ATOM 2636 C CA . HIS A 1 344 ? 18.726 -11.874 7.617 1.00 81.00 344 HIS A CA 1
ATOM 2637 C C . HIS A 1 344 ? 18.142 -11.986 6.210 1.00 81.00 344 HIS A C 1
ATOM 2639 O O . HIS A 1 344 ? 17.556 -11.037 5.691 1.00 81.00 344 HIS A O 1
ATOM 2645 N N . LYS A 1 345 ? 18.270 -13.169 5.597 1.00 76.25 345 LYS A N 1
ATOM 2646 C CA . LYS A 1 345 ? 17.666 -13.440 4.291 1.00 76.25 345 LYS A CA 1
ATOM 2647 C C . LYS A 1 345 ? 16.139 -13.329 4.395 1.00 76.25 345 LYS A C 1
ATOM 2649 O O . LYS A 1 345 ? 15.507 -14.135 5.075 1.00 76.25 345 LYS A O 1
ATOM 2654 N N . VAL A 1 346 ? 15.561 -12.353 3.701 1.00 76.25 346 VAL A N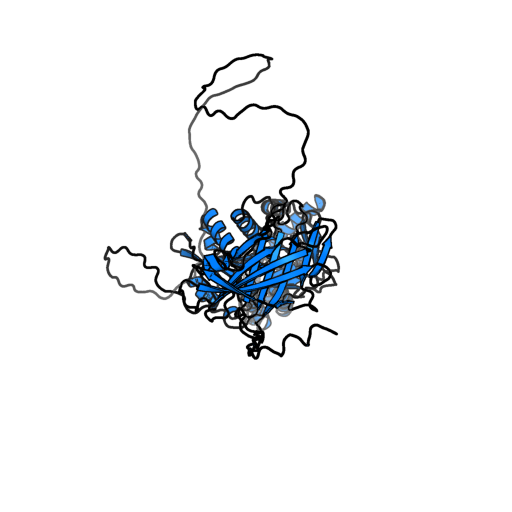 1
ATOM 2655 C CA . VAL A 1 346 ? 14.112 -12.248 3.487 1.00 76.25 346 VAL A CA 1
ATOM 2656 C C . VAL A 1 346 ? 13.752 -13.055 2.246 1.00 76.25 346 VAL A C 1
ATOM 2658 O O . VAL A 1 346 ? 14.385 -12.899 1.204 1.00 76.25 346 VAL A O 1
ATOM 2661 N N . SER A 1 347 ? 12.755 -13.924 2.388 1.00 83.12 347 SER A N 1
ATOM 2662 C CA . SER A 1 347 ? 12.172 -14.716 1.306 1.00 83.12 347 SER A CA 1
ATOM 2663 C C . SER A 1 347 ? 10.660 -14.708 1.493 1.00 83.12 347 SER A C 1
ATOM 2665 O O . SER A 1 347 ? 10.082 -15.548 2.183 1.00 83.12 347 SER A O 1
ATOM 2667 N N . ILE A 1 348 ? 10.027 -13.663 0.972 1.00 84.81 348 ILE A N 1
ATOM 2668 C CA . ILE A 1 348 ? 8.580 -13.536 0.873 1.00 84.81 348 ILE A CA 1
ATOM 2669 C C . ILE A 1 348 ? 8.217 -13.991 -0.538 1.00 84.81 348 ILE A C 1
ATOM 2671 O O . ILE A 1 348 ? 8.373 -13.222 -1.491 1.00 84.81 348 ILE A O 1
ATOM 2675 N N . PRO A 1 349 ? 7.760 -15.244 -0.700 1.00 76.75 349 PRO A N 1
ATOM 2676 C CA . PRO A 1 349 ? 7.561 -15.821 -2.013 1.00 76.75 349 PRO A CA 1
ATOM 2677 C C . PRO A 1 349 ? 6.447 -15.095 -2.761 1.00 76.75 349 PRO A C 1
ATOM 2679 O O . PRO A 1 349 ? 5.401 -14.748 -2.196 1.00 76.75 349 PRO A O 1
ATOM 2682 N N . ARG A 1 350 ? 6.643 -14.930 -4.069 1.00 71.81 350 ARG A N 1
ATOM 2683 C CA . ARG A 1 350 ? 5.602 -14.512 -5.009 1.00 71.81 350 ARG A CA 1
ATOM 2684 C C . ARG A 1 350 ? 4.601 -15.648 -5.222 1.00 71.81 350 ARG A C 1
ATOM 2686 O O . ARG A 1 350 ? 4.601 -16.311 -6.246 1.00 71.81 350 ARG A O 1
ATOM 2693 N N . THR A 1 351 ? 3.790 -15.935 -4.209 1.00 67.44 351 THR A N 1
ATOM 2694 C CA . THR A 1 351 ? 2.705 -16.912 -4.319 1.00 67.44 351 THR A CA 1
ATOM 2695 C C . THR A 1 351 ? 1.491 -16.298 -5.003 1.00 67.44 351 THR A C 1
ATOM 2697 O O . THR A 1 351 ? 1.136 -15.148 -4.716 1.00 67.44 351 THR A O 1
ATOM 2700 N N . ASP A 1 352 ? 0.828 -17.093 -5.845 1.00 70.12 352 ASP A N 1
ATOM 2701 C CA . ASP A 1 352 ? -0.551 -16.843 -6.255 1.00 70.12 352 ASP A CA 1
ATOM 2702 C C . ASP A 1 352 ? -1.415 -16.870 -4.993 1.00 70.12 352 ASP A C 1
ATOM 2704 O O . ASP A 1 352 ? -1.605 -17.909 -4.349 1.00 70.12 352 ASP A O 1
ATOM 2708 N N . GLY A 1 353 ? -1.866 -15.693 -4.567 1.00 82.38 353 GLY A N 1
ATOM 2709 C CA . GLY A 1 353 ? -2.743 -15.593 -3.412 1.00 82.38 353 GLY A CA 1
ATOM 2710 C C . GLY A 1 353 ? -4.145 -16.114 -3.731 1.00 82.38 353 GLY A C 1
ATOM 2711 O O . GLY A 1 353 ? -4.450 -16.499 -4.860 1.00 82.38 353 GLY A O 1
ATOM 2712 N N . PRO A 1 354 ? -5.059 -16.126 -2.750 1.00 93.88 354 PRO A N 1
ATOM 2713 C CA . PRO A 1 354 ? -6.419 -16.611 -2.950 1.00 93.88 354 PRO A CA 1
ATOM 2714 C C . PRO A 1 354 ? -7.304 -15.562 -3.662 1.00 93.88 354 PRO A C 1
ATOM 2716 O O . PRO A 1 354 ? -8.459 -15.339 -3.295 1.00 93.88 354 PRO A O 1
ATOM 2719 N N . TYR A 1 355 ? -6.738 -14.904 -4.673 1.00 95.12 355 TYR A N 1
ATOM 2720 C CA . TYR A 1 355 ? -7.320 -13.842 -5.477 1.00 95.12 355 TYR A CA 1
ATOM 2721 C C . TYR A 1 355 ? -6.814 -13.927 -6.919 1.00 95.12 355 TYR A C 1
ATOM 2723 O O . TYR A 1 355 ? -5.852 -14.628 -7.219 1.00 95.12 355 TYR A O 1
ATOM 2731 N N . ARG A 1 356 ? -7.470 -13.202 -7.820 1.00 94.56 356 ARG A N 1
ATOM 2732 C CA . ARG A 1 356 ? -6.986 -12.957 -9.181 1.00 94.56 356 ARG A CA 1
ATOM 2733 C C . ARG A 1 356 ? -7.227 -11.504 -9.554 1.00 94.56 356 ARG A C 1
ATOM 2735 O O . ARG A 1 356 ? -8.198 -10.907 -9.084 1.00 94.56 356 ARG A O 1
ATOM 2742 N N . GLU A 1 357 ? -6.364 -10.964 -10.398 1.00 93.31 357 GLU A N 1
ATOM 2743 C CA . GLU A 1 357 ? -6.571 -9.648 -10.989 1.00 93.31 357 GLU A CA 1
ATOM 2744 C C . GLU A 1 357 ? -7.625 -9.728 -12.101 1.00 93.31 357 GLU A C 1
ATOM 2746 O O . GLU A 1 357 ? -7.644 -10.672 -12.894 1.00 93.31 357 GLU A O 1
ATOM 2751 N N . VAL A 1 358 ? -8.539 -8.763 -12.128 1.00 93.62 358 VAL A N 1
ATOM 2752 C CA . VAL A 1 358 ? -9.598 -8.635 -13.134 1.00 93.62 358 VAL A CA 1
ATOM 2753 C C . VAL A 1 358 ? -9.829 -7.165 -13.467 1.00 93.62 358 VAL A C 1
ATOM 2755 O O . VAL A 1 358 ? -9.545 -6.282 -12.660 1.00 93.62 358 VAL A O 1
ATOM 2758 N N . GLU A 1 359 ? -10.406 -6.901 -14.635 1.00 91.75 359 GLU A N 1
ATOM 2759 C CA . GLU A 1 359 ? -10.963 -5.586 -14.941 1.00 91.75 359 GLU A CA 1
ATOM 2760 C C . GLU A 1 359 ? -12.272 -5.389 -14.154 1.00 91.75 359 GLU A C 1
ATOM 2762 O O . GLU A 1 359 ? -13.197 -6.202 -14.229 1.00 91.75 359 GLU A O 1
ATOM 2767 N N . ILE A 1 360 ? -12.343 -4.307 -13.384 1.00 87.50 360 ILE A N 1
ATOM 2768 C CA . ILE A 1 360 ? -13.511 -3.874 -12.627 1.00 87.50 360 ILE A CA 1
ATOM 2769 C C . ILE A 1 360 ? -14.107 -2.644 -13.326 1.00 87.50 360 ILE A C 1
ATOM 2771 O O . ILE A 1 360 ? -13.447 -1.600 -13.416 1.00 87.50 360 ILE A O 1
ATOM 2775 N N . PRO A 1 361 ? -15.369 -2.712 -13.793 1.00 84.25 361 PRO A N 1
ATOM 2776 C CA . PRO A 1 361 ? -16.025 -1.591 -14.456 1.00 84.25 361 PRO A CA 1
ATOM 2777 C C . PRO A 1 361 ? -15.933 -0.290 -13.647 1.00 84.25 361 PRO A C 1
ATOM 2779 O O . PRO A 1 361 ? -16.336 -0.227 -12.485 1.00 84.25 361 PRO A O 1
ATOM 2782 N N . GLY A 1 362 ? -15.389 0.758 -14.269 1.00 80.12 362 GLY A N 1
ATOM 2783 C CA . GLY A 1 362 ? -15.218 2.077 -13.650 1.00 80.12 362 GLY A CA 1
ATOM 2784 C C . GLY A 1 362 ? -14.056 2.200 -12.655 1.00 80.12 362 GLY A C 1
ATOM 2785 O O . GLY A 1 362 ? -13.839 3.295 -12.143 1.00 80.12 362 GLY A O 1
ATOM 2786 N N . LYS A 1 363 ? -13.297 1.125 -12.397 1.00 83.19 363 LYS A N 1
ATOM 2787 C CA . LYS A 1 363 ? -12.134 1.128 -11.490 1.00 83.19 363 LYS A CA 1
ATOM 2788 C C . LYS A 1 363 ? -10.846 0.591 -12.125 1.00 83.19 363 LYS A C 1
ATOM 2790 O O . LYS A 1 363 ? -9.853 0.437 -11.427 1.00 83.19 363 LYS A O 1
ATOM 2795 N N . SER A 1 364 ? -10.831 0.364 -13.441 1.00 83.25 364 SER A N 1
ATOM 2796 C CA . SER A 1 364 ? -9.692 -0.239 -14.147 1.00 83.25 364 SER A CA 1
ATOM 2797 C C . SER A 1 364 ? -9.423 -1.654 -13.619 1.00 83.25 364 SER A C 1
ATOM 2799 O O . SER A 1 364 ? -10.327 -2.479 -13.659 1.00 83.25 364 SER A O 1
ATOM 2801 N N . HIS A 1 365 ? -8.232 -1.958 -13.117 1.00 88.12 365 HIS A N 1
ATOM 2802 C CA . HIS A 1 365 ? -7.903 -3.262 -12.548 1.00 88.12 365 HIS A CA 1
ATOM 2803 C C . HIS A 1 365 ? -8.289 -3.354 -11.064 1.00 88.12 365 HIS A C 1
ATOM 2805 O O . HIS A 1 365 ? -8.306 -2.359 -10.342 1.00 88.12 365 HIS A O 1
ATOM 2811 N N . GLY A 1 366 ? -8.601 -4.560 -10.601 1.00 92.81 366 GLY A N 1
ATOM 2812 C CA . GLY A 1 366 ? -8.905 -4.859 -9.206 1.00 92.81 366 GLY A CA 1
ATOM 2813 C C . GLY A 1 366 ? -8.640 -6.322 -8.874 1.00 92.81 366 GLY A C 1
ATOM 2814 O O . GLY A 1 366 ? -8.472 -7.152 -9.766 1.00 92.81 366 GLY A O 1
ATOM 2815 N N . LEU A 1 367 ? -8.616 -6.656 -7.585 1.00 96.19 367 LEU A N 1
ATOM 2816 C CA . LEU A 1 367 ? -8.457 -8.037 -7.129 1.00 96.19 367 LEU A CA 1
ATOM 2817 C C . LEU A 1 367 ? -9.803 -8.604 -6.682 1.00 96.19 367 LEU A C 1
ATOM 2819 O O . LEU A 1 367 ? -10.520 -7.960 -5.921 1.00 96.19 367 LEU A O 1
ATOM 2823 N N . VAL A 1 368 ? -10.128 -9.825 -7.105 1.00 97.38 368 VAL A N 1
ATOM 2824 C CA . VAL A 1 368 ? -11.313 -10.565 -6.636 1.00 97.38 368 VAL A CA 1
ATOM 2825 C C . VAL A 1 368 ? -10.909 -11.885 -5.999 1.00 97.38 368 VAL A C 1
ATOM 2827 O O . VAL A 1 368 ? -9.990 -12.553 -6.479 1.00 97.38 368 VAL A O 1
ATOM 2830 N N . ALA A 1 369 ? -11.609 -12.291 -4.943 1.00 98.00 369 ALA A N 1
ATOM 2831 C CA . ALA A 1 369 ? -11.356 -13.555 -4.262 1.00 98.00 369 ALA A CA 1
ATOM 2832 C C . ALA A 1 369 ? -11.618 -14.756 -5.192 1.00 98.00 369 ALA A C 1
ATOM 2834 O O . ALA A 1 369 ? -12.603 -14.796 -5.935 1.00 98.00 369 ALA A O 1
ATOM 2835 N N . THR A 1 370 ? -10.750 -15.769 -5.159 1.00 96.88 370 THR A N 1
ATOM 2836 C CA . THR A 1 370 ? -10.928 -17.012 -5.942 1.00 96.88 370 THR A CA 1
ATOM 2837 C C . THR A 1 370 ? -11.615 -18.120 -5.148 1.00 96.88 370 THR A C 1
ATOM 2839 O O . THR A 1 370 ? -12.141 -19.063 -5.733 1.00 96.88 370 THR A O 1
ATOM 2842 N N . LYS A 1 371 ? -11.653 -17.991 -3.821 1.00 96.50 371 LYS A N 1
ATOM 2843 C CA . LYS A 1 371 ? -12.317 -18.894 -2.876 1.00 96.50 371 LYS A CA 1
ATOM 2844 C C . LYS A 1 371 ? -12.845 -18.099 -1.682 1.00 96.50 371 LYS A C 1
ATOM 2846 O O . LYS A 1 371 ? -12.556 -16.914 -1.569 1.00 96.50 371 LYS A O 1
ATOM 2851 N N . ALA A 1 372 ? -13.593 -18.755 -0.797 1.00 97.88 372 ALA A N 1
ATOM 2852 C CA . ALA A 1 372 ? -14.020 -18.141 0.454 1.00 97.88 372 ALA A CA 1
ATOM 2853 C C . ALA A 1 372 ? -12.795 -17.823 1.328 1.00 97.88 372 ALA A C 1
ATOM 2855 O O . ALA A 1 372 ? -11.918 -18.678 1.495 1.00 97.88 372 ALA A O 1
ATOM 2856 N N . LEU A 1 373 ? -12.741 -16.601 1.855 1.00 97.62 373 LEU A N 1
ATOM 2857 C CA . LEU A 1 373 ? -11.685 -16.108 2.740 1.00 97.62 373 LEU A CA 1
ATOM 2858 C C . LEU A 1 373 ? -12.292 -15.792 4.099 1.00 97.62 373 LEU A C 1
ATOM 2860 O O . LEU A 1 373 ? -13.405 -15.270 4.168 1.00 97.62 373 LEU A O 1
ATOM 2864 N N . GLN A 1 374 ? -11.562 -16.108 5.161 1.00 96.44 374 GLN A N 1
ATOM 2865 C CA . GLN A 1 374 ? -12.031 -15.915 6.532 1.00 96.44 374 GLN A CA 1
ATOM 2866 C C . GLN A 1 374 ? -11.541 -14.587 7.104 1.00 96.44 374 GLN A C 1
ATOM 2868 O O . GLN A 1 374 ? -10.429 -14.145 6.798 1.00 96.44 374 GLN A O 1
ATOM 2873 N N . ALA A 1 375 ? -12.337 -13.982 7.984 1.00 93.62 375 ALA A N 1
ATOM 2874 C CA . ALA A 1 375 ? -11.886 -12.862 8.801 1.00 93.62 375 ALA A CA 1
ATOM 2875 C C . ALA A 1 375 ? -10.570 -13.207 9.531 1.00 93.62 375 ALA A C 1
ATOM 2877 O O . ALA A 1 375 ? -10.400 -14.305 10.060 1.00 93.62 375 ALA A O 1
ATOM 2878 N N . GLY A 1 376 ? -9.618 -12.275 9.532 1.00 92.75 376 GLY A N 1
ATOM 2879 C CA . GLY A 1 376 ? -8.287 -12.451 10.115 1.00 92.75 376 GLY A CA 1
ATOM 2880 C C . GLY A 1 376 ? -7.264 -13.149 9.212 1.00 92.75 376 GLY A C 1
ATOM 2881 O O . GLY A 1 376 ? -6.079 -13.182 9.546 1.00 92.75 376 GLY A O 1
ATOM 2882 N N . GLN A 1 377 ? -7.667 -13.676 8.052 1.00 93.62 377 GLN A N 1
ATOM 2883 C CA . GLN A 1 377 ? -6.750 -14.336 7.125 1.00 93.62 377 GLN A CA 1
ATOM 2884 C C . GLN A 1 377 ? -5.815 -13.326 6.439 1.00 93.62 377 GLN A C 1
ATOM 2886 O O . GLN A 1 377 ? -6.272 -12.377 5.799 1.00 93.62 377 GLN A O 1
ATOM 2891 N N . ASN A 1 378 ? -4.500 -13.568 6.504 1.00 92.75 378 ASN A N 1
ATOM 2892 C CA . ASN A 1 378 ? -3.514 -12.830 5.712 1.00 92.75 378 ASN A CA 1
ATOM 2893 C C . ASN A 1 378 ? -3.593 -13.250 4.235 1.00 92.75 378 ASN A C 1
ATOM 2895 O O . ASN A 1 378 ? -3.447 -14.429 3.907 1.00 92.75 378 ASN A O 1
ATOM 2899 N N . LEU A 1 379 ? -3.842 -12.284 3.353 1.00 94.56 379 LEU A N 1
ATOM 2900 C CA . LEU A 1 379 ? -4.117 -12.498 1.932 1.00 94.56 379 LEU A CA 1
ATOM 2901 C C . LEU A 1 379 ? -2.893 -12.224 1.056 1.00 94.56 379 LEU A C 1
ATOM 2903 O O . LEU A 1 379 ? -2.652 -12.949 0.092 1.00 94.56 379 LEU A O 1
ATOM 2907 N N . ILE A 1 380 ? -2.149 -11.158 1.367 1.00 94.62 380 ILE A N 1
ATOM 2908 C CA . ILE A 1 380 ? -1.001 -10.683 0.585 1.00 94.62 380 ILE A CA 1
ATOM 2909 C C . ILE A 1 380 ? 0.089 -10.233 1.550 1.00 94.62 380 ILE A C 1
ATOM 2911 O O . ILE A 1 380 ? -0.191 -9.443 2.444 1.00 94.62 380 ILE A O 1
ATOM 2915 N N . SER A 1 381 ? 1.327 -10.662 1.312 1.00 93.38 381 SER A N 1
ATOM 2916 C CA . SER A 1 381 ? 2.527 -10.115 1.952 1.00 93.38 381 SER A CA 1
ATOM 2917 C C . SER A 1 381 ? 3.533 -9.762 0.866 1.00 93.38 381 SER A C 1
ATOM 2919 O O . SER A 1 381 ? 3.909 -10.631 0.073 1.00 93.38 381 SER A O 1
ATOM 2921 N N . ARG A 1 382 ? 3.940 -8.491 0.781 1.00 93.50 382 ARG A N 1
ATOM 2922 C CA . ARG A 1 382 ? 4.878 -8.024 -0.253 1.00 93.50 382 ARG A CA 1
ATOM 2923 C C . ARG A 1 382 ? 5.844 -6.975 0.261 1.00 93.50 382 ARG A C 1
ATOM 2925 O O . ARG A 1 382 ? 5.466 -6.099 1.038 1.00 93.50 382 ARG A O 1
ATOM 2932 N N . THR A 1 383 ? 7.082 -7.059 -0.200 1.00 93.94 383 THR A N 1
ATOM 2933 C CA . THR A 1 383 ? 8.104 -6.029 -0.019 1.00 93.94 383 THR A CA 1
ATOM 2934 C C . THR A 1 383 ? 7.860 -4.845 -0.958 1.00 93.94 383 THR A C 1
ATOM 2936 O O . THR A 1 383 ? 7.212 -5.009 -1.993 1.00 93.94 383 THR A O 1
ATOM 2939 N N . PRO A 1 384 ? 8.306 -3.629 -0.599 1.00 95.44 384 PRO A N 1
ATOM 2940 C CA . PRO A 1 384 ? 8.120 -2.468 -1.456 1.00 95.44 384 PRO A CA 1
ATOM 2941 C C . PRO A 1 384 ? 9.087 -2.489 -2.643 1.00 95.44 384 PRO A C 1
ATOM 2943 O O . PRO A 1 384 ? 10.239 -2.885 -2.500 1.00 95.44 384 PRO A O 1
ATOM 2946 N N . ALA A 1 385 ? 8.640 -1.972 -3.785 1.00 96.25 385 ALA A N 1
ATOM 2947 C CA . ALA A 1 385 ? 9.510 -1.643 -4.914 1.00 96.25 385 ALA A CA 1
ATOM 2948 C C . ALA A 1 385 ? 10.327 -0.382 -4.619 1.00 96.25 385 ALA A C 1
ATOM 2950 O O . ALA A 1 385 ? 11.526 -0.299 -4.875 1.00 96.25 385 ALA A O 1
ATOM 2951 N N . LEU A 1 386 ? 9.657 0.613 -4.038 1.00 97.12 386 LEU A N 1
ATOM 2952 C CA . LEU A 1 386 ? 10.210 1.933 -3.791 1.00 97.12 386 LEU A CA 1
ATOM 2953 C C . LEU A 1 386 ? 9.825 2.410 -2.392 1.00 97.12 386 LEU A C 1
ATOM 2955 O O . LEU A 1 386 ? 8.670 2.271 -1.992 1.00 97.12 386 LEU A O 1
ATOM 2959 N N . VAL A 1 387 ? 10.762 3.026 -1.675 1.00 96.12 387 VAL A N 1
ATOM 2960 C CA . VAL A 1 387 ? 10.531 3.660 -0.368 1.00 96.12 387 VAL A CA 1
ATOM 2961 C C . VAL A 1 387 ? 11.147 5.053 -0.371 1.00 96.12 387 VAL A C 1
ATOM 2963 O O . VAL A 1 387 ? 12.348 5.224 -0.557 1.00 96.12 387 VAL A O 1
ATOM 2966 N N . VAL A 1 388 ? 10.333 6.073 -0.135 1.00 96.38 388 VAL A N 1
ATOM 2967 C CA . VAL A 1 388 ? 10.746 7.477 -0.226 1.00 96.38 388 VAL A CA 1
ATOM 2968 C C . VAL A 1 388 ? 10.561 8.151 1.117 1.00 96.38 388 VAL A C 1
ATOM 2970 O O . VAL A 1 388 ? 9.498 8.053 1.728 1.00 96.38 388 VAL A O 1
ATOM 2973 N N . ASN A 1 389 ? 11.584 8.857 1.586 1.00 94.31 389 ASN A N 1
ATOM 2974 C CA . ASN A 1 389 ? 11.513 9.635 2.815 1.00 94.31 389 ASN A CA 1
ATOM 2975 C C . ASN A 1 389 ? 10.422 10.711 2.704 1.00 94.31 389 ASN A C 1
ATOM 2977 O O . ASN A 1 389 ? 10.414 11.495 1.754 1.00 94.31 389 ASN A O 1
ATOM 2981 N N . THR A 1 390 ? 9.513 10.791 3.678 1.00 93.00 390 THR A N 1
ATOM 2982 C CA . THR A 1 390 ? 8.397 11.750 3.617 1.00 93.00 390 THR A CA 1
ATOM 2983 C C . THR A 1 390 ? 8.879 13.202 3.534 1.00 93.00 390 THR A C 1
ATOM 2985 O O . THR A 1 390 ? 8.290 13.993 2.803 1.00 93.00 390 THR A O 1
ATOM 2988 N N . LYS A 1 391 ? 10.008 13.551 4.171 1.00 92.62 391 LYS A N 1
ATOM 2989 C CA . LYS A 1 391 ? 10.590 14.899 4.053 1.00 92.62 391 LYS A CA 1
ATOM 2990 C C . LYS A 1 391 ? 11.072 15.205 2.633 1.00 92.62 391 LYS A C 1
ATOM 2992 O O . LYS A 1 391 ? 11.003 16.358 2.219 1.00 92.62 391 LYS A O 1
ATOM 2997 N N . ALA A 1 392 ? 11.519 14.199 1.878 1.00 94.38 392 ALA A N 1
ATOM 2998 C CA . ALA A 1 392 ? 11.856 14.362 0.465 1.00 94.38 392 ALA A CA 1
ATOM 2999 C C . ALA A 1 392 ? 10.601 14.722 -0.342 1.00 94.38 392 ALA A C 1
ATOM 3001 O O . ALA A 1 392 ? 10.624 15.659 -1.132 1.00 94.38 392 ALA A O 1
ATOM 3002 N N . VAL A 1 393 ? 9.484 14.030 -0.079 1.00 94.44 393 VAL A N 1
ATOM 3003 C CA . VAL A 1 393 ? 8.186 14.298 -0.722 1.00 94.44 393 VAL A CA 1
ATOM 3004 C C . VAL A 1 393 ? 7.675 15.709 -0.414 1.00 94.44 393 VAL A C 1
ATOM 3006 O O . VAL A 1 393 ? 7.116 16.362 -1.292 1.00 94.44 393 VAL A O 1
ATOM 3009 N N . GLU A 1 394 ? 7.869 16.179 0.818 1.00 93.62 394 GLU A N 1
ATOM 3010 C CA . GLU A 1 394 ? 7.393 17.485 1.286 1.00 93.62 394 GLU A CA 1
ATOM 3011 C C . GLU A 1 394 ? 8.281 18.657 0.848 1.00 93.62 394 GLU A C 1
ATOM 3013 O O . GLU A 1 394 ? 7.768 19.737 0.554 1.00 93.62 394 GLU A O 1
ATOM 3018 N N . LYS A 1 395 ? 9.609 18.474 0.851 1.00 95.19 395 LYS A N 1
ATOM 3019 C CA . LYS A 1 395 ? 10.569 19.580 0.714 1.00 95.19 395 LYS A CA 1
ATOM 3020 C C . LYS A 1 395 ? 11.237 19.672 -0.654 1.00 95.19 395 LYS A C 1
ATOM 3022 O O . LYS A 1 395 ? 11.665 20.766 -1.023 1.00 95.19 395 LYS A O 1
ATOM 3027 N N . LEU A 1 396 ? 11.382 18.570 -1.395 1.00 96.25 396 LEU A N 1
ATOM 3028 C CA . LEU A 1 396 ? 11.979 18.639 -2.730 1.00 96.25 396 LEU A CA 1
ATOM 3029 C C . LEU A 1 396 ? 11.001 19.268 -3.719 1.00 96.25 396 LEU A C 1
ATOM 3031 O O . LEU A 1 396 ? 9.793 19.035 -3.694 1.00 96.25 396 LEU A O 1
ATOM 3035 N N . GLN A 1 397 ? 11.551 20.039 -4.654 1.00 96.06 397 GLN A N 1
ATOM 3036 C CA . GLN A 1 397 ? 10.789 20.505 -5.804 1.00 96.06 397 GLN A CA 1
ATOM 3037 C C . GLN A 1 397 ? 10.298 19.307 -6.624 1.00 96.06 397 GLN A C 1
ATOM 3039 O O . GLN A 1 397 ? 11.027 18.333 -6.809 1.00 96.06 397 GLN A O 1
ATOM 3044 N N . ARG A 1 398 ? 9.078 19.408 -7.167 1.00 93.75 398 ARG A N 1
ATOM 3045 C CA . ARG A 1 398 ? 8.404 18.297 -7.856 1.00 93.75 398 ARG A CA 1
ATOM 3046 C C . ARG A 1 398 ? 9.271 17.621 -8.920 1.00 93.75 398 ARG A C 1
ATOM 3048 O O . ARG A 1 398 ? 9.379 16.404 -8.911 1.00 93.75 398 ARG A O 1
ATOM 3055 N N . HIS A 1 399 ? 9.911 18.403 -9.787 1.00 93.44 399 HIS A N 1
ATOM 3056 C CA . HIS A 1 399 ? 10.739 17.869 -10.872 1.00 93.44 399 HIS A CA 1
ATOM 3057 C C . HIS A 1 399 ? 11.982 17.120 -10.366 1.00 93.44 399 HIS A C 1
ATOM 3059 O O . HIS A 1 399 ? 12.373 16.133 -10.974 1.00 93.44 399 HIS A O 1
ATOM 3065 N N . LYS A 1 400 ? 12.576 17.549 -9.242 1.00 96.38 400 LYS A N 1
ATOM 3066 C CA . LYS A 1 400 ? 13.717 16.866 -8.612 1.00 96.38 400 LYS A CA 1
ATOM 3067 C C . LYS A 1 400 ? 13.296 15.529 -8.016 1.00 96.38 400 LYS A C 1
ATOM 3069 O O . LYS A 1 400 ? 13.984 14.531 -8.182 1.00 96.38 400 LYS A O 1
ATOM 3074 N N . LEU A 1 401 ? 12.149 15.511 -7.334 1.00 97.06 401 LEU A N 1
ATOM 3075 C CA . LEU A 1 401 ? 11.587 14.272 -6.812 1.00 97.06 401 LEU A CA 1
ATOM 3076 C C . LEU A 1 401 ? 11.236 13.308 -7.951 1.00 97.06 401 LEU A C 1
ATOM 3078 O O . LEU A 1 401 ? 11.579 12.139 -7.862 1.00 97.06 401 LEU A O 1
ATOM 3082 N N . ASP A 1 402 ? 10.591 13.791 -9.015 1.00 95.00 402 ASP A N 1
ATOM 3083 C CA . ASP A 1 402 ? 10.216 12.957 -10.162 1.00 95.00 402 ASP A CA 1
ATOM 3084 C C . ASP A 1 402 ? 11.446 12.385 -10.891 1.00 95.00 402 ASP A C 1
ATOM 3086 O O . ASP A 1 402 ? 11.422 11.215 -11.265 1.00 95.00 402 ASP A O 1
ATOM 3090 N N . ASP A 1 403 ? 12.541 13.147 -11.023 1.00 92.69 403 ASP A N 1
ATOM 3091 C CA . ASP A 1 403 ? 13.816 12.635 -11.556 1.00 92.69 403 ASP A CA 1
ATOM 3092 C C . ASP A 1 403 ? 14.401 11.515 -10.677 1.00 92.69 403 ASP A C 1
ATOM 3094 O O . ASP A 1 403 ? 14.721 10.442 -11.193 1.00 92.69 403 ASP A O 1
ATOM 3098 N N . LEU A 1 404 ? 14.460 11.706 -9.349 1.00 96.88 404 LEU A N 1
ATOM 3099 C CA . LEU A 1 404 ? 14.925 10.652 -8.435 1.00 96.88 404 LEU A CA 1
ATOM 3100 C C . LEU A 1 404 ? 14.029 9.413 -8.493 1.00 96.88 404 LEU A C 1
ATOM 3102 O O . LEU A 1 404 ? 14.536 8.296 -8.486 1.00 96.88 404 LEU A O 1
ATOM 3106 N N . LEU A 1 405 ? 12.708 9.602 -8.556 1.00 98.12 405 LEU A N 1
ATOM 3107 C CA . LEU A 1 405 ? 11.733 8.519 -8.667 1.00 98.12 405 LEU A CA 1
ATOM 3108 C C . LEU A 1 405 ? 11.955 7.694 -9.937 1.00 98.12 405 LEU A C 1
ATOM 3110 O O . LEU A 1 405 ? 12.010 6.471 -9.850 1.00 98.12 405 LEU A O 1
ATOM 3114 N N . ALA A 1 406 ? 12.105 8.352 -11.090 1.00 91.50 406 ALA A N 1
ATOM 3115 C CA . ALA A 1 406 ? 12.328 7.680 -12.366 1.00 91.50 406 ALA A CA 1
ATOM 3116 C C . ALA A 1 406 ? 13.599 6.828 -12.328 1.00 91.50 406 ALA A C 1
ATOM 3118 O O . ALA A 1 406 ? 13.535 5.621 -12.535 1.00 91.50 406 ALA A O 1
ATOM 3119 N N . ARG A 1 407 ? 14.724 7.425 -11.921 1.00 88.19 407 ARG A N 1
ATOM 3120 C CA . ARG A 1 407 ? 16.010 6.722 -11.800 1.00 88.19 407 ARG A CA 1
ATOM 3121 C C . ARG A 1 407 ? 15.970 5.580 -10.784 1.00 88.19 407 ARG A C 1
ATOM 3123 O O . ARG A 1 407 ? 16.592 4.549 -11.006 1.00 88.19 407 ARG A O 1
ATOM 3130 N N . ALA A 1 408 ? 15.259 5.762 -9.671 1.00 92.38 408 ALA A N 1
ATOM 3131 C CA . ALA A 1 408 ? 15.116 4.738 -8.641 1.00 92.38 408 ALA A CA 1
ATOM 3132 C C . ALA A 1 408 ? 14.276 3.546 -9.111 1.00 92.38 408 ALA A C 1
ATOM 3134 O O . ALA A 1 408 ? 14.512 2.435 -8.647 1.00 92.38 408 ALA A O 1
ATOM 3135 N N . VAL A 1 409 ? 13.298 3.772 -9.993 1.00 90.50 409 VAL A N 1
ATOM 3136 C CA . VAL A 1 409 ? 12.534 2.705 -10.650 1.00 90.50 409 VAL A CA 1
ATOM 3137 C C . VAL A 1 409 ? 13.377 2.044 -11.738 1.00 90.50 409 VAL A C 1
ATOM 3139 O O . VAL A 1 409 ? 13.422 0.821 -11.798 1.00 90.50 409 VAL A O 1
ATOM 3142 N N . ASP A 1 410 ? 14.115 2.821 -12.530 1.00 84.56 410 ASP A N 1
ATOM 3143 C CA . ASP A 1 410 ? 14.991 2.306 -13.589 1.00 84.56 410 ASP A CA 1
ATOM 3144 C C . ASP A 1 410 ? 16.135 1.434 -13.054 1.00 84.56 410 ASP A C 1
ATOM 3146 O O . ASP A 1 410 ? 16.624 0.563 -13.769 1.00 84.56 410 ASP A O 1
ATOM 3150 N N . SER A 1 411 ? 16.539 1.637 -11.795 1.00 83.06 411 SER A N 1
ATOM 3151 C CA . SER A 1 411 ? 17.546 0.813 -11.126 1.00 83.06 411 SER A CA 1
ATOM 3152 C C . SER A 1 411 ? 17.009 -0.500 -10.549 1.00 83.06 411 SER A C 1
ATOM 3154 O O . SER A 1 411 ? 17.807 -1.302 -10.068 1.00 83.06 411 SER A O 1
ATOM 3156 N N . LEU A 1 412 ? 15.693 -0.743 -10.554 1.00 81.75 412 LEU A N 1
ATOM 3157 C CA . LEU A 1 412 ? 15.126 -2.005 -10.073 1.00 81.75 412 LEU A CA 1
ATOM 3158 C C . LEU A 1 412 ? 15.399 -3.161 -11.049 1.00 81.75 412 LEU A C 1
ATOM 3160 O O . LEU A 1 412 ? 15.520 -2.939 -12.257 1.00 81.75 412 LEU A O 1
ATOM 3164 N N . PRO A 1 413 ? 15.411 -4.417 -10.557 1.00 83.75 413 PRO A N 1
ATOM 3165 C CA . PRO A 1 413 ? 15.301 -5.585 -11.420 1.00 83.75 413 PRO A CA 1
ATOM 3166 C C . PRO A 1 413 ? 14.096 -5.454 -12.354 1.00 83.75 413 PRO A C 1
ATOM 3168 O O . PRO A 1 413 ? 13.013 -5.034 -11.944 1.00 83.75 413 PRO A O 1
ATOM 3171 N N . LEU A 1 414 ? 14.288 -5.817 -13.619 1.00 72.81 414 LEU A N 1
ATOM 3172 C CA . LEU A 1 414 ? 13.394 -5.428 -14.714 1.00 72.81 414 LEU A CA 1
ATOM 3173 C C . LEU A 1 414 ? 11.964 -5.917 -14.518 1.00 72.81 414 LEU A C 1
ATOM 3175 O O . LEU A 1 414 ? 11.040 -5.138 -14.693 1.00 72.81 414 LEU A O 1
ATOM 3179 N N . ALA A 1 415 ? 11.784 -7.158 -14.058 1.00 79.75 415 ALA A N 1
ATOM 3180 C CA . ALA A 1 415 ? 10.458 -7.692 -13.758 1.00 79.75 415 ALA A CA 1
ATOM 3181 C C . ALA A 1 415 ? 9.704 -6.817 -12.740 1.00 79.75 415 ALA A C 1
ATOM 3183 O O . ALA A 1 415 ? 8.531 -6.508 -12.926 1.00 79.75 415 ALA A O 1
ATOM 3184 N N . HIS A 1 416 ? 10.387 -6.356 -11.689 1.00 84.12 416 HIS A N 1
ATOM 3185 C CA . HIS A 1 416 ? 9.775 -5.512 -10.667 1.00 84.12 416 HIS A CA 1
ATOM 3186 C C . HIS A 1 416 ? 9.588 -4.065 -11.147 1.00 84.12 416 HIS A C 1
ATOM 3188 O O . HIS A 1 416 ? 8.587 -3.426 -10.821 1.00 84.12 416 HIS A O 1
ATOM 3194 N N . ARG A 1 417 ? 10.518 -3.551 -11.963 1.00 86.94 417 ARG A N 1
ATOM 3195 C CA . ARG A 1 417 ? 10.374 -2.258 -12.643 1.00 86.94 417 ARG A CA 1
ATOM 3196 C C . ARG A 1 417 ? 9.145 -2.246 -13.549 1.00 86.94 417 ARG A C 1
ATOM 3198 O O . ARG A 1 417 ? 8.356 -1.308 -13.483 1.00 86.94 417 ARG A O 1
ATOM 3205 N N . ASP A 1 418 ? 8.981 -3.264 -14.382 1.00 82.50 418 ASP A N 1
ATOM 3206 C CA . ASP A 1 418 ? 7.908 -3.330 -15.370 1.00 82.50 418 ASP A CA 1
ATOM 3207 C C . ASP A 1 418 ? 6.544 -3.395 -14.664 1.00 82.50 418 ASP A C 1
ATOM 3209 O O . ASP A 1 418 ? 5.650 -2.621 -14.996 1.00 82.50 418 ASP A O 1
ATOM 3213 N N . GLU A 1 419 ? 6.427 -4.165 -13.577 1.00 88.06 419 GLU A N 1
ATOM 3214 C CA . GLU A 1 419 ? 5.235 -4.154 -12.717 1.00 88.06 419 GLU A CA 1
ATOM 3215 C C . GLU A 1 419 ? 4.914 -2.774 -12.136 1.00 88.06 419 GLU A C 1
ATOM 3217 O O . GLU A 1 419 ? 3.749 -2.378 -12.077 1.00 88.06 419 GLU A O 1
ATOM 3222 N N . VAL A 1 420 ? 5.930 -2.018 -11.701 1.00 91.12 420 VAL A N 1
ATOM 3223 C CA . VAL A 1 420 ? 5.735 -0.630 -11.262 1.00 91.12 420 VAL A CA 1
ATOM 3224 C C . VAL A 1 420 ? 5.205 0.219 -12.418 1.00 91.12 420 VAL A C 1
ATOM 3226 O O . VAL A 1 420 ? 4.272 0.997 -12.221 1.00 91.12 420 VAL A O 1
ATOM 3229 N N . LEU A 1 421 ? 5.761 0.065 -13.622 1.00 89.81 421 LEU A N 1
ATOM 3230 C CA . LEU A 1 421 ? 5.371 0.821 -14.816 1.00 89.81 421 LEU A CA 1
ATOM 3231 C C . LEU A 1 421 ? 3.993 0.432 -15.380 1.00 89.81 421 LEU A C 1
ATOM 3233 O O . LEU A 1 421 ? 3.447 1.190 -16.189 1.00 89.81 421 LEU A O 1
ATOM 3237 N N . GLU A 1 422 ? 3.422 -0.691 -14.948 1.00 89.44 422 GLU A N 1
ATOM 3238 C CA . GLU A 1 422 ? 2.047 -1.120 -15.232 1.00 89.44 422 GLU A CA 1
ATOM 3239 C C . GLU A 1 422 ? 1.011 -0.577 -14.229 1.00 89.44 422 GLU A C 1
ATOM 3241 O O . GLU A 1 422 ? -0.197 -0.803 -14.385 1.00 89.44 422 GLU A O 1
ATOM 3246 N N . LEU A 1 423 ? 1.441 0.116 -13.172 1.00 91.06 423 LEU A N 1
ATOM 3247 C CA . LEU A 1 423 ? 0.522 0.740 -12.224 1.00 91.06 423 LEU A CA 1
ATOM 3248 C C . LEU A 1 423 ? -0.185 1.955 -12.834 1.00 91.06 423 LEU A C 1
ATOM 3250 O O . LEU A 1 423 ? 0.311 2.634 -13.734 1.00 91.06 423 LEU A O 1
ATOM 3254 N N . SER A 1 424 ? -1.375 2.247 -12.308 1.00 88.00 424 SER A N 1
ATOM 3255 C CA . SER A 1 424 ? -2.221 3.320 -12.825 1.00 88.00 424 SER A CA 1
ATOM 3256 C C . SER A 1 424 ? -1.614 4.700 -12.570 1.00 88.00 424 SER A C 1
ATOM 3258 O O . SER A 1 424 ? -1.282 5.052 -11.435 1.00 88.00 424 SER A O 1
ATOM 3260 N N . THR A 1 425 ? -1.563 5.527 -13.611 1.00 87.25 425 THR A N 1
ATOM 3261 C CA . THR A 1 425 ? -1.286 6.968 -13.523 1.00 87.25 425 THR A CA 1
ATOM 3262 C C . THR A 1 425 ? -2.549 7.808 -13.293 1.00 87.25 425 THR A C 1
ATOM 3264 O O . THR A 1 425 ? -2.427 9.010 -13.076 1.00 87.25 425 THR A O 1
ATOM 3267 N N . HIS A 1 426 ? -3.745 7.198 -13.336 1.00 78.25 426 HIS A N 1
ATOM 3268 C CA . HIS A 1 426 ? -5.087 7.806 -13.467 1.00 78.25 426 HIS A CA 1
ATOM 3269 C C . HIS A 1 426 ? -5.342 8.629 -14.739 1.00 78.25 426 HIS A C 1
ATOM 3271 O O . HIS A 1 426 ? -6.467 8.638 -15.233 1.00 78.25 426 HIS A O 1
ATOM 3277 N N . ASP A 1 427 ? -4.335 9.302 -15.285 1.00 77.94 427 ASP A N 1
ATOM 3278 C CA . ASP A 1 427 ? -4.428 10.115 -16.497 1.00 77.94 427 ASP A CA 1
ATOM 3279 C C . ASP A 1 427 ? -3.216 9.905 -17.424 1.00 77.94 427 ASP A C 1
ATOM 3281 O O . ASP A 1 427 ? -2.291 9.148 -17.124 1.00 77.94 427 ASP A O 1
ATOM 3285 N N . ILE A 1 428 ? -3.224 10.556 -18.590 1.00 79.56 428 ILE A N 1
ATOM 3286 C CA . ILE A 1 428 ? -2.152 10.427 -19.588 1.00 79.56 428 ILE A CA 1
ATOM 3287 C C . ILE A 1 428 ? -0.857 11.036 -19.033 1.00 79.56 428 ILE A C 1
ATOM 3289 O O . ILE A 1 428 ? -0.852 12.164 -18.540 1.00 79.56 428 ILE A O 1
ATOM 3293 N N . ALA A 1 429 ? 0.252 10.307 -19.138 1.00 83.81 429 ALA A N 1
ATOM 3294 C CA . ALA A 1 429 ? 1.596 10.816 -18.881 1.00 83.81 429 ALA A CA 1
ATOM 3295 C C . ALA A 1 429 ? 2.326 11.033 -20.211 1.00 83.81 429 ALA A C 1
ATOM 3297 O O . ALA A 1 429 ? 2.249 10.185 -21.098 1.00 83.81 429 ALA A O 1
ATOM 3298 N N . SER A 1 430 ? 3.032 12.154 -20.346 1.00 81.81 430 SER A N 1
ATOM 3299 C CA . SER A 1 430 ? 3.710 12.531 -21.595 1.00 81.81 430 SER A CA 1
ATOM 3300 C C . SER A 1 430 ? 5.178 12.104 -21.625 1.00 81.81 430 SER A C 1
ATOM 3302 O O . SER A 1 430 ? 5.777 12.023 -22.692 1.00 81.81 430 SER A O 1
ATOM 3304 N N . THR A 1 431 ? 5.778 11.859 -20.458 1.00 86.44 431 THR A N 1
ATOM 3305 C CA . THR A 1 431 ? 7.181 11.443 -20.322 1.00 86.44 431 THR A CA 1
ATOM 3306 C C . THR A 1 431 ? 7.319 10.318 -19.301 1.00 86.44 431 THR A C 1
ATOM 3308 O O . THR A 1 431 ? 6.469 10.170 -18.420 1.00 86.44 431 THR A O 1
ATOM 3311 N N . HIS A 1 432 ? 8.411 9.552 -19.380 1.00 87.19 432 HIS A N 1
ATOM 3312 C CA . HIS A 1 432 ? 8.747 8.513 -18.396 1.00 87.19 432 HIS A CA 1
ATOM 3313 C C . HIS A 1 432 ? 8.824 9.068 -16.968 1.00 87.19 432 HIS A C 1
ATOM 3315 O O . HIS A 1 432 ? 8.172 8.565 -16.056 1.00 87.19 432 HIS A O 1
ATOM 3321 N N . THR A 1 433 ? 9.529 10.184 -16.785 1.00 87.38 433 THR A N 1
ATOM 3322 C CA . THR A 1 433 ? 9.662 10.862 -15.489 1.00 87.38 433 THR A CA 1
ATOM 3323 C C . THR A 1 433 ? 8.310 11.290 -14.917 1.00 87.38 433 THR A C 1
ATOM 3325 O O . THR A 1 433 ? 8.020 11.062 -13.741 1.00 87.38 433 THR A O 1
ATOM 3328 N N . GLU A 1 434 ? 7.437 11.854 -15.756 1.00 89.12 434 GLU A N 1
ATOM 3329 C CA . GLU A 1 434 ? 6.074 12.197 -15.349 1.00 89.12 434 GLU A CA 1
ATOM 3330 C C . GLU A 1 434 ? 5.256 10.947 -14.990 1.00 89.12 434 GLU A C 1
ATOM 3332 O O . GLU A 1 434 ? 4.535 10.962 -13.989 1.00 89.12 434 GLU A O 1
ATOM 3337 N N . LYS A 1 435 ? 5.384 9.867 -15.775 1.00 91.00 435 LYS A N 1
ATOM 3338 C CA . LYS A 1 435 ? 4.696 8.587 -15.559 1.00 91.00 435 LYS A CA 1
ATOM 3339 C C . LYS A 1 435 ? 5.043 8.008 -14.190 1.00 91.00 435 LYS A C 1
ATOM 3341 O O . LYS A 1 435 ? 4.136 7.757 -13.397 1.00 91.00 435 LYS A O 1
ATOM 3346 N N . VAL A 1 436 ? 6.330 7.866 -13.872 1.00 92.81 436 VAL A N 1
ATOM 3347 C CA . VAL A 1 436 ? 6.778 7.334 -12.575 1.00 92.81 436 VAL A CA 1
ATOM 3348 C C . VAL A 1 436 ? 6.350 8.251 -11.426 1.00 92.81 436 VAL A C 1
ATOM 3350 O O . VAL A 1 436 ? 5.830 7.785 -10.409 1.00 92.81 436 VAL A O 1
ATOM 3353 N N . GLY A 1 437 ? 6.473 9.569 -11.605 1.00 94.88 437 GLY A N 1
ATOM 3354 C CA . GLY A 1 437 ? 5.991 10.551 -10.638 1.00 94.88 437 GLY A CA 1
ATOM 3355 C C . GLY A 1 437 ? 4.491 10.425 -10.348 1.00 94.88 437 GLY A C 1
ATOM 3356 O O . GLY A 1 437 ? 4.075 10.541 -9.190 1.00 94.88 437 GLY A O 1
ATOM 3357 N N . LYS A 1 438 ? 3.672 10.185 -11.381 1.00 92.88 438 LYS A N 1
ATOM 3358 C CA . LYS A 1 438 ? 2.227 9.928 -11.270 1.00 92.88 438 LYS A CA 1
ATOM 3359 C C . LYS A 1 438 ? 1.955 8.621 -10.541 1.00 92.88 438 LYS A C 1
ATOM 3361 O O . LYS A 1 438 ? 1.298 8.681 -9.507 1.00 92.88 438 LYS A O 1
ATOM 3366 N N . ILE A 1 439 ? 2.536 7.509 -11.001 1.00 94.88 439 ILE A N 1
ATOM 3367 C CA . ILE A 1 439 ? 2.424 6.186 -10.364 1.00 94.88 439 ILE A CA 1
ATOM 3368 C C . ILE A 1 439 ? 2.697 6.293 -8.866 1.00 94.88 439 ILE A C 1
ATOM 3370 O O . ILE A 1 439 ? 1.883 5.867 -8.049 1.00 94.88 439 ILE A O 1
ATOM 3374 N N . PHE A 1 440 ? 3.804 6.926 -8.480 1.00 96.00 440 PHE A N 1
ATOM 3375 C CA . PHE A 1 440 ? 4.155 7.060 -7.075 1.00 96.00 440 PHE A CA 1
ATOM 3376 C C . PHE A 1 440 ? 3.096 7.832 -6.273 1.00 96.00 440 PHE A C 1
ATOM 3378 O O . PHE A 1 440 ? 2.741 7.420 -5.169 1.00 96.00 440 PHE A O 1
ATOM 3385 N N . ARG A 1 441 ? 2.553 8.939 -6.798 1.00 91.25 441 ARG A N 1
ATOM 3386 C CA . ARG A 1 441 ? 1.519 9.725 -6.095 1.00 91.25 441 ARG A CA 1
ATOM 3387 C C . ARG A 1 441 ? 0.223 8.946 -5.899 1.00 91.25 441 ARG A C 1
ATOM 3389 O O . ARG A 1 441 ? -0.404 9.096 -4.856 1.00 91.25 441 ARG A O 1
ATOM 3396 N N . THR A 1 442 ? -0.167 8.162 -6.895 1.00 89.62 442 THR A N 1
ATOM 3397 C CA . THR A 1 442 ? -1.480 7.511 -6.971 1.00 89.62 442 THR A CA 1
ATOM 3398 C C . THR A 1 442 ? -1.493 6.124 -6.344 1.00 89.62 442 THR A C 1
ATOM 3400 O O . THR A 1 442 ? -2.561 5.613 -6.043 1.00 89.62 442 THR A O 1
ATOM 3403 N N . ASN A 1 443 ? -0.326 5.525 -6.098 1.00 94.50 443 ASN A N 1
ATOM 3404 C CA . ASN A 1 443 ? -0.228 4.140 -5.636 1.00 94.50 443 ASN A CA 1
ATOM 3405 C C . ASN A 1 443 ? 0.569 3.968 -4.330 1.00 94.50 443 ASN A C 1
ATOM 3407 O O . ASN A 1 443 ? 0.603 2.862 -3.792 1.00 94.50 443 ASN A O 1
ATOM 3411 N N . SER A 1 444 ? 1.228 5.014 -3.808 1.00 95.00 444 SER A N 1
ATOM 3412 C CA . SER A 1 444 ? 2.047 4.880 -2.592 1.00 95.00 444 SER A CA 1
ATOM 3413 C C . SER A 1 444 ? 1.233 4.862 -1.292 1.00 95.00 444 SER A C 1
ATOM 3415 O O . SER A 1 444 ? 0.202 5.523 -1.138 1.00 95.00 444 SER A O 1
ATOM 3417 N N . PHE A 1 445 ? 1.774 4.157 -0.304 1.00 94.00 445 PHE A N 1
ATOM 3418 C CA . PHE A 1 445 ? 1.250 3.987 1.043 1.00 94.00 445 PHE A CA 1
ATOM 3419 C C . PHE A 1 445 ? 2.146 4.695 2.052 1.00 94.00 445 PHE A C 1
ATOM 3421 O O . PHE A 1 445 ? 3.365 4.733 1.900 1.00 94.00 445 PHE A O 1
ATOM 3428 N N . SER A 1 446 ? 1.554 5.248 3.107 1.00 90.88 446 SER A N 1
ATOM 3429 C CA . SER A 1 446 ? 2.337 5.757 4.233 1.00 90.88 446 SER A CA 1
ATOM 3430 C C . SER A 1 446 ? 2.839 4.576 5.056 1.00 90.88 446 SER A C 1
ATOM 3432 O O . SER A 1 446 ? 2.040 3.801 5.579 1.00 90.88 446 SER A O 1
ATOM 3434 N N . THR A 1 447 ? 4.155 4.446 5.171 1.00 89.38 447 THR A N 1
ATOM 3435 C CA . THR A 1 447 ? 4.821 3.407 5.958 1.00 89.38 447 THR A CA 1
ATOM 3436 C C . THR A 1 447 ? 5.781 4.054 6.951 1.00 89.38 447 THR A C 1
ATOM 3438 O O . THR A 1 447 ? 6.133 5.230 6.851 1.00 89.38 447 THR A O 1
ATOM 3441 N N . GLY A 1 448 ? 6.193 3.303 7.963 1.00 77.94 448 GLY A N 1
ATOM 3442 C CA . GLY A 1 448 ? 7.120 3.803 8.968 1.00 77.94 448 GLY A CA 1
ATOM 3443 C C . GLY A 1 448 ? 7.684 2.670 9.802 1.00 77.94 448 GLY A C 1
ATOM 3444 O O . GLY A 1 448 ? 7.134 1.570 9.823 1.00 77.94 448 GLY A O 1
ATOM 3445 N N . PHE A 1 449 ? 8.782 2.950 10.501 1.00 67.69 449 PHE A N 1
ATOM 3446 C CA . PHE A 1 449 ? 9.425 1.979 11.398 1.00 67.69 449 PHE A CA 1
ATOM 3447 C C . PHE A 1 449 ? 8.846 1.981 12.804 1.00 67.69 449 PHE A C 1
ATOM 3449 O O . PHE A 1 449 ? 9.351 1.280 13.677 1.00 67.69 449 PHE A O 1
ATOM 3456 N N . HIS A 1 450 ? 7.788 2.770 13.018 1.00 61.25 450 HIS A N 1
ATOM 3457 C CA . HIS A 1 450 ? 7.023 2.812 14.264 1.00 61.25 450 HIS A CA 1
ATOM 3458 C C . HIS A 1 450 ? 7.863 3.175 15.497 1.00 61.25 450 HIS A C 1
ATOM 3460 O O . HIS A 1 450 ? 7.452 2.945 16.627 1.00 61.25 450 HIS A O 1
ATOM 3466 N N . ASP A 1 451 ? 9.017 3.802 15.266 1.00 56.31 451 ASP A N 1
ATOM 3467 C CA . ASP A 1 451 ? 9.946 4.345 16.262 1.00 56.31 451 ASP A CA 1
ATOM 3468 C C . ASP A 1 451 ? 9.774 5.863 16.463 1.00 56.31 451 ASP A C 1
ATOM 3470 O O . ASP A 1 451 ? 10.551 6.502 17.174 1.00 56.31 451 ASP A O 1
ATOM 3474 N N . GLY A 1 452 ? 8.768 6.451 15.805 1.00 52.78 452 GLY A N 1
ATOM 3475 C CA . GLY A 1 452 ? 8.456 7.879 15.845 1.00 52.78 452 GLY A CA 1
ATOM 3476 C C . GLY A 1 452 ? 9.458 8.781 15.115 1.00 52.78 452 GLY A C 1
ATOM 3477 O O . GLY A 1 452 ? 9.294 9.998 15.152 1.00 52.78 452 GLY A O 1
ATOM 3478 N N . LYS A 1 453 ? 10.489 8.225 14.461 1.00 53.66 453 LYS A N 1
ATOM 3479 C CA . LYS A 1 453 ? 11.598 8.996 13.869 1.00 53.66 453 LYS A CA 1
ATOM 3480 C C . LYS A 1 453 ? 11.728 8.832 12.357 1.00 53.66 453 LYS A C 1
ATOM 3482 O O . LYS A 1 453 ? 12.337 9.689 11.717 1.00 53.66 453 LYS A O 1
ATOM 3487 N N . SER A 1 454 ? 11.162 7.778 11.774 1.00 61.72 454 SER A N 1
ATOM 3488 C CA . SER A 1 454 ? 11.293 7.502 10.341 1.00 61.72 454 SER A CA 1
ATOM 3489 C C . SER A 1 454 ? 9.938 7.242 9.675 1.00 61.72 454 SER A C 1
ATOM 3491 O O . SER A 1 454 ? 9.325 6.191 9.872 1.00 61.72 454 SER A O 1
ATOM 3493 N N . ASN A 1 455 ? 9.498 8.217 8.870 1.00 83.06 455 ASN A N 1
ATOM 3494 C CA . ASN A 1 455 ? 8.278 8.169 8.062 1.00 83.06 455 ASN A CA 1
ATOM 3495 C C . ASN A 1 455 ? 8.640 8.069 6.576 1.00 83.06 455 ASN A C 1
ATOM 3497 O O . ASN A 1 455 ? 9.484 8.830 6.090 1.00 83.06 455 ASN A O 1
ATOM 3501 N N . PHE A 1 456 ? 7.968 7.167 5.863 1.00 91.69 456 PHE A N 1
ATOM 3502 C CA . PHE A 1 456 ? 8.153 6.953 4.434 1.00 91.69 456 PHE A CA 1
ATOM 3503 C C . PHE A 1 456 ? 6.830 6.889 3.681 1.00 91.69 456 PHE A C 1
ATOM 3505 O O . PHE A 1 456 ? 5.747 6.670 4.230 1.00 91.69 456 PHE A O 1
ATOM 3512 N N . ARG A 1 457 ? 6.953 7.036 2.368 1.00 94.50 457 ARG A N 1
ATOM 3513 C CA . ARG A 1 457 ? 5.941 6.718 1.372 1.00 94.50 457 ARG A CA 1
ATOM 3514 C C . ARG A 1 457 ? 6.484 5.581 0.517 1.00 94.50 457 ARG A C 1
ATOM 3516 O O . ARG A 1 457 ? 7.533 5.740 -0.098 1.00 94.50 457 ARG A O 1
ATOM 3523 N N . SER A 1 458 ? 5.801 4.444 0.514 1.00 96.25 458 SER A N 1
ATOM 3524 C CA . SER A 1 458 ? 6.279 3.221 -0.138 1.00 96.25 458 SER A CA 1
ATOM 3525 C C . SER A 1 458 ? 5.317 2.726 -1.204 1.00 96.25 458 SER A C 1
ATOM 3527 O O . SER A 1 458 ? 4.108 2.882 -1.064 1.00 96.25 458 SER A O 1
ATOM 3529 N N . LEU A 1 459 ? 5.851 2.138 -2.267 1.00 97.31 459 LEU A N 1
ATOM 3530 C CA . LEU A 1 459 ? 5.101 1.615 -3.403 1.00 97.31 459 LEU A CA 1
ATOM 3531 C C . LEU A 1 459 ? 5.180 0.086 -3.421 1.00 97.31 459 LEU A C 1
ATOM 3533 O O . LEU A 1 459 ? 6.274 -0.463 -3.319 1.00 97.31 459 LEU A O 1
ATOM 3537 N N . PHE A 1 460 ? 4.038 -0.583 -3.574 1.00 96.19 460 PHE A N 1
ATOM 3538 C CA . PHE A 1 460 ? 3.925 -2.044 -3.562 1.00 96.19 460 PHE A CA 1
ATOM 3539 C C . PHE A 1 460 ? 3.083 -2.487 -4.757 1.00 96.19 460 PHE A C 1
ATOM 3541 O O . PHE A 1 460 ? 1.901 -2.167 -4.793 1.00 96.19 460 PHE A O 1
ATOM 3548 N N . THR A 1 461 ? 3.651 -3.231 -5.705 1.00 93.06 461 THR A N 1
ATOM 3549 C CA . THR A 1 461 ? 3.022 -3.492 -7.015 1.00 93.06 461 THR A CA 1
ATOM 3550 C C . THR A 1 461 ? 1.622 -4.110 -6.902 1.00 93.06 461 THR A C 1
ATOM 3552 O O . THR A 1 461 ? 0.620 -3.427 -7.106 1.00 93.06 461 THR A O 1
ATOM 3555 N N . ILE A 1 462 ? 1.513 -5.374 -6.489 1.00 91.94 462 ILE A N 1
ATOM 3556 C CA . ILE A 1 462 ? 0.214 -6.070 -6.415 1.00 91.94 462 ILE A CA 1
ATOM 3557 C C . ILE A 1 462 ? -0.740 -5.481 -5.357 1.00 91.94 462 ILE A C 1
ATOM 3559 O O . ILE A 1 462 ? -1.954 -5.531 -5.526 1.00 91.94 462 ILE A O 1
ATOM 3563 N N . ILE A 1 463 ? -0.230 -4.877 -4.276 1.00 95.44 463 ILE A N 1
ATOM 3564 C CA . ILE A 1 463 ? -1.082 -4.258 -3.239 1.00 95.44 463 ILE A CA 1
ATOM 3565 C C . ILE A 1 463 ? -1.744 -2.980 -3.775 1.00 95.44 463 ILE A C 1
ATOM 3567 O O . ILE A 1 463 ? -2.894 -2.697 -3.439 1.00 95.44 463 ILE A O 1
ATOM 3571 N N . SER A 1 464 ? -1.070 -2.242 -4.661 1.00 94.94 464 SER A N 1
ATOM 3572 C CA . SER A 1 464 ? -1.639 -1.079 -5.348 1.00 94.94 464 SER A CA 1
ATOM 3573 C C . SER A 1 464 ? -2.765 -1.434 -6.333 1.00 94.94 464 SER A C 1
ATOM 3575 O O . SER A 1 464 ? -3.473 -0.534 -6.772 1.00 94.94 464 SER A O 1
ATOM 3577 N N . ARG A 1 465 ? -2.998 -2.722 -6.640 1.00 93.75 465 ARG A N 1
ATOM 3578 C CA . ARG A 1 465 ? -4.169 -3.186 -7.413 1.00 93.75 465 ARG A CA 1
ATOM 3579 C C . ARG A 1 465 ? -5.458 -3.273 -6.585 1.00 93.75 465 ARG A C 1
ATOM 3581 O O . ARG A 1 465 ? -6.522 -3.519 -7.143 1.00 93.75 465 ARG A O 1
ATOM 3588 N N . ILE A 1 466 ? -5.401 -3.113 -5.261 1.00 96.31 466 ILE A N 1
ATOM 3589 C CA . ILE A 1 466 ? -6.592 -3.200 -4.405 1.00 96.31 466 ILE A CA 1
ATOM 3590 C C . ILE A 1 466 ? -7.348 -1.876 -4.444 1.00 96.31 466 ILE A C 1
ATOM 3592 O O . ILE A 1 466 ? -6.832 -0.849 -4.003 1.00 96.31 466 ILE A O 1
ATOM 3596 N N . ASN A 1 467 ? -8.594 -1.911 -4.909 1.00 95.75 467 ASN A N 1
ATOM 3597 C CA . ASN A 1 467 ? -9.433 -0.728 -5.063 1.00 95.75 467 ASN A CA 1
ATOM 3598 C C . ASN A 1 467 ? -9.994 -0.183 -3.745 1.00 95.75 467 ASN A C 1
ATOM 3600 O O . ASN A 1 467 ? -10.013 -0.832 -2.694 1.00 95.75 467 ASN A O 1
ATOM 3604 N N . HIS A 1 468 ? -10.522 1.036 -3.830 1.00 95.75 468 HIS A N 1
ATOM 3605 C CA . HIS A 1 468 ? -11.193 1.683 -2.717 1.00 95.75 468 HIS A CA 1
ATOM 3606 C C . HIS A 1 468 ? -12.618 1.156 -2.464 1.00 95.75 468 HIS A C 1
ATOM 3608 O O . HIS A 1 468 ? -13.419 1.002 -3.390 1.00 95.75 468 HIS A O 1
ATOM 3614 N N . SER A 1 469 ? -12.977 1.026 -1.184 1.00 96.56 469 SER A N 1
ATOM 3615 C CA . SER A 1 469 ? -14.363 1.039 -0.699 1.00 96.56 469 SER A CA 1
ATOM 3616 C C . SER A 1 469 ? -14.478 1.890 0.572 1.00 96.56 469 SER A C 1
ATOM 3618 O O . SER A 1 469 ? -13.584 1.880 1.419 1.00 96.56 469 SER A O 1
ATOM 3620 N N . CYS A 1 470 ? -15.597 2.608 0.744 1.00 96.88 470 CYS A N 1
ATOM 3621 C CA . CYS A 1 470 ? -15.921 3.285 2.011 1.00 96.88 470 CYS A CA 1
ATOM 3622 C C . CYS A 1 470 ? -16.402 2.308 3.107 1.00 96.88 470 CYS A C 1
ATOM 3624 O O . CYS A 1 470 ? -16.630 2.749 4.235 1.00 96.88 470 CYS A O 1
ATOM 3626 N N . ARG A 1 471 ? -16.577 1.027 2.746 1.00 95.62 471 ARG A N 1
ATOM 3627 C CA . ARG A 1 471 ? -16.825 -0.145 3.601 1.00 95.62 471 ARG A CA 1
ATOM 3628 C C . ARG A 1 471 ? -15.859 -1.260 3.187 1.00 95.62 471 ARG A C 1
ATOM 3630 O O . ARG A 1 471 ? -16.240 -2.155 2.429 1.00 95.62 471 ARG A O 1
ATOM 3637 N N . PRO A 1 472 ? -14.566 -1.118 3.507 1.00 96.56 472 PRO A N 1
ATOM 3638 C CA . PRO A 1 472 ? -13.555 -2.049 3.032 1.00 96.56 472 PRO A CA 1
ATOM 3639 C C . PRO A 1 472 ? -13.704 -3.416 3.704 1.00 96.56 472 PRO A C 1
ATOM 3641 O O . PRO A 1 472 ? -14.073 -3.511 4.872 1.00 96.56 472 PRO A O 1
ATOM 3644 N N . ASN A 1 473 ? -13.372 -4.477 2.972 1.00 97.00 473 ASN A N 1
ATOM 3645 C CA . ASN A 1 473 ? -13.310 -5.841 3.512 1.00 97.00 473 ASN A CA 1
ATOM 3646 C C . ASN A 1 473 ? -11.885 -6.287 3.857 1.00 97.00 473 ASN A C 1
ATOM 3648 O O . ASN A 1 473 ? -11.706 -7.336 4.477 1.00 97.00 473 ASN A O 1
ATOM 3652 N N . CYS A 1 474 ? -10.887 -5.469 3.520 1.00 97.38 474 CYS A N 1
ATOM 3653 C CA . CYS A 1 474 ? -9.491 -5.681 3.855 1.00 97.38 474 CYS A CA 1
ATOM 3654 C C . CYS A 1 474 ? -8.902 -4.478 4.605 1.00 97.38 474 CYS A C 1
ATOM 3656 O O . CYS A 1 474 ? -9.314 -3.328 4.435 1.00 97.38 474 CYS A O 1
ATOM 3658 N N . VAL A 1 475 ? -7.875 -4.750 5.401 1.00 95.38 475 VAL A N 1
ATOM 3659 C CA . VAL A 1 475 ? -6.965 -3.760 5.991 1.00 95.38 475 VAL A CA 1
ATOM 3660 C C . VAL A 1 475 ? -5.537 -4.097 5.616 1.00 95.38 475 VAL A C 1
ATOM 3662 O O . VAL A 1 475 ? -5.262 -5.182 5.106 1.00 95.38 475 VAL A O 1
ATOM 3665 N N . TYR A 1 476 ? -4.624 -3.165 5.866 1.00 93.81 476 TYR A N 1
ATOM 3666 C CA . TYR A 1 476 ? -3.211 -3.402 5.656 1.00 93.81 476 TYR A CA 1
ATOM 3667 C C . TYR A 1 476 ? -2.368 -2.802 6.774 1.00 93.81 476 TYR A C 1
ATOM 3669 O O . TYR A 1 476 ? -2.710 -1.765 7.341 1.00 93.81 476 TYR A O 1
ATOM 3677 N N . TYR A 1 477 ? -1.222 -3.421 7.039 1.00 90.88 477 TYR A N 1
ATOM 3678 C CA . TYR A 1 477 ? -0.207 -2.874 7.931 1.00 90.88 477 TYR A CA 1
ATOM 3679 C C . TYR A 1 477 ? 1.196 -3.164 7.398 1.00 90.88 477 TYR A C 1
ATOM 3681 O O . TYR A 1 477 ? 1.431 -4.155 6.707 1.00 90.88 477 TYR A O 1
ATOM 3689 N N . PHE A 1 478 ? 2.140 -2.285 7.731 1.00 91.00 478 PHE A N 1
ATOM 3690 C CA . PHE A 1 478 ? 3.550 -2.464 7.401 1.00 91.00 478 PHE A CA 1
ATOM 3691 C C . PHE A 1 478 ? 4.289 -3.112 8.573 1.00 91.00 478 PHE A C 1
ATOM 3693 O O . PHE A 1 478 ? 4.347 -2.532 9.664 1.00 91.00 478 PHE A O 1
ATOM 3700 N N . ASP A 1 479 ? 4.855 -4.292 8.335 1.00 88.38 479 ASP A N 1
ATOM 3701 C CA . ASP A 1 479 ? 5.739 -4.998 9.253 1.00 88.38 479 ASP A CA 1
ATOM 3702 C C . ASP A 1 479 ? 7.191 -4.578 9.002 1.00 88.38 479 ASP A C 1
ATOM 3704 O O . ASP A 1 479 ? 7.801 -4.919 7.989 1.00 88.38 479 ASP A O 1
ATOM 3708 N N . SER A 1 480 ? 7.769 -3.848 9.956 1.00 84.88 480 SER A N 1
ATOM 3709 C CA . SER A 1 480 ? 9.153 -3.384 9.874 1.00 84.88 480 SER A CA 1
ATOM 3710 C C . SER A 1 480 ? 10.192 -4.496 10.040 1.00 84.88 480 SER A C 1
ATOM 3712 O O . SER A 1 480 ? 11.350 -4.280 9.689 1.00 84.88 480 SER A O 1
ATOM 3714 N N . ASN A 1 481 ? 9.821 -5.655 10.594 1.00 84.38 481 ASN A N 1
ATOM 3715 C CA . ASN A 1 481 ? 10.752 -6.764 10.808 1.00 84.38 481 ASN A CA 1
ATOM 3716 C C . ASN A 1 481 ? 11.024 -7.520 9.512 1.00 84.38 481 ASN A C 1
ATOM 3718 O O . ASN A 1 481 ? 12.177 -7.833 9.231 1.00 84.38 481 ASN A O 1
ATOM 3722 N N . THR A 1 482 ? 9.973 -7.777 8.733 1.00 87.94 482 THR A N 1
ATOM 3723 C CA . THR A 1 482 ? 10.051 -8.394 7.399 1.00 87.94 482 THR A CA 1
ATOM 3724 C C . THR A 1 482 ? 10.157 -7.363 6.272 1.00 87.94 482 THR A C 1
ATOM 3726 O O . THR A 1 482 ? 10.379 -7.732 5.124 1.00 87.94 482 THR A O 1
ATOM 3729 N N . PHE A 1 483 ? 10.019 -6.073 6.602 1.00 91.19 483 PHE A N 1
ATOM 3730 C CA . PHE A 1 483 ? 10.004 -4.943 5.669 1.00 91.19 483 PHE A CA 1
ATOM 3731 C C . PHE A 1 483 ? 8.954 -5.114 4.563 1.00 91.19 483 PHE A C 1
ATOM 3733 O O . PHE A 1 483 ? 9.194 -4.839 3.388 1.00 91.19 483 PHE A O 1
ATOM 3740 N N . SER A 1 484 ? 7.773 -5.590 4.956 1.00 92.31 484 SER A N 1
ATOM 3741 C CA . SER A 1 484 ? 6.691 -5.960 4.049 1.00 92.31 484 SER A CA 1
ATOM 3742 C C . SER A 1 484 ? 5.365 -5.336 4.464 1.00 92.31 484 SER A C 1
ATOM 3744 O O . SER A 1 484 ? 5.128 -5.047 5.638 1.00 92.31 484 SER A O 1
ATOM 3746 N N . GLN A 1 485 ? 4.484 -5.116 3.493 1.00 93.69 485 GLN A N 1
ATOM 3747 C CA . GLN A 1 485 ? 3.098 -4.756 3.747 1.00 93.69 485 GLN A CA 1
ATOM 3748 C C . GLN A 1 485 ? 2.222 -6.002 3.647 1.00 93.69 485 GLN A C 1
ATOM 3750 O O . GLN A 1 485 ? 2.306 -6.765 2.682 1.00 93.69 485 GLN A O 1
ATOM 3755 N N . ASN A 1 486 ? 1.397 -6.190 4.671 1.00 93.56 486 ASN A N 1
ATOM 3756 C CA . ASN A 1 486 ? 0.469 -7.301 4.803 1.00 93.56 486 ASN A CA 1
ATOM 3757 C C . ASN A 1 486 ? -0.950 -6.795 4.568 1.00 93.56 486 ASN A C 1
ATOM 3759 O O . ASN A 1 486 ? -1.296 -5.726 5.068 1.00 93.56 486 ASN A O 1
ATOM 3763 N N . VAL A 1 487 ? -1.754 -7.550 3.823 1.00 95.88 487 VAL A N 1
ATOM 3764 C CA . VAL A 1 487 ? -3.177 -7.284 3.577 1.00 95.88 487 VAL A CA 1
ATOM 3765 C C . VAL A 1 487 ? -3.985 -8.402 4.207 1.00 95.88 487 VAL A C 1
ATOM 3767 O O . VAL A 1 487 ? -3.758 -9.572 3.907 1.00 95.88 487 VAL A O 1
ATOM 3770 N N . VAL A 1 488 ? -4.943 -8.044 5.053 1.00 95.38 488 VAL A N 1
ATOM 3771 C CA . VAL A 1 488 ? -5.684 -8.983 5.896 1.00 95.38 488 VAL A CA 1
ATOM 3772 C C . VAL A 1 488 ? -7.182 -8.754 5.738 1.00 95.38 488 VAL A C 1
ATOM 3774 O O . VAL A 1 488 ? -7.631 -7.607 5.703 1.00 95.38 488 VAL A O 1
ATOM 3777 N N . ALA A 1 489 ? -7.960 -9.833 5.652 1.00 96.38 489 ALA A N 1
ATOM 3778 C CA . ALA A 1 489 ? -9.418 -9.754 5.634 1.00 96.38 489 ALA A CA 1
ATOM 3779 C C . ALA A 1 489 ? -9.954 -9.338 7.017 1.00 96.38 489 ALA A C 1
ATOM 3781 O O . ALA A 1 489 ? -9.558 -9.911 8.030 1.00 96.38 489 ALA A O 1
ATOM 3782 N N . VAL A 1 490 ? -10.871 -8.367 7.080 1.00 94.62 490 VAL A N 1
ATOM 3783 C CA . VAL A 1 490 ? -11.517 -7.942 8.349 1.00 94.62 490 VAL A CA 1
ATOM 3784 C C . VAL A 1 490 ? -12.905 -8.529 8.563 1.00 94.62 490 VAL A C 1
ATOM 3786 O O . VAL A 1 490 ? -13.503 -8.363 9.621 1.00 94.62 490 VAL A O 1
ATOM 3789 N N . ARG A 1 491 ? -13.408 -9.226 7.551 1.00 93.88 491 ARG A N 1
ATOM 3790 C CA . ARG A 1 491 ? -14.639 -10.007 7.571 1.00 93.88 491 ARG A CA 1
ATOM 3791 C C . ARG A 1 491 ? -14.497 -11.157 6.587 1.00 93.88 491 ARG A C 1
ATOM 3793 O O . ARG A 1 491 ? -13.567 -11.158 5.781 1.00 93.88 491 ARG A O 1
ATOM 3800 N N . ASP A 1 492 ? -15.431 -12.093 6.623 1.00 96.44 492 ASP A N 1
ATOM 3801 C CA . ASP A 1 492 ? -15.490 -13.139 5.608 1.00 96.44 492 ASP A CA 1
ATOM 3802 C C . ASP A 1 492 ? -15.744 -12.526 4.217 1.00 96.44 492 ASP A C 1
ATOM 3804 O O . ASP A 1 492 ? -16.507 -11.560 4.073 1.00 96.44 492 ASP A O 1
ATOM 3808 N N . ILE A 1 493 ? -15.082 -13.083 3.200 1.00 98.12 493 ILE A N 1
ATOM 3809 C CA . ILE A 1 493 ? -15.128 -12.628 1.802 1.00 98.12 493 ILE A CA 1
ATOM 3810 C C . ILE A 1 493 ? -15.516 -13.812 0.921 1.00 98.12 493 ILE A C 1
ATOM 3812 O O . ILE A 1 493 ? -14.905 -14.883 0.993 1.00 98.12 493 ILE A O 1
ATOM 3816 N N . GLN A 1 494 ? -16.541 -13.634 0.090 1.00 98.12 494 GLN A N 1
ATOM 3817 C CA . GLN A 1 494 ? -17.058 -14.705 -0.764 1.00 98.12 494 GLN A CA 1
ATOM 3818 C C . GLN A 1 494 ? -16.256 -14.844 -2.069 1.00 98.12 494 GLN A C 1
ATOM 3820 O O . GLN A 1 494 ? -15.680 -13.865 -2.547 1.00 98.12 494 GLN A O 1
ATOM 3825 N N . PRO A 1 495 ? -16.231 -16.035 -2.704 1.00 98.00 495 PRO A N 1
ATOM 3826 C CA . PRO A 1 495 ? -15.640 -16.185 -4.032 1.00 98.00 495 PRO A CA 1
ATOM 3827 C C . PRO A 1 495 ? -16.243 -15.187 -5.033 1.00 98.00 495 PRO A C 1
ATOM 3829 O O . PRO A 1 495 ? -17.460 -15.065 -5.144 1.00 98.00 495 PRO A O 1
ATOM 3832 N N . GLY A 1 496 ? -15.388 -14.497 -5.788 1.00 97.06 496 GLY A N 1
ATOM 3833 C CA . GLY A 1 496 ? -15.778 -13.476 -6.764 1.00 97.06 496 GLY A CA 1
ATOM 3834 C C . GLY A 1 496 ? -15.998 -12.077 -6.185 1.00 97.06 496 GLY A C 1
ATOM 3835 O O . GLY A 1 496 ? -16.138 -11.135 -6.961 1.00 97.06 496 GLY A O 1
ATOM 3836 N N . GLU A 1 497 ? -15.992 -11.914 -4.861 1.00 97.56 497 GLU A N 1
ATOM 3837 C CA . GLU A 1 497 ? -16.083 -10.602 -4.222 1.00 97.56 497 GLU A CA 1
ATOM 3838 C C . GLU A 1 497 ? -14.776 -9.806 -4.405 1.00 97.56 497 GLU A C 1
ATOM 3840 O O . GLU A 1 497 ? -13.677 -10.359 -4.311 1.00 97.56 497 GLU A O 1
ATOM 3845 N N . GLU A 1 498 ? -14.894 -8.503 -4.676 1.00 97.38 498 GLU A N 1
ATOM 3846 C CA . GLU A 1 498 ? -13.759 -7.583 -4.826 1.00 97.38 498 GLU A CA 1
ATOM 3847 C C . GLU A 1 498 ? -13.064 -7.348 -3.475 1.00 97.38 498 GLU A C 1
ATOM 3849 O O . GLU A 1 498 ? -13.707 -7.008 -2.479 1.00 97.38 498 GLU A O 1
ATOM 3854 N N . LEU A 1 499 ? -11.739 -7.487 -3.439 1.00 97.88 499 LEU A N 1
ATOM 3855 C CA . LEU A 1 499 ? -10.921 -7.074 -2.303 1.00 97.88 499 LEU A CA 1
ATOM 3856 C C . LEU A 1 499 ? -10.801 -5.550 -2.308 1.00 97.88 499 LEU A C 1
ATOM 3858 O O . LEU A 1 499 ? -10.463 -4.950 -3.329 1.00 97.88 499 LEU A O 1
ATOM 3862 N N . SER A 1 500 ? -11.055 -4.913 -1.167 1.00 97.50 500 SER A N 1
ATOM 3863 C CA . SER A 1 500 ? -11.056 -3.454 -1.067 1.00 97.50 500 SER A CA 1
ATOM 3864 C C . SER A 1 500 ? -10.484 -2.934 0.246 1.00 97.50 500 SER A C 1
ATOM 3866 O O . SER A 1 500 ? -10.669 -3.528 1.308 1.00 97.50 500 SER A O 1
ATOM 3868 N N . ILE A 1 501 ? -9.821 -1.778 0.164 1.00 96.94 501 ILE A N 1
ATOM 3869 C CA . ILE A 1 501 ? -9.254 -1.033 1.299 1.00 96.94 501 ILE A CA 1
ATOM 3870 C C . ILE A 1 501 ? -9.785 0.410 1.323 1.00 96.94 501 ILE A C 1
ATOM 3872 O O . ILE A 1 501 ? -10.363 0.914 0.357 1.00 96.94 501 ILE A O 1
ATOM 3876 N N . ALA A 1 502 ? -9.594 1.117 2.435 1.00 95.06 502 ALA A N 1
ATOM 3877 C CA . ALA A 1 502 ? -9.925 2.537 2.524 1.00 95.06 502 ALA A CA 1
ATOM 3878 C C . ALA A 1 502 ? -8.710 3.404 2.139 1.00 95.06 502 ALA A C 1
ATOM 3880 O O . ALA A 1 502 ? -7.684 3.357 2.808 1.00 95.06 502 ALA A O 1
ATOM 3881 N N . TYR A 1 503 ? -8.821 4.212 1.076 1.00 94.00 503 TYR A N 1
ATOM 3882 C CA . TYR A 1 503 ? -7.772 5.162 0.653 1.00 94.00 503 TYR A CA 1
ATOM 3883 C C . TYR A 1 503 ? -7.808 6.468 1.455 1.00 94.00 503 TYR A C 1
ATOM 3885 O O . TYR A 1 503 ? -6.840 7.224 1.511 1.00 94.00 503 TYR A O 1
ATOM 3893 N N . ILE A 1 504 ? -8.962 6.750 2.050 1.00 94.06 504 ILE A N 1
ATOM 3894 C CA . ILE A 1 504 ? -9.248 7.926 2.863 1.00 94.06 504 ILE A CA 1
ATOM 3895 C C . ILE A 1 504 ? -9.853 7.469 4.186 1.00 94.06 504 ILE A C 1
ATOM 3897 O O . ILE A 1 504 ? -10.247 6.313 4.319 1.00 94.06 504 ILE A O 1
ATOM 3901 N N . ASP A 1 505 ? -9.993 8.387 5.139 1.00 93.38 505 ASP A N 1
ATOM 3902 C CA . ASP A 1 505 ? -10.770 8.112 6.345 1.00 93.38 505 ASP A CA 1
ATOM 3903 C C . ASP A 1 505 ? -12.237 7.784 5.974 1.00 93.38 505 ASP A C 1
ATOM 3905 O O . ASP A 1 505 ? -12.923 8.642 5.404 1.00 93.38 505 ASP A O 1
ATOM 3909 N N . PRO A 1 506 ? -12.740 6.567 6.267 1.00 94.56 506 PRO A N 1
ATOM 3910 C CA . PRO A 1 506 ? -14.123 6.209 5.973 1.00 94.56 506 PRO A CA 1
ATOM 3911 C C . PRO A 1 506 ? -15.126 6.845 6.954 1.00 94.56 506 PRO A C 1
ATOM 3913 O O . PRO A 1 506 ? -16.324 6.857 6.672 1.00 94.56 506 PRO A O 1
ATOM 3916 N N . VAL A 1 507 ? -14.685 7.406 8.083 1.00 96.56 507 VAL A N 1
ATOM 3917 C CA . VAL A 1 507 ? -15.531 8.061 9.097 1.00 96.56 507 VAL A CA 1
ATOM 3918 C C . VAL A 1 507 ? -15.722 9.542 8.749 1.00 96.56 507 VAL A C 1
ATOM 3920 O O . VAL A 1 507 ? -15.415 10.452 9.507 1.00 96.56 507 VAL A O 1
ATOM 3923 N N . LEU A 1 508 ? -16.209 9.804 7.540 1.00 97.25 508 LEU A N 1
ATOM 3924 C CA . LEU A 1 508 ? -16.500 11.145 7.028 1.00 97.25 508 LEU A CA 1
ATOM 3925 C C . LEU A 1 508 ? -17.873 11.146 6.357 1.00 97.25 508 LEU A C 1
ATOM 3927 O O . LEU A 1 508 ? -18.254 10.099 5.834 1.00 97.25 508 LEU A O 1
ATOM 3931 N N . PRO A 1 509 ? -18.597 12.278 6.307 1.00 97.56 509 PRO A N 1
ATOM 3932 C CA . PRO A 1 509 ? -19.822 12.390 5.517 1.00 97.56 509 PRO A CA 1
ATOM 3933 C C . PRO A 1 509 ? -19.586 12.079 4.033 1.00 97.56 509 PRO A C 1
ATOM 3935 O O . PRO A 1 509 ? -18.488 12.314 3.519 1.00 97.56 509 PRO A O 1
ATOM 3938 N N . GLN A 1 510 ? -20.604 11.588 3.323 1.00 97.44 510 GLN A N 1
ATOM 3939 C CA . GLN A 1 510 ? -20.489 11.156 1.922 1.00 97.44 510 GLN A CA 1
ATOM 3940 C C . GLN A 1 510 ? -19.904 12.252 1.021 1.00 97.44 510 GLN A C 1
ATOM 3942 O O . GLN A 1 510 ? -18.992 11.981 0.241 1.00 97.44 510 GLN A O 1
ATOM 3947 N N . SER A 1 511 ? -20.362 13.495 1.175 1.00 96.56 511 SER A N 1
ATOM 3948 C CA . SER A 1 511 ? -19.875 14.639 0.392 1.00 96.56 511 SER A CA 1
ATOM 3949 C C . SER A 1 511 ? -18.374 14.897 0.572 1.00 96.56 511 SER A C 1
ATOM 3951 O O . SER A 1 511 ? -17.663 15.152 -0.401 1.00 96.56 511 SER A O 1
ATOM 3953 N N . GLU A 1 512 ? -17.862 14.772 1.797 1.00 97.69 512 GLU A N 1
ATOM 3954 C CA . GLU A 1 512 ? -16.439 14.938 2.095 1.00 97.69 512 GLU A CA 1
ATOM 3955 C C . GLU A 1 512 ? -15.621 13.737 1.597 1.00 97.69 512 GLU A C 1
ATOM 3957 O O . GLU A 1 512 ? -14.530 13.928 1.056 1.00 97.69 512 GLU A O 1
ATOM 3962 N N . ARG A 1 513 ? -16.162 12.509 1.685 1.00 97.19 513 ARG A N 1
ATOM 3963 C CA . ARG A 1 513 ? -15.537 11.322 1.072 1.00 97.19 513 ARG A CA 1
ATOM 3964 C C . ARG A 1 513 ? -15.388 11.503 -0.439 1.00 97.19 513 ARG A C 1
ATOM 3966 O O . ARG A 1 513 ? -14.284 11.356 -0.955 1.00 97.19 513 ARG A O 1
ATOM 3973 N N . GLN A 1 514 ? -16.455 11.902 -1.134 1.00 96.19 514 GLN A N 1
ATOM 3974 C CA . GLN A 1 514 ? -16.422 12.153 -2.581 1.00 96.19 514 GLN A CA 1
ATOM 3975 C C . GLN A 1 514 ? -15.437 13.263 -2.949 1.00 96.19 514 GLN A C 1
ATOM 3977 O O . GLN A 1 514 ? -14.637 13.113 -3.870 1.00 96.19 514 GLN A O 1
ATOM 3982 N N . LYS A 1 515 ? -15.430 14.366 -2.191 1.00 96.00 515 LYS A N 1
ATOM 3983 C CA . LYS A 1 515 ? -14.492 15.472 -2.406 1.00 96.00 515 LYS A CA 1
ATOM 3984 C C . LYS A 1 515 ? -13.033 15.021 -2.305 1.00 96.00 515 LYS A C 1
ATOM 3986 O O . LYS A 1 515 ? -12.223 15.433 -3.131 1.00 96.00 515 LYS A O 1
ATOM 3991 N N . ARG A 1 516 ? -12.695 14.184 -1.318 1.00 94.69 516 ARG A N 1
ATOM 3992 C CA . ARG A 1 516 ? -11.334 13.647 -1.154 1.00 94.69 516 ARG A CA 1
ATOM 3993 C C . ARG A 1 516 ? -10.984 12.629 -2.232 1.00 94.69 516 ARG A C 1
ATOM 3995 O O . ARG A 1 516 ? -9.876 12.658 -2.739 1.00 94.69 516 ARG A O 1
ATOM 4002 N N . LEU A 1 517 ? -11.912 11.763 -2.626 1.00 92.88 517 LEU A N 1
ATOM 4003 C CA . LEU A 1 517 ? -11.668 10.764 -3.675 1.00 92.88 517 LEU A CA 1
ATOM 4004 C C . LEU A 1 517 ? -11.565 11.385 -5.070 1.00 92.88 517 LEU A C 1
ATOM 4006 O O . LEU A 1 517 ? -10.841 10.875 -5.916 1.00 92.88 517 LEU A O 1
ATOM 4010 N N . LYS A 1 518 ? -12.141 12.572 -5.281 1.00 89.56 518 LYS A N 1
ATOM 4011 C CA . LYS A 1 518 ? -11.930 13.331 -6.516 1.00 89.56 518 LYS A CA 1
ATOM 4012 C C . LYS A 1 518 ? -10.453 13.662 -6.772 1.00 89.56 518 LYS A C 1
ATOM 4014 O O . LYS A 1 518 ? -10.050 13.710 -7.930 1.00 89.56 518 LYS A O 1
ATOM 4019 N N . SER A 1 519 ? -9.624 13.843 -5.733 1.00 83.19 519 SER A N 1
ATOM 4020 C CA . SER A 1 519 ? -8.171 14.022 -5.922 1.00 83.19 519 SER A CA 1
ATOM 4021 C C . SER A 1 519 ? -7.447 12.732 -6.319 1.00 83.19 519 SER A C 1
ATOM 4023 O O . SER A 1 519 ? -6.319 12.800 -6.793 1.00 83.19 519 SER A O 1
ATOM 4025 N N . TRP A 1 520 ? -8.095 11.579 -6.145 1.00 83.50 520 TRP A N 1
ATOM 4026 C CA . TRP A 1 520 ? -7.677 10.283 -6.684 1.00 83.50 520 TRP A CA 1
ATOM 4027 C C . TRP A 1 520 ? -8.210 10.044 -8.106 1.00 83.50 520 TRP A C 1
ATOM 4029 O O . TRP A 1 520 ? -8.012 8.977 -8.666 1.00 83.50 520 TRP A O 1
ATOM 4039 N N . GLY A 1 521 ? -8.899 11.016 -8.711 1.00 84.56 521 GLY A N 1
ATOM 4040 C CA . GLY A 1 521 ? -9.335 10.930 -10.104 1.00 84.56 521 GLY A CA 1
ATOM 4041 C C . GLY A 1 521 ? -10.586 10.083 -10.348 1.00 84.56 521 GLY A C 1
ATOM 4042 O O . GLY A 1 521 ? -10.869 9.776 -11.502 1.00 84.56 521 GLY A O 1
ATOM 4043 N N . PHE A 1 522 ? -11.356 9.726 -9.312 1.00 88.19 522 PHE A N 1
ATOM 4044 C CA . PHE A 1 522 ? -12.612 8.986 -9.477 1.00 88.19 522 PHE A CA 1
ATOM 4045 C C . PHE A 1 522 ? -13.726 9.468 -8.536 1.00 88.19 522 PHE A C 1
ATOM 4047 O O . PHE A 1 522 ? -13.479 10.099 -7.508 1.00 88.19 522 PHE A O 1
ATOM 4054 N N . GLU A 1 523 ? -14.969 9.151 -8.901 1.00 91.62 523 GLU A N 1
ATOM 4055 C CA . GLU A 1 523 ? -16.147 9.298 -8.044 1.00 91.62 523 GLU A CA 1
ATOM 4056 C C . GLU A 1 523 ? -16.511 7.929 -7.463 1.00 91.62 523 GLU A C 1
ATOM 4058 O O . GLU A 1 523 ? -16.592 6.931 -8.179 1.00 91.62 523 GLU A O 1
ATOM 4063 N N . CYS A 1 524 ? -16.684 7.851 -6.146 1.00 93.94 524 CYS A N 1
ATOM 4064 C CA . CYS A 1 524 ? -16.871 6.575 -5.474 1.00 93.94 524 CYS A CA 1
ATOM 4065 C C . CYS A 1 524 ? -18.289 6.046 -5.670 1.00 93.94 524 CYS A C 1
ATOM 4067 O O . CYS A 1 524 ? -19.253 6.669 -5.227 1.00 93.94 524 CYS A O 1
ATOM 4069 N N . SER A 1 525 ? -18.393 4.851 -6.240 1.00 93.19 525 SER A N 1
ATOM 4070 C CA . SER A 1 525 ? -19.648 4.134 -6.471 1.00 93.19 525 SER A CA 1
ATOM 4071 C C . SER A 1 525 ? -19.815 2.897 -5.574 1.00 93.19 525 SER A C 1
ATOM 4073 O O . SER A 1 525 ? -20.600 2.000 -5.885 1.00 93.19 525 SER A O 1
ATOM 4075 N N . CYS A 1 526 ? -19.089 2.817 -4.450 1.00 94.31 526 CYS A N 1
ATOM 4076 C CA . CYS A 1 526 ? -19.236 1.699 -3.512 1.00 94.31 526 CYS A CA 1
ATOM 4077 C C . CYS A 1 526 ? -20.649 1.633 -2.903 1.00 94.31 526 CYS A C 1
ATOM 4079 O O . CYS A 1 526 ? -21.396 2.613 -2.921 1.00 94.31 526 CYS A O 1
ATOM 4081 N N . GLU A 1 527 ? -20.984 0.501 -2.283 1.00 92.50 527 GLU A N 1
ATOM 4082 C CA . GLU A 1 527 ? -22.296 0.243 -1.669 1.00 92.50 527 GLU A CA 1
ATOM 4083 C C . GLU A 1 527 ? -22.753 1.296 -0.650 1.00 92.50 527 GLU A C 1
ATOM 4085 O O . GLU A 1 527 ? -23.944 1.442 -0.420 1.00 92.50 527 GLU A O 1
ATOM 4090 N N . ARG A 1 528 ? -21.831 2.060 -0.052 1.00 94.44 528 ARG A N 1
ATOM 4091 C CA . ARG A 1 528 ? -22.161 3.142 0.885 1.00 94.44 528 ARG A CA 1
ATOM 4092 C C . ARG A 1 528 ? -22.381 4.489 0.198 1.00 94.44 528 ARG A C 1
ATOM 4094 O O . ARG A 1 528 ? -23.023 5.369 0.759 1.00 94.44 528 ARG A O 1
ATOM 4101 N N . CYS A 1 529 ? -21.812 4.684 -0.989 1.00 94.50 529 CYS A N 1
ATOM 4102 C CA . CYS A 1 529 ? -21.927 5.932 -1.739 1.00 94.50 529 CYS A CA 1
ATOM 4103 C C . CYS A 1 529 ? -23.051 5.898 -2.780 1.00 94.50 529 CYS A C 1
ATOM 4105 O O . CYS A 1 529 ? -23.596 6.957 -3.071 1.00 94.50 529 CYS A O 1
ATOM 4107 N N . SER A 1 530 ? -23.416 4.716 -3.283 1.00 92.50 530 SER A N 1
ATOM 4108 C CA . SER A 1 530 ? -24.416 4.517 -4.348 1.00 92.50 530 SER A CA 1
ATOM 4109 C C . SER A 1 530 ? -25.857 4.333 -3.848 1.00 92.50 530 SER A C 1
ATOM 4111 O O . SER A 1 530 ? -26.720 3.877 -4.595 1.00 92.50 530 SER A O 1
ATOM 4113 N N . VAL A 1 531 ? -26.130 4.657 -2.582 1.00 94.50 531 VAL A N 1
ATOM 4114 C CA . VAL A 1 531 ? -27.472 4.584 -1.977 1.00 94.50 531 VAL A CA 1
ATOM 4115 C C . VAL A 1 531 ? -28.281 5.860 -2.225 1.00 94.50 531 VAL A C 1
ATOM 4117 O O . VAL A 1 531 ? -27.750 6.880 -2.664 1.00 94.50 531 VAL A O 1
ATOM 4120 N N . ASN A 1 532 ? -29.587 5.823 -1.946 1.00 97.06 532 ASN A N 1
ATOM 4121 C CA . ASN A 1 532 ? -30.450 6.993 -2.123 1.00 97.06 532 ASN A CA 1
ATOM 4122 C C . ASN A 1 532 ? -30.175 8.097 -1.078 1.00 97.06 532 ASN A C 1
ATOM 4124 O O . ASN A 1 532 ? -29.553 7.862 -0.042 1.00 97.06 532 ASN A O 1
ATOM 4128 N N . ALA A 1 533 ? -30.688 9.307 -1.326 1.00 96.31 533 ALA A N 1
ATOM 4129 C CA . ALA A 1 533 ? -30.444 10.476 -0.476 1.00 96.31 533 ALA A CA 1
ATOM 4130 C C . ALA A 1 533 ? -30.871 10.288 0.994 1.00 96.31 533 ALA A C 1
ATOM 4132 O O . ALA A 1 533 ? -30.226 10.829 1.889 1.00 96.31 533 ALA A O 1
ATOM 4133 N N . THR A 1 534 ? -31.924 9.509 1.261 1.00 97.81 534 THR A N 1
ATOM 4134 C CA . THR A 1 534 ? -32.370 9.208 2.631 1.00 97.81 534 THR A CA 1
ATOM 4135 C C . THR A 1 534 ? -31.347 8.343 3.364 1.00 97.81 534 THR A C 1
ATOM 4137 O O . THR A 1 534 ? -30.975 8.663 4.488 1.00 97.81 534 THR A O 1
ATOM 4140 N N . GLN A 1 535 ? -30.840 7.296 2.711 1.00 97.31 535 GLN A N 1
ATOM 4141 C CA . GLN A 1 535 ? -29.805 6.424 3.273 1.00 97.31 535 GLN A CA 1
ATOM 4142 C C . GLN A 1 535 ? -28.463 7.152 3.434 1.00 97.31 535 GLN A C 1
ATOM 4144 O O . GLN A 1 535 ? -27.754 6.920 4.411 1.00 97.31 535 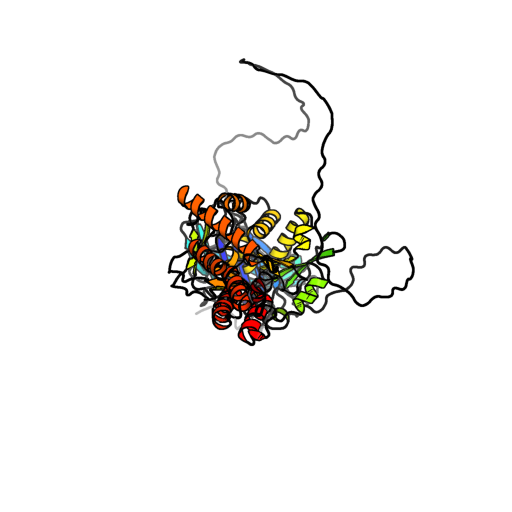GLN A O 1
ATOM 4149 N N . VAL A 1 536 ? -28.126 8.071 2.519 1.00 97.06 536 VAL A N 1
ATOM 4150 C CA . VAL A 1 536 ? -26.967 8.965 2.684 1.00 97.06 536 VAL A CA 1
ATOM 4151 C C . VAL A 1 536 ? -27.125 9.822 3.939 1.00 97.06 536 VAL A C 1
ATOM 4153 O O . VAL A 1 536 ? -26.209 9.871 4.754 1.00 97.06 536 VAL A O 1
ATOM 4156 N N . ALA A 1 537 ? -28.282 10.464 4.127 1.00 97.62 537 ALA A N 1
ATOM 4157 C CA . ALA A 1 537 ? -28.532 11.312 5.291 1.00 97.62 537 ALA A CA 1
ATOM 4158 C C . ALA A 1 537 ? -28.488 10.526 6.614 1.00 97.62 537 ALA A C 1
ATOM 4160 O O . ALA A 1 537 ? -27.968 11.033 7.607 1.00 97.62 537 ALA A O 1
ATOM 4161 N N . GLU A 1 538 ? -28.988 9.286 6.628 1.00 98.19 538 GLU A N 1
ATOM 4162 C CA . GLU A 1 538 ? -28.876 8.386 7.781 1.00 98.19 538 GLU A CA 1
ATOM 4163 C C . GLU A 1 538 ? -27.411 8.036 8.083 1.00 98.19 538 GLU A C 1
ATOM 4165 O O . GLU A 1 538 ? -26.961 8.213 9.215 1.00 98.19 538 GLU A O 1
ATOM 4170 N N . SER A 1 539 ? -26.646 7.618 7.069 1.00 97.94 539 SER A N 1
ATOM 4171 C CA . SER A 1 539 ? -25.218 7.296 7.208 1.00 97.94 539 SER A CA 1
ATOM 4172 C C . SER A 1 539 ? -24.402 8.500 7.694 1.00 97.94 539 SER A C 1
ATOM 4174 O O . SER A 1 539 ? -23.568 8.376 8.593 1.00 97.94 539 SER A O 1
ATOM 4176 N N . ASP A 1 540 ? -24.674 9.694 7.166 1.00 98.44 540 ASP A N 1
ATOM 4177 C CA . ASP A 1 540 ? -24.022 10.930 7.601 1.00 98.44 540 ASP A CA 1
ATOM 4178 C C . ASP A 1 540 ? -24.416 11.303 9.045 1.00 98.44 540 ASP A C 1
ATOM 4180 O O . ASP A 1 540 ? -23.570 11.766 9.818 1.00 98.44 540 ASP A O 1
ATOM 4184 N N . GLY A 1 541 ? -25.666 11.043 9.446 1.00 98.62 541 GLY A N 1
ATOM 4185 C CA . GLY A 1 541 ? -26.129 11.168 10.830 1.00 98.62 541 GLY A CA 1
ATOM 4186 C C . GLY A 1 541 ? -25.400 10.218 11.785 1.00 98.62 541 GLY A C 1
ATOM 4187 O O . GLY A 1 541 ? -24.936 10.646 12.845 1.00 98.62 541 GLY A O 1
ATOM 4188 N N . ASN A 1 542 ? -25.212 8.960 11.379 1.00 98.56 542 ASN A N 1
ATOM 4189 C CA . ASN A 1 542 ? -24.435 7.971 12.127 1.00 98.56 542 ASN A CA 1
ATOM 4190 C C . ASN A 1 542 ? -22.972 8.414 12.290 1.00 98.56 542 ASN A C 1
ATOM 4192 O O . ASN A 1 542 ? -22.433 8.359 13.395 1.00 98.56 542 ASN A O 1
ATOM 4196 N N . VAL A 1 543 ? -22.337 8.928 11.230 1.00 98.31 543 VAL A N 1
ATOM 4197 C CA . VAL A 1 543 ? -20.968 9.478 11.296 1.00 98.31 543 VAL A CA 1
ATOM 4198 C C . VAL A 1 543 ? -20.881 10.674 12.249 1.00 98.31 543 VAL A C 1
ATOM 4200 O O . VAL A 1 543 ? -19.943 10.767 13.045 1.00 98.31 543 VAL A O 1
ATOM 4203 N N . ALA A 1 544 ? -21.859 11.582 12.220 1.00 98.69 544 ALA A N 1
ATOM 4204 C CA . ALA A 1 544 ? -21.906 12.705 13.153 1.00 98.69 544 ALA A CA 1
ATOM 4205 C C . ALA A 1 544 ? -22.040 12.232 14.613 1.00 98.69 544 ALA A C 1
ATOM 4207 O O . ALA A 1 544 ? -21.394 12.786 15.511 1.00 98.69 544 ALA A O 1
ATOM 4208 N N . GLU A 1 545 ? -22.829 11.182 14.859 1.00 98.69 545 GLU A N 1
ATOM 4209 C CA . GLU A 1 545 ? -22.940 10.564 16.180 1.00 98.69 545 GLU A CA 1
ATOM 4210 C C . GLU A 1 545 ? -21.625 9.899 16.613 1.00 98.69 545 GLU A C 1
ATOM 4212 O O . GLU A 1 545 ? -21.202 10.114 17.751 1.00 98.69 545 GLU A O 1
ATOM 4217 N N . ILE A 1 546 ? -20.934 9.182 15.717 1.00 98.69 546 ILE A N 1
ATOM 4218 C CA . ILE A 1 546 ? -19.606 8.599 15.977 1.00 98.69 546 ILE A CA 1
ATOM 4219 C C . ILE A 1 546 ? -18.631 9.681 16.461 1.00 98.69 546 ILE A C 1
ATOM 4221 O O . ILE A 1 546 ? -18.030 9.536 17.526 1.00 98.69 546 ILE A O 1
ATOM 4225 N N . HIS A 1 547 ? -18.528 10.808 15.749 1.00 98.38 547 HIS A N 1
ATOM 4226 C CA . HIS A 1 547 ? -17.651 11.916 16.146 1.00 98.38 547 HIS A CA 1
ATOM 4227 C C . HIS A 1 547 ? -18.017 12.510 17.512 1.00 98.38 547 HIS A C 1
ATOM 4229 O O . HIS A 1 547 ? -17.139 12.829 18.321 1.00 98.38 547 HIS A O 1
ATOM 4235 N N . ARG A 1 548 ? -19.317 12.644 17.800 1.00 98.44 548 ARG A N 1
ATOM 4236 C CA . ARG A 1 548 ? -19.801 13.108 19.106 1.00 98.44 548 ARG A CA 1
ATOM 4237 C C . ARG A 1 548 ? -19.413 12.129 20.217 1.00 98.44 548 ARG A C 1
ATOM 4239 O O . ARG A 1 548 ? -18.984 12.570 21.284 1.00 98.44 548 ARG A O 1
ATOM 4246 N N . LEU A 1 549 ? -19.564 10.828 19.977 1.00 98.56 549 LEU A N 1
ATOM 4247 C CA . LEU A 1 549 ? -19.240 9.774 20.934 1.00 98.56 549 LEU A CA 1
ATOM 4248 C C . LEU A 1 549 ? -17.737 9.691 21.197 1.00 98.56 549 LEU A C 1
ATOM 4250 O O . LEU A 1 549 ? -17.366 9.639 22.365 1.00 98.56 549 LEU A O 1
ATOM 4254 N N . TRP A 1 550 ? -16.879 9.782 20.172 1.00 97.88 550 TRP A N 1
ATOM 4255 C CA . TRP A 1 550 ? -15.426 9.888 20.367 1.00 97.88 550 TRP A CA 1
ATOM 4256 C C . TRP A 1 550 ? -15.078 11.029 21.324 1.00 97.88 550 TRP A C 1
ATOM 4258 O O . TRP A 1 550 ? -14.438 10.794 22.343 1.00 97.88 550 TRP A O 1
ATOM 4268 N N . LYS A 1 551 ? -15.585 12.246 21.072 1.00 96.69 551 LYS A N 1
ATOM 4269 C CA . LYS A 1 551 ? -15.318 13.412 21.932 1.00 96.69 551 LYS A CA 1
ATOM 4270 C C . LYS A 1 551 ? -15.768 13.198 23.380 1.00 96.69 551 LYS A C 1
ATOM 4272 O O . LYS A 1 551 ? -15.113 13.678 24.301 1.00 96.69 551 LYS A O 1
ATOM 4277 N N . GLN A 1 552 ? -16.910 12.546 23.588 1.00 96.38 552 GLN A N 1
ATOM 4278 C CA . GLN A 1 552 ? -17.435 12.316 24.932 1.00 96.38 552 GLN A CA 1
ATOM 4279 C C . GLN A 1 552 ? -16.660 11.219 25.669 1.00 96.38 552 GLN A C 1
ATOM 4281 O O . GLN A 1 552 ? -16.308 11.417 26.828 1.00 96.38 552 GLN A O 1
ATOM 4286 N N . LEU A 1 553 ? -16.368 10.102 25.001 1.00 96.44 553 LEU A N 1
ATOM 4287 C CA . LEU A 1 553 ? -15.642 8.961 25.566 1.00 96.44 553 LEU A CA 1
ATOM 4288 C C . LEU A 1 553 ? -14.165 9.295 25.830 1.00 96.44 553 LEU A C 1
ATOM 4290 O O . LEU A 1 553 ? -13.625 8.902 26.856 1.00 96.44 553 LEU A O 1
ATOM 4294 N N . ASP A 1 554 ? -13.542 10.117 24.981 1.00 94.75 554 ASP A N 1
ATOM 4295 C CA . ASP A 1 554 ? -12.157 10.577 25.171 1.00 94.75 554 ASP A CA 1
ATOM 4296 C C . ASP A 1 554 ? -12.036 11.710 26.207 1.00 94.75 554 ASP A C 1
ATOM 4298 O O . ASP A 1 554 ? -10.939 12.198 26.488 1.00 94.75 554 ASP A O 1
ATOM 4302 N N . ASN A 1 555 ? -13.153 12.139 26.805 1.00 92.06 555 ASN A N 1
ATOM 4303 C CA . ASN A 1 555 ? -13.127 13.044 27.941 1.00 92.06 555 ASN A CA 1
ATOM 4304 C C . ASN A 1 555 ? -12.958 12.259 29.252 1.00 92.06 555 ASN A C 1
ATOM 4306 O O . ASN A 1 555 ? -13.924 11.744 29.833 1.00 92.06 555 ASN A O 1
ATOM 4310 N N . TYR A 1 556 ? -11.722 12.220 29.745 1.00 88.38 556 TYR A N 1
ATOM 4311 C CA . TYR A 1 556 ? -11.346 11.567 31.002 1.00 88.38 556 TYR A CA 1
ATOM 4312 C C . TYR A 1 556 ? -11.481 12.469 32.241 1.00 88.38 556 TYR A C 1
ATOM 4314 O O . TYR A 1 556 ? -11.132 12.044 33.339 1.00 88.38 556 TYR A O 1
ATOM 4322 N N . SER A 1 557 ? -11.994 13.699 32.102 1.00 86.94 557 SER A N 1
ATOM 4323 C CA . SER A 1 557 ? -12.209 14.587 33.249 1.00 86.94 557 SER A CA 1
ATOM 4324 C C . SER A 1 557 ? -13.271 14.039 34.209 1.00 86.94 557 SER A C 1
ATOM 4326 O O . SER A 1 557 ? -14.183 13.303 33.815 1.00 86.94 557 SER A O 1
ATOM 4328 N N . ALA A 1 558 ? -13.213 14.489 35.465 1.00 81.56 558 ALA A N 1
ATOM 4329 C CA . ALA A 1 558 ? -14.241 14.201 36.467 1.00 81.56 558 ALA A CA 1
ATOM 4330 C C . ALA A 1 558 ? -15.644 14.695 36.047 1.00 81.56 558 ALA A C 1
ATOM 4332 O O . ALA A 1 558 ? -16.651 14.107 36.428 1.00 81.56 558 ALA A O 1
ATOM 4333 N N . SER A 1 559 ? -15.714 15.741 35.215 1.00 84.25 559 SER A N 1
ATOM 4334 C CA . SER A 1 559 ? -16.960 16.328 34.702 1.00 84.25 559 SER A CA 1
ATOM 4335 C C . SER A 1 559 ? -17.550 15.612 33.482 1.00 84.25 559 SER A C 1
ATOM 4337 O O . SER A 1 559 ? -18.592 16.023 32.972 1.00 84.25 559 SER A O 1
ATOM 4339 N N . SER A 1 560 ? -16.895 14.569 32.974 1.00 88.38 560 SER A N 1
ATOM 4340 C CA . SER A 1 560 ? -17.369 13.850 31.796 1.00 88.38 560 SER A CA 1
ATOM 4341 C C . SER A 1 560 ? -18.709 13.152 32.039 1.00 88.38 560 SER A C 1
ATOM 4343 O O . SER A 1 560 ? -18.969 12.601 33.111 1.00 88.38 560 SER A O 1
ATOM 4345 N N . SER A 1 561 ? -19.551 13.124 31.005 1.00 88.44 561 SER A N 1
ATOM 4346 C CA . SER A 1 561 ? -20.823 12.395 30.970 1.00 88.44 561 SER A CA 1
ATOM 4347 C C . SER A 1 561 ? -20.733 11.051 30.240 1.00 88.44 561 SER A C 1
ATOM 4349 O O . SER A 1 561 ? -21.763 10.428 30.001 1.00 88.44 561 SER A O 1
ATOM 4351 N N . ALA A 1 562 ? -19.528 10.595 29.879 1.00 94.31 562 ALA A N 1
ATOM 4352 C CA . ALA A 1 562 ? -19.317 9.311 29.213 1.00 94.31 562 ALA A CA 1
ATOM 4353 C C . ALA A 1 562 ? -19.874 8.139 30.030 1.00 94.31 562 ALA A C 1
ATOM 4355 O O . ALA A 1 562 ? -19.823 8.163 31.263 1.00 94.31 562 ALA A O 1
ATOM 4356 N N . THR A 1 563 ? -20.385 7.117 29.353 1.00 94.81 563 THR A N 1
ATOM 4357 C CA . THR A 1 563 ? -20.898 5.891 29.976 1.00 94.81 563 THR A CA 1
ATOM 4358 C C . THR A 1 563 ? -20.537 4.681 29.116 1.00 94.81 563 THR A C 1
ATOM 4360 O O . THR A 1 563 ? -20.366 4.839 27.903 1.00 94.81 563 THR A O 1
ATOM 4363 N N . PRO A 1 564 ? -20.514 3.462 29.679 1.00 96.00 564 PRO A N 1
ATOM 4364 C CA . PRO A 1 564 ? -20.344 2.258 28.873 1.00 96.00 564 PRO A CA 1
ATOM 4365 C C . PRO A 1 564 ? -21.418 2.103 27.791 1.00 96.00 564 PRO A C 1
ATOM 4367 O O . PRO A 1 564 ? -21.099 1.750 26.665 1.00 96.00 564 PRO A O 1
ATOM 4370 N N . ALA A 1 565 ? -22.674 2.479 28.068 1.00 97.56 565 ALA A N 1
ATOM 4371 C CA . ALA A 1 565 ? -23.752 2.435 27.074 1.00 97.56 565 ALA A CA 1
ATOM 4372 C C . ALA A 1 565 ? -23.455 3.291 25.826 1.00 97.56 565 ALA A C 1
ATOM 4374 O O . ALA A 1 565 ? -23.826 2.929 24.711 1.00 97.56 565 ALA A O 1
ATOM 4375 N N . MET A 1 566 ? -22.751 4.413 25.994 1.00 98.38 566 MET A N 1
ATOM 4376 C CA . MET A 1 566 ? -22.288 5.234 24.873 1.00 98.38 566 MET A CA 1
ATOM 4377 C C . MET A 1 566 ? -21.179 4.547 24.070 1.00 98.38 566 MET A C 1
ATOM 4379 O O . MET A 1 566 ? -21.133 4.703 22.851 1.00 98.38 566 MET A O 1
ATOM 4383 N N . ALA A 1 567 ? -20.311 3.775 24.725 1.00 98.19 567 ALA A N 1
ATOM 4384 C CA . ALA A 1 567 ? -19.302 2.969 24.047 1.00 98.19 567 ALA A CA 1
ATOM 4385 C C . ALA A 1 567 ? -19.927 1.777 23.296 1.00 98.19 567 ALA A C 1
ATOM 4387 O O . ALA A 1 567 ? -19.559 1.526 22.151 1.00 98.19 567 ALA A O 1
ATOM 4388 N N . GLU A 1 568 ? -20.942 1.116 23.861 1.00 98.31 568 GLU A N 1
ATOM 4389 C CA . GLU A 1 568 ? -21.708 0.078 23.149 1.00 98.31 568 GLU A CA 1
ATOM 4390 C C . GLU A 1 568 ? -22.430 0.647 21.922 1.00 98.31 568 GLU A C 1
ATOM 4392 O O . GLU A 1 568 ? -22.415 0.054 20.840 1.00 98.31 568 GLU A O 1
ATOM 4397 N N . ARG A 1 569 ? -23.015 1.847 22.052 1.00 98.44 569 ARG A N 1
ATOM 4398 C CA . ARG A 1 569 ? -23.609 2.568 20.918 1.00 98.44 569 ARG A CA 1
ATOM 4399 C C . ARG A 1 569 ? -22.570 2.855 19.834 1.00 98.44 569 ARG A C 1
ATOM 4401 O O . ARG A 1 569 ? -22.882 2.707 18.656 1.00 98.44 569 ARG A O 1
ATOM 4408 N N . LEU A 1 570 ? -21.347 3.223 20.216 1.00 98.75 570 LEU A N 1
ATOM 4409 C CA . LEU A 1 570 ? -20.251 3.434 19.272 1.00 98.75 570 LEU A CA 1
ATOM 4410 C C . LEU A 1 570 ? -19.918 2.145 18.502 1.00 98.75 570 LEU A C 1
ATOM 4412 O O . LEU A 1 570 ? -19.814 2.190 17.280 1.00 98.75 570 LEU A O 1
ATOM 4416 N N . ILE A 1 571 ? -19.818 0.997 19.182 1.00 98.62 571 ILE A N 1
ATOM 4417 C CA . ILE A 1 571 ? -19.582 -0.308 18.534 1.00 98.62 571 ILE A CA 1
ATOM 4418 C C . ILE A 1 571 ? -20.704 -0.628 17.537 1.00 98.62 571 ILE A C 1
ATOM 4420 O O . ILE A 1 571 ? -20.431 -1.025 16.402 1.00 98.62 571 ILE A O 1
ATOM 4424 N N . ALA A 1 572 ? -21.964 -0.422 17.934 1.00 98.50 572 ALA A N 1
ATOM 4425 C CA . ALA A 1 572 ? -23.116 -0.659 17.067 1.00 98.50 572 ALA A CA 1
ATOM 4426 C C . ALA A 1 572 ? -23.079 0.212 15.799 1.00 98.50 572 ALA A C 1
ATOM 4428 O O . ALA A 1 572 ? -23.317 -0.299 14.705 1.00 98.50 572 ALA A O 1
ATOM 4429 N N . LEU A 1 573 ? -22.722 1.494 15.929 1.00 98.56 573 LEU A N 1
ATOM 4430 C CA . LEU A 1 573 ? -22.587 2.411 14.794 1.00 98.56 573 LEU A CA 1
ATOM 4431 C C . LEU A 1 573 ? -21.468 1.990 13.836 1.00 98.56 573 LEU A C 1
ATOM 4433 O O . LEU A 1 573 ? -21.664 2.039 12.626 1.00 98.56 573 LEU A O 1
ATOM 4437 N N . TYR A 1 574 ? -20.320 1.531 14.345 1.00 98.06 574 TYR A N 1
ATOM 4438 C CA . TYR A 1 574 ? -19.241 1.031 13.483 1.00 98.06 574 TYR A CA 1
ATOM 4439 C C . TYR A 1 574 ? -19.687 -0.172 12.646 1.00 98.06 574 TYR A C 1
ATOM 4441 O O . TYR A 1 574 ? -19.424 -0.198 11.447 1.00 98.06 574 TYR A O 1
ATOM 4449 N N . ARG A 1 575 ? -20.393 -1.136 13.253 1.00 96.62 575 ARG A N 1
ATOM 4450 C CA . ARG A 1 575 ? -20.934 -2.303 12.532 1.00 96.62 575 ARG A CA 1
ATOM 4451 C C . ARG A 1 575 ? -21.997 -1.897 11.512 1.00 96.62 575 ARG A C 1
ATOM 4453 O O . ARG A 1 575 ? -21.968 -2.348 10.375 1.00 96.62 575 ARG A O 1
ATOM 4460 N N . GLN A 1 576 ? -22.920 -1.011 11.891 1.00 96.31 576 GLN A N 1
ATOM 4461 C CA . GLN A 1 576 ? -23.966 -0.519 10.986 1.00 96.31 576 GLN A CA 1
ATOM 4462 C C . GLN A 1 576 ? -23.376 0.206 9.766 1.00 96.31 576 GLN A C 1
ATOM 4464 O O . GLN A 1 576 ? -23.883 0.085 8.650 1.00 96.31 576 GLN A O 1
ATOM 4469 N N . GLU A 1 577 ? -22.289 0.951 9.965 1.00 96.69 577 GLU A N 1
ATOM 4470 C CA . GLU A 1 577 ? -21.631 1.701 8.902 1.00 96.69 577 GLU A CA 1
ATOM 4471 C C . GLU A 1 577 ? -20.647 0.871 8.066 1.00 96.69 577 GLU A C 1
ATOM 4473 O O . GLU A 1 577 ? -20.144 1.409 7.077 1.00 96.69 577 GLU A O 1
ATOM 4478 N N . GLY A 1 578 ? -20.410 -0.406 8.394 1.00 95.38 578 GLY A N 1
ATOM 4479 C CA . GLY A 1 578 ? -19.433 -1.264 7.711 1.00 95.38 578 GLY A CA 1
ATOM 4480 C C . GLY A 1 578 ? -17.992 -0.787 7.920 1.00 95.38 578 GLY A C 1
ATOM 4481 O O . GLY A 1 578 ? -17.215 -0.664 6.971 1.00 95.38 578 GLY A O 1
ATOM 4482 N N . LEU A 1 579 ? -17.674 -0.386 9.154 1.00 95.56 579 LEU A N 1
ATOM 4483 C CA . LEU A 1 579 ? -16.382 0.168 9.566 1.00 95.56 579 LEU A CA 1
ATOM 4484 C C . LEU A 1 579 ? -15.541 -0.858 10.341 1.00 95.56 579 LEU A C 1
ATOM 4486 O O . LEU A 1 579 ? -14.763 -0.484 11.222 1.00 95.56 579 LEU A O 1
ATOM 4490 N N . GLU A 1 580 ? -15.674 -2.148 10.023 1.00 91.94 580 GLU A N 1
ATOM 4491 C CA . GLU A 1 580 ? -14.934 -3.251 10.655 1.00 91.94 580 GLU A CA 1
ATOM 4492 C C . GLU A 1 580 ? -13.422 -3.008 10.624 1.00 91.94 580 GLU A C 1
ATOM 4494 O O . GLU A 1 580 ? -12.730 -3.283 11.600 1.00 91.94 580 GLU A O 1
ATOM 4499 N N . SER A 1 581 ? -12.916 -2.376 9.561 1.00 90.56 581 SER A N 1
ATOM 4500 C CA . SER A 1 581 ? -11.507 -1.995 9.430 1.00 90.56 581 SER A CA 1
ATOM 4501 C C . SER A 1 581 ? -10.987 -1.060 10.526 1.00 90.56 581 SER A C 1
ATOM 4503 O O . SER A 1 581 ? -9.779 -0.900 10.651 1.00 90.56 581 SER A O 1
ATOM 4505 N N . ARG A 1 582 ? -11.865 -0.378 11.273 1.00 92.88 582 ARG A N 1
ATOM 4506 C CA . ARG A 1 582 ? -11.488 0.547 12.356 1.00 92.88 582 ARG A CA 1
ATOM 4507 C C . ARG A 1 582 ? -12.168 0.241 13.695 1.00 92.88 582 ARG A C 1
ATOM 4509 O O . ARG A 1 582 ? -12.030 1.017 14.642 1.00 92.88 582 ARG A O 1
ATOM 4516 N N . ILE A 1 583 ? -12.896 -0.870 13.808 1.00 95.69 583 ILE A N 1
ATOM 4517 C CA . ILE A 1 583 ? -13.760 -1.153 14.966 1.00 95.69 583 ILE A CA 1
ATOM 4518 C C . ILE A 1 583 ? -13.001 -1.289 16.295 1.00 95.69 583 ILE A C 1
ATOM 4520 O O . ILE A 1 583 ? -13.579 -1.053 17.359 1.00 95.69 583 ILE A O 1
ATOM 4524 N N . GLN A 1 584 ? -11.693 -1.569 16.261 1.00 95.06 584 GLN A N 1
ATOM 4525 C CA . GLN A 1 584 ? -10.834 -1.567 17.449 1.00 95.06 584 GLN A CA 1
ATOM 4526 C C . GLN A 1 584 ? -10.907 -0.251 18.235 1.00 95.06 584 GLN A C 1
ATOM 4528 O O . GLN A 1 584 ? -10.770 -0.250 19.452 1.00 95.06 584 GLN A O 1
ATOM 4533 N N . GLU A 1 585 ? -11.164 0.877 17.569 1.00 95.25 585 GLU A N 1
ATOM 4534 C CA . GLU A 1 585 ? -11.284 2.186 18.217 1.00 95.25 585 GLU A CA 1
ATOM 4535 C C . GLU A 1 585 ? -12.514 2.288 19.123 1.00 95.25 585 GLU A C 1
ATOM 4537 O O . GLU A 1 585 ? -12.485 2.997 20.135 1.00 95.25 585 GLU A O 1
ATOM 4542 N N . ALA A 1 586 ? -13.594 1.595 18.759 1.00 97.75 586 ALA A N 1
ATOM 4543 C CA . ALA A 1 586 ? -14.803 1.509 19.561 1.00 97.75 586 ALA A CA 1
ATOM 4544 C C . ALA A 1 586 ? -14.600 0.542 20.735 1.00 97.75 586 ALA A C 1
ATOM 4546 O O . ALA A 1 586 ? -14.921 0.886 21.873 1.00 97.75 586 ALA A O 1
ATOM 4547 N N . TYR A 1 587 ? -13.980 -0.618 20.484 1.00 98.06 587 TYR A N 1
ATOM 4548 C CA . TYR A 1 587 ? -13.664 -1.588 21.536 1.00 98.06 587 TYR A CA 1
ATOM 4549 C C . TYR A 1 587 ? -12.676 -1.053 22.571 1.00 98.06 587 TYR A C 1
ATOM 4551 O O . TYR A 1 587 ? -12.879 -1.283 23.759 1.00 98.06 587 TYR A O 1
ATOM 4559 N N . TYR A 1 588 ? -11.665 -0.285 22.155 1.00 96.56 588 TYR A N 1
ATOM 4560 C CA . TYR A 1 588 ? -10.759 0.400 23.077 1.00 96.56 588 TYR A CA 1
ATOM 4561 C C . TYR A 1 588 ? -11.546 1.276 24.059 1.00 96.56 588 TYR A C 1
ATOM 4563 O O . TYR A 1 588 ? -11.410 1.143 25.271 1.00 96.56 588 TYR A O 1
ATOM 4571 N N . ARG A 1 589 ? -12.429 2.140 23.545 1.00 97.06 589 ARG A N 1
ATOM 4572 C CA . ARG A 1 589 ? -13.233 3.043 24.383 1.00 97.06 589 ARG A CA 1
ATOM 4573 C C . ARG A 1 589 ? -14.196 2.284 25.293 1.00 97.06 589 ARG A C 1
ATOM 4575 O O . ARG A 1 589 ? -14.378 2.690 26.435 1.00 97.06 589 ARG A O 1
ATOM 4582 N N . ALA A 1 590 ? -14.767 1.175 24.825 1.00 97.94 590 ALA A N 1
ATOM 4583 C CA . ALA A 1 590 ? -15.600 0.312 25.659 1.00 97.94 590 ALA A CA 1
ATOM 4584 C C . ALA A 1 590 ? -14.798 -0.323 26.802 1.00 97.94 590 ALA A C 1
ATOM 4586 O O . ALA A 1 590 ? -15.212 -0.224 27.956 1.00 97.94 590 ALA A O 1
ATOM 4587 N N . ALA A 1 591 ? -13.622 -0.889 26.513 1.00 97.06 591 ALA A N 1
ATOM 4588 C CA . ALA A 1 591 ? -12.741 -1.458 27.531 1.00 97.06 591 ALA A CA 1
ATOM 4589 C C . ALA A 1 591 ? -12.374 -0.421 28.603 1.00 97.06 591 ALA A C 1
ATOM 4591 O O . ALA A 1 591 ? -12.467 -0.698 29.799 1.00 97.06 591 ALA A O 1
ATOM 4592 N N . VAL A 1 592 ? -12.037 0.798 28.170 1.00 94.81 592 VAL A N 1
ATOM 4593 C CA . VAL A 1 592 ? -11.691 1.912 29.058 1.00 94.81 592 VAL A CA 1
ATOM 4594 C C . VAL A 1 592 ? -12.875 2.365 29.923 1.00 94.81 592 VAL A C 1
ATOM 4596 O O . VAL A 1 592 ? -12.706 2.583 31.121 1.00 94.81 592 VAL A O 1
ATOM 4599 N N . GLU A 1 593 ? -14.087 2.491 29.378 1.00 95.44 593 GLU A N 1
ATOM 4600 C CA . GLU A 1 593 ? -15.245 2.886 30.195 1.00 95.44 593 GLU A CA 1
ATOM 4601 C C . GLU A 1 593 ? -15.650 1.805 31.208 1.00 95.44 593 GLU A C 1
ATOM 4603 O O . GLU A 1 593 ? -16.009 2.143 32.337 1.00 95.44 593 GLU A O 1
ATOM 4608 N N . TRP A 1 594 ? -15.556 0.519 30.850 1.00 96.06 594 TRP A N 1
ATOM 4609 C CA . TRP A 1 594 ? -15.863 -0.578 31.773 1.00 96.06 594 TRP A CA 1
ATOM 4610 C C . TRP A 1 594 ? -14.821 -0.708 32.891 1.00 96.06 594 TRP A C 1
ATOM 4612 O O . TRP A 1 594 ? -15.200 -0.783 34.063 1.00 96.06 594 TRP A O 1
ATOM 4622 N N . ILE A 1 595 ? -13.519 -0.634 32.578 1.00 94.31 595 ILE A N 1
ATOM 4623 C CA . ILE A 1 595 ? -12.472 -0.672 33.617 1.00 94.31 595 ILE A CA 1
ATOM 4624 C C . ILE A 1 595 ? -12.556 0.552 34.535 1.00 94.31 595 ILE A C 1
ATOM 4626 O O . ILE A 1 595 ? -12.314 0.464 35.740 1.00 94.31 595 ILE A O 1
ATOM 4630 N N . GLY A 1 596 ? -13.007 1.684 33.989 1.00 92.50 596 GLY A N 1
ATOM 4631 C CA . GLY A 1 596 ? -13.257 2.897 34.748 1.00 92.50 596 GLY A CA 1
ATOM 4632 C C . GLY A 1 596 ? -14.375 2.797 35.776 1.00 92.50 596 GLY A C 1
ATOM 4633 O O . GLY A 1 596 ? -14.400 3.617 36.688 1.00 92.50 596 GLY A O 1
ATOM 4634 N N . LEU A 1 597 ? -15.263 1.808 35.678 1.00 93.00 597 LEU A N 1
ATOM 4635 C CA . LEU A 1 597 ? -16.26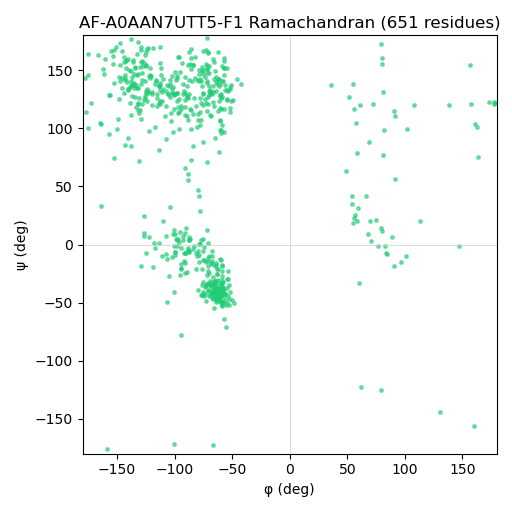8 1.501 36.701 1.00 93.00 597 LEU A CA 1
ATOM 4636 C C . LEU A 1 597 ? -15.845 0.355 37.632 1.00 93.00 597 LEU A C 1
ATOM 4638 O O . LEU A 1 597 ? -16.583 0.027 38.555 1.00 93.00 597 LEU A O 1
ATOM 4642 N N . GLY A 1 598 ? -14.672 -0.246 37.408 1.00 93.25 598 GLY A N 1
ATOM 4643 C CA . GLY A 1 598 ? -14.222 -1.441 38.127 1.00 93.25 598 GLY A CA 1
ATOM 4644 C C . GLY A 1 598 ? -14.829 -2.753 37.605 1.00 93.25 598 GLY A C 1
ATOM 4645 O O . GLY A 1 598 ? -14.681 -3.794 38.238 1.00 93.25 598 GLY A O 1
ATOM 4646 N N . GLU A 1 599 ? -15.494 -2.734 36.446 1.00 95.38 599 GLU A N 1
ATOM 4647 C CA . GLU A 1 599 ? -16.136 -3.906 35.832 1.00 95.38 599 GLU A CA 1
ATOM 4648 C C . GLU A 1 599 ? -15.122 -4.698 34.989 1.00 95.38 599 GLU A C 1
ATOM 4650 O O . GLU A 1 599 ? -15.129 -4.654 33.754 1.00 95.38 599 GLU A O 1
ATOM 4655 N N . ALA A 1 600 ? -14.209 -5.401 35.667 1.00 94.19 600 ALA A N 1
ATOM 4656 C CA . ALA A 1 600 ? -13.056 -6.063 35.049 1.00 94.19 600 ALA A CA 1
ATOM 4657 C C . ALA A 1 600 ? -13.428 -7.069 33.944 1.00 94.19 600 ALA A C 1
ATOM 4659 O O . ALA A 1 600 ? -12.786 -7.090 32.897 1.00 94.19 600 ALA A O 1
ATOM 4660 N N . GLU A 1 601 ? -14.472 -7.880 34.142 1.00 95.06 601 GLU A N 1
ATOM 4661 C CA . GLU A 1 601 ? -14.861 -8.923 33.182 1.00 95.06 601 GLU A CA 1
ATOM 4662 C C . GLU A 1 601 ? -15.308 -8.325 31.841 1.00 95.06 601 GLU A C 1
ATOM 4664 O O . GLU A 1 601 ? -14.837 -8.729 30.778 1.00 95.06 601 GLU A O 1
ATOM 4669 N N . LYS A 1 602 ? -16.169 -7.303 31.881 1.00 96.50 602 LYS A N 1
ATOM 4670 C CA . LYS A 1 602 ? -16.621 -6.608 30.669 1.00 96.50 602 LYS A CA 1
ATOM 4671 C C . LYS A 1 602 ? -15.474 -5.865 30.003 1.00 96.50 602 LYS A C 1
ATOM 4673 O O . LYS A 1 602 ? -15.318 -5.935 28.785 1.00 96.50 602 LYS A O 1
ATOM 4678 N N . ALA A 1 603 ? -14.634 -5.200 30.796 1.00 96.44 603 ALA A N 1
ATOM 4679 C CA . ALA A 1 603 ? -13.445 -4.544 30.275 1.00 96.44 603 ALA A CA 1
ATOM 4680 C C . ALA A 1 603 ? -12.541 -5.533 29.522 1.00 96.44 603 ALA A C 1
ATOM 4682 O O . ALA A 1 603 ? -12.098 -5.224 28.418 1.00 96.44 603 ALA A O 1
ATOM 4683 N N . ALA A 1 604 ? -12.345 -6.738 30.065 1.00 96.06 604 ALA A N 1
ATOM 4684 C CA . ALA A 1 604 ? -11.551 -7.790 29.441 1.00 96.06 604 ALA A CA 1
ATOM 4685 C C . ALA A 1 604 ? -12.162 -8.310 28.128 1.00 96.06 604 ALA A C 1
ATOM 4687 O O . ALA A 1 604 ? -11.436 -8.511 27.151 1.00 96.06 604 ALA A O 1
ATOM 4688 N N . GLN A 1 605 ? -13.489 -8.467 28.056 1.00 96.88 605 GLN A N 1
ATOM 4689 C CA . GLN A 1 605 ? -14.179 -8.854 26.817 1.00 96.88 605 GLN A CA 1
ATOM 4690 C C . GLN A 1 605 ? -13.903 -7.851 25.686 1.00 96.88 605 GLN A C 1
ATOM 4692 O O . GLN A 1 605 ? -13.485 -8.235 24.591 1.00 96.88 605 GLN A O 1
ATOM 4697 N N . HIS A 1 606 ? -14.063 -6.551 25.952 1.00 97.94 606 HIS A N 1
ATOM 4698 C CA . HIS A 1 606 ? -13.794 -5.524 24.943 1.00 97.94 606 HIS A CA 1
ATOM 4699 C C . HIS A 1 606 ? -12.302 -5.332 24.670 1.00 97.94 606 HIS A C 1
ATOM 4701 O O . HIS A 1 606 ? -11.933 -5.095 23.523 1.00 97.94 606 HIS A O 1
ATOM 4707 N N . ALA A 1 607 ? -11.434 -5.461 25.676 1.00 97.00 607 ALA A N 1
ATOM 4708 C CA . ALA A 1 607 ? -9.987 -5.389 25.487 1.00 97.00 607 ALA A CA 1
ATOM 4709 C C . ALA A 1 607 ? -9.491 -6.515 24.569 1.00 97.00 607 ALA A C 1
ATOM 4711 O O . ALA A 1 607 ? -8.691 -6.254 23.674 1.00 97.00 607 ALA A O 1
ATOM 4712 N N . THR A 1 608 ? -10.032 -7.729 24.715 1.00 96.75 608 THR A N 1
ATOM 4713 C CA . THR A 1 608 ? -9.732 -8.871 23.835 1.00 96.75 608 THR A CA 1
ATOM 4714 C C . THR A 1 608 ? -10.075 -8.549 22.380 1.00 96.75 608 THR A C 1
ATOM 4716 O O . THR A 1 608 ? -9.216 -8.657 21.507 1.00 96.75 608 THR A O 1
ATOM 4719 N N . LEU A 1 609 ? -11.287 -8.046 22.123 1.00 96.19 609 LEU A N 1
ATOM 4720 C CA . LEU A 1 609 ? -11.709 -7.640 20.777 1.00 96.19 609 LEU A CA 1
ATOM 4721 C C . LEU A 1 609 ? -10.888 -6.448 20.255 1.00 96.19 609 LEU A C 1
ATOM 4723 O O . LEU A 1 609 ? -10.516 -6.403 19.085 1.00 96.19 609 LEU A O 1
ATOM 4727 N N . CYS A 1 610 ? -10.542 -5.486 21.114 1.00 96.12 610 CYS A N 1
ATOM 4728 C CA . CYS A 1 610 ? -9.659 -4.381 20.746 1.00 96.12 610 CYS A CA 1
ATOM 4729 C C . CYS A 1 610 ? -8.278 -4.879 20.295 1.00 96.12 610 CYS A C 1
ATOM 4731 O O . CYS A 1 610 ? -7.727 -4.349 19.330 1.00 96.12 610 CYS A O 1
ATOM 4733 N N . ILE A 1 611 ? -7.709 -5.868 20.990 1.00 94.62 611 ILE A N 1
ATOM 4734 C CA . ILE A 1 611 ? -6.420 -6.474 20.641 1.00 94.62 611 ILE A CA 1
ATOM 4735 C C . ILE A 1 611 ? -6.536 -7.228 19.321 1.00 94.62 611 ILE A C 1
ATOM 4737 O O . ILE A 1 611 ? -5.685 -7.035 18.456 1.00 94.62 611 ILE A O 1
ATOM 4741 N N . GLU A 1 612 ? -7.581 -8.037 19.147 1.00 92.69 612 GLU A N 1
ATOM 4742 C CA . GLU A 1 612 ? -7.823 -8.816 17.931 1.00 92.69 612 GLU A CA 1
ATOM 4743 C C . GLU A 1 612 ? -7.894 -7.903 16.699 1.00 92.69 612 GLU A C 1
ATOM 4745 O O . GLU A 1 612 ? -6.987 -7.918 15.866 1.00 92.69 612 GLU A O 1
ATOM 4750 N N . TYR A 1 613 ? -8.890 -7.013 16.630 1.00 92.81 613 TYR A N 1
ATOM 4751 C CA . TYR A 1 613 ? -9.060 -6.100 15.493 1.00 92.81 613 TYR A CA 1
ATOM 4752 C C . TYR A 1 613 ? -7.902 -5.102 15.363 1.00 92.81 613 TYR A C 1
ATOM 4754 O O . TYR A 1 613 ? -7.498 -4.749 14.255 1.00 92.81 613 TYR A O 1
ATOM 4762 N N . GLY A 1 614 ? -7.325 -4.661 16.485 1.00 91.31 614 GLY A N 1
ATOM 4763 C CA . GLY A 1 614 ? -6.180 -3.755 16.489 1.00 91.31 614 GLY A CA 1
ATOM 4764 C C . GLY A 1 614 ? -4.926 -4.388 15.895 1.00 91.31 614 GLY A C 1
ATOM 4765 O O . GLY A 1 614 ? -4.199 -3.713 15.167 1.00 91.31 614 GLY A O 1
ATOM 4766 N N . THR A 1 615 ? -4.702 -5.679 16.150 1.00 89.81 615 THR A N 1
ATOM 4767 C CA . THR A 1 615 ? -3.590 -6.436 15.563 1.00 89.81 615 THR A CA 1
ATOM 4768 C C . THR A 1 615 ? -3.783 -6.606 14.060 1.00 89.81 615 THR A C 1
ATOM 4770 O O . THR A 1 615 ? -2.823 -6.431 13.315 1.00 89.81 615 THR A O 1
ATOM 4773 N N . LEU A 1 616 ? -5.013 -6.866 13.598 1.00 87.50 616 LEU A N 1
ATOM 4774 C CA . LEU A 1 616 ? -5.316 -6.947 12.163 1.00 87.50 616 LEU A CA 1
ATOM 4775 C C . LEU A 1 616 ? -5.093 -5.600 11.455 1.00 87.50 616 LEU A C 1
ATOM 4777 O O . LEU A 1 616 ? -4.485 -5.556 10.389 1.00 87.50 616 LEU A O 1
ATOM 4781 N N . PHE A 1 617 ? -5.562 -4.497 12.049 1.00 84.25 617 PHE A N 1
ATOM 4782 C CA . PHE A 1 617 ? -5.514 -3.171 11.427 1.00 84.25 617 PHE A CA 1
ATOM 4783 C C . PHE A 1 617 ? -4.121 -2.532 11.447 1.00 84.25 617 PHE A C 1
ATOM 4785 O O . PHE A 1 617 ? -3.717 -1.896 10.478 1.00 84.25 617 PHE A O 1
ATOM 4792 N N . LEU A 1 618 ? -3.388 -2.655 12.556 1.00 81.50 618 LEU A N 1
ATOM 4793 C CA . LEU A 1 618 ? -2.143 -1.914 12.778 1.00 81.50 618 LEU A CA 1
ATOM 4794 C C . LEU A 1 618 ? -0.905 -2.802 12.913 1.00 81.50 618 LEU A C 1
ATOM 4796 O O . LEU A 1 618 ? 0.193 -2.249 13.021 1.00 81.50 618 LEU A O 1
ATOM 4800 N N . GLY A 1 619 ? -1.062 -4.124 12.883 1.00 83.00 619 GLY A N 1
ATOM 4801 C CA . GLY A 1 619 ? -0.004 -5.086 13.165 1.00 83.00 619 GLY A CA 1
ATOM 4802 C C . GLY A 1 619 ? 0.254 -5.274 14.669 1.00 83.00 619 GLY A C 1
ATOM 4803 O O . GLY A 1 619 ? -0.293 -4.545 15.504 1.00 83.00 619 GLY A O 1
ATOM 4804 N N . PRO A 1 620 ? 1.097 -6.251 15.042 1.00 80.12 620 PRO A N 1
ATOM 4805 C CA . PRO A 1 620 ? 1.441 -6.528 16.436 1.00 80.12 620 PRO A CA 1
ATOM 4806 C C . PRO A 1 620 ? 2.344 -5.444 17.058 1.00 80.12 620 PRO A C 1
ATOM 4808 O O . PRO A 1 620 ? 2.961 -4.637 16.364 1.00 80.12 620 PRO A O 1
ATOM 4811 N N . GLY A 1 621 ? 2.448 -5.441 18.393 1.00 78.56 621 GLY A N 1
ATOM 4812 C CA . GLY A 1 621 ? 3.431 -4.630 19.132 1.00 78.56 621 GLY A CA 1
ATOM 4813 C C . GLY A 1 621 ? 3.116 -3.133 19.217 1.00 78.56 621 GLY A C 1
ATOM 4814 O O . GLY A 1 621 ? 4.011 -2.315 19.428 1.00 78.56 621 GLY A O 1
ATOM 4815 N N . ARG A 1 622 ? 1.851 -2.737 19.029 1.00 82.62 622 ARG A N 1
ATOM 4816 C CA . ARG A 1 622 ? 1.437 -1.334 19.162 1.00 82.62 622 ARG A CA 1
ATOM 4817 C C . ARG A 1 622 ? 1.282 -0.925 20.625 1.00 82.62 622 ARG A C 1
ATOM 4819 O O . ARG A 1 622 ? 0.684 -1.685 21.381 1.00 82.62 622 ARG A O 1
ATOM 4826 N N . PRO A 1 623 ? 1.650 0.312 21.013 1.00 85.12 623 PRO A N 1
ATOM 4827 C CA . PRO A 1 623 ? 1.504 0.767 22.397 1.00 85.12 623 PRO A CA 1
ATOM 4828 C C . PRO A 1 623 ? 0.086 0.624 22.965 1.00 85.12 623 PRO A C 1
ATOM 4830 O O . PRO A 1 623 ? -0.070 0.275 24.129 1.00 85.12 623 PRO A O 1
ATOM 4833 N N . PHE A 1 624 ? -0.960 0.869 22.166 1.00 83.31 624 PHE A N 1
ATOM 4834 C CA . PHE A 1 624 ? -2.338 0.688 22.637 1.00 83.31 624 PHE A CA 1
ATOM 4835 C C . PHE A 1 624 ? -2.711 -0.794 22.805 1.00 83.31 624 PHE A C 1
ATOM 4837 O O . PHE A 1 624 ? -3.445 -1.116 23.732 1.00 83.31 624 PHE A O 1
ATOM 4844 N N . ILE A 1 625 ? -2.181 -1.691 21.961 1.00 88.81 625 ILE A N 1
ATOM 4845 C CA . ILE A 1 625 ? -2.367 -3.144 22.092 1.00 88.81 625 ILE A CA 1
ATOM 4846 C C . ILE A 1 625 ? -1.706 -3.621 23.386 1.00 88.81 625 ILE A C 1
ATOM 4848 O O . ILE A 1 625 ? -2.334 -4.337 24.157 1.00 88.81 625 ILE A O 1
ATOM 4852 N N . GLU A 1 626 ? -0.481 -3.171 23.668 1.00 89.06 626 GLU A N 1
ATOM 4853 C CA . GLU A 1 626 ? 0.219 -3.519 24.911 1.00 89.06 626 GLU A CA 1
ATOM 4854 C C . GLU A 1 626 ? -0.511 -2.989 26.154 1.00 89.06 626 GLU A C 1
ATOM 4856 O O . GLU A 1 626 ? -0.637 -3.709 27.138 1.00 89.06 626 GLU A O 1
ATOM 4861 N N . LYS A 1 627 ? -1.093 -1.783 26.097 1.00 87.44 627 LYS A N 1
ATOM 4862 C CA . LYS A 1 627 ? -1.963 -1.278 27.177 1.00 87.44 627 LYS A CA 1
ATOM 4863 C C . LYS A 1 627 ? -3.198 -2.154 27.396 1.00 87.44 627 LYS A C 1
ATOM 4865 O O . LYS A 1 627 ? -3.562 -2.419 28.535 1.00 87.44 627 LYS A O 1
ATOM 4870 N N . MET A 1 628 ? -3.840 -2.621 26.325 1.00 93.69 628 MET A N 1
ATOM 4871 C CA . MET A 1 628 ? -4.985 -3.528 26.454 1.00 93.69 628 MET A CA 1
ATOM 4872 C C . MET A 1 628 ? -4.575 -4.902 26.994 1.00 93.69 628 MET A C 1
ATOM 4874 O O . MET A 1 628 ? -5.328 -5.481 27.765 1.00 93.69 628 MET A O 1
ATOM 4878 N N . LYS A 1 629 ? -3.377 -5.404 26.668 1.00 92.56 629 LYS A N 1
ATOM 4879 C CA . LYS A 1 629 ? -2.837 -6.626 27.288 1.00 92.56 629 LYS A CA 1
ATOM 4880 C C . LYS A 1 629 ? -2.586 -6.440 28.786 1.00 92.56 629 LYS A C 1
ATOM 4882 O O . LYS A 1 629 ? -3.014 -7.272 29.569 1.00 92.56 629 LYS A O 1
ATOM 4887 N N . GLN A 1 630 ? -2.007 -5.308 29.193 1.00 89.75 630 GLN A N 1
ATOM 4888 C CA . GLN A 1 630 ? -1.830 -4.972 30.615 1.00 89.75 630 GLN A CA 1
ATOM 4889 C C . GLN A 1 630 ? -3.165 -4.931 31.371 1.00 89.75 630 GLN A C 1
ATOM 4891 O O . GLN A 1 630 ? -3.241 -5.389 32.508 1.00 89.75 630 GLN A O 1
ATOM 4896 N N . LEU A 1 631 ? -4.226 -4.415 30.737 1.00 90.75 631 LEU A N 1
ATOM 4897 C CA . LEU A 1 631 ? -5.580 -4.452 31.297 1.00 90.75 631 LEU A CA 1
ATOM 4898 C C . LEU A 1 631 ? -6.055 -5.896 31.533 1.00 90.75 631 LEU A C 1
ATOM 4900 O O . LEU A 1 631 ? -6.676 -6.151 32.561 1.00 90.75 631 LEU A O 1
ATOM 4904 N N . LEU A 1 632 ? -5.756 -6.828 30.620 1.00 92.19 632 LEU A N 1
ATOM 4905 C CA . LEU A 1 632 ? -6.095 -8.249 30.777 1.00 92.19 632 LEU A CA 1
ATOM 4906 C C . LEU A 1 632 ? -5.288 -8.934 31.888 1.00 92.19 632 LEU A C 1
ATOM 4908 O O . LEU A 1 632 ? -5.857 -9.723 32.638 1.00 92.19 632 LEU A O 1
ATOM 4912 N N . ASP A 1 633 ? -3.994 -8.629 32.001 1.00 91.06 633 ASP A N 1
ATOM 4913 C CA . ASP A 1 633 ? -3.091 -9.276 32.963 1.00 91.06 633 ASP A CA 1
ATOM 4914 C C . ASP A 1 633 ? -3.352 -8.829 34.412 1.00 91.06 633 ASP A C 1
ATOM 4916 O O . ASP A 1 633 ? -3.232 -9.624 35.346 1.00 91.06 633 ASP A O 1
ATOM 4920 N N . GLY A 1 634 ? -3.713 -7.558 34.608 1.00 88.69 634 GLY A N 1
ATOM 4921 C CA . GLY A 1 634 ? -3.885 -6.949 35.927 1.00 88.69 634 GLY A CA 1
ATOM 4922 C C . GLY A 1 634 ? -4.886 -5.794 35.902 1.00 88.69 634 GLY A C 1
ATOM 4923 O O . GLY A 1 634 ? -4.478 -4.634 35.991 1.00 88.69 634 GLY A O 1
ATOM 4924 N N . PRO A 1 635 ? -6.203 -6.062 35.805 1.00 87.88 635 PRO A N 1
ATOM 4925 C CA . PRO A 1 635 ? -7.214 -5.018 35.634 1.00 87.88 635 PRO A CA 1
ATOM 4926 C C . PRO A 1 635 ? -7.234 -3.999 36.783 1.00 87.88 635 PRO A C 1
ATOM 4928 O O . PRO A 1 635 ? -7.427 -2.810 36.537 1.00 87.88 635 PRO A O 1
ATOM 4931 N N . THR A 1 636 ? -6.986 -4.434 38.023 1.00 87.88 636 THR A N 1
ATOM 4932 C CA . THR A 1 636 ? -6.937 -3.560 39.211 1.00 87.88 636 THR A CA 1
ATOM 4933 C C . THR A 1 636 ? -5.705 -2.665 39.261 1.00 87.88 636 THR A C 1
ATOM 4935 O O . THR A 1 636 ? -5.756 -1.593 39.861 1.00 87.88 636 THR A O 1
ATOM 4938 N N . ASP A 1 637 ? -4.618 -3.090 38.620 1.00 86.19 637 ASP A N 1
ATOM 4939 C CA . ASP A 1 637 ? -3.350 -2.357 38.564 1.00 86.19 637 ASP A CA 1
ATOM 4940 C C . ASP A 1 637 ? -3.292 -1.419 37.346 1.00 86.19 637 ASP A C 1
ATOM 4942 O O . ASP A 1 637 ? -2.375 -0.605 37.204 1.00 86.19 637 ASP A O 1
ATOM 4946 N N . HIS A 1 638 ? -4.284 -1.507 36.454 1.00 87.00 638 HIS A N 1
ATOM 4947 C CA . HIS A 1 638 ? -4.367 -0.673 35.268 1.00 87.00 638 HIS A CA 1
ATOM 4948 C C . HIS A 1 638 ? -4.596 0.807 35.655 1.00 87.00 638 HIS A C 1
ATOM 4950 O O . HIS A 1 638 ? -5.480 1.099 36.462 1.00 87.00 638 HIS A O 1
ATOM 4956 N N . PRO A 1 639 ? -3.907 1.789 35.033 1.00 84.81 639 PRO A N 1
ATOM 4957 C CA . PRO A 1 639 ? -4.004 3.209 35.414 1.00 84.81 639 PRO A CA 1
ATOM 4958 C C . PRO A 1 639 ? -5.406 3.829 35.333 1.00 84.81 639 PRO A C 1
ATOM 4960 O O . PRO A 1 639 ? -5.649 4.903 35.876 1.00 84.81 639 PRO A O 1
ATOM 4963 N N . GLN A 1 640 ? -6.319 3.184 34.606 1.00 86.88 640 GLN A N 1
ATOM 4964 C CA . GLN A 1 640 ? -7.712 3.608 34.456 1.00 86.88 640 GLN A CA 1
ATOM 4965 C C . GLN A 1 640 ? -8.672 2.811 35.351 1.00 86.88 640 GLN A C 1
ATOM 4967 O O . GLN A 1 640 ? -9.879 2.887 35.164 1.00 86.88 640 GLN A O 1
ATOM 4972 N N . TRP A 1 641 ? -8.183 2.040 36.320 1.00 89.31 641 TRP A N 1
ATOM 4973 C CA . TRP A 1 641 ? -9.048 1.349 37.270 1.00 89.31 641 TRP A CA 1
ATOM 4974 C C . TRP A 1 641 ? -9.911 2.346 38.058 1.00 89.31 641 TRP A C 1
ATOM 4976 O O . TRP A 1 641 ? -9.401 3.297 38.652 1.00 89.31 641 TRP A O 1
ATOM 4986 N N . MET A 1 642 ? -11.233 2.145 38.047 1.00 89.88 642 MET A N 1
ATOM 4987 C CA . MET A 1 642 ? -12.215 2.930 38.815 1.00 89.88 642 MET A CA 1
ATOM 4988 C C . MET A 1 642 ? -12.190 4.460 38.599 1.00 89.88 642 MET A C 1
ATOM 4990 O O . MET A 1 642 ? -12.759 5.210 39.397 1.00 89.88 642 MET A O 1
ATOM 4994 N N . PHE A 1 643 ? -11.596 4.972 37.513 1.00 88.75 643 PHE A N 1
ATOM 4995 C CA . PHE A 1 643 ? -11.494 6.427 37.301 1.00 88.75 643 PHE A CA 1
ATOM 4996 C C . PHE A 1 643 ? -12.858 7.129 37.122 1.00 88.75 643 PHE A C 1
ATOM 4998 O O . PHE A 1 643 ? -12.961 8.346 37.276 1.00 88.75 643 PHE A O 1
ATOM 5005 N N . ARG A 1 644 ? -13.926 6.379 36.811 1.00 83.88 644 ARG A N 1
ATOM 5006 C CA . ARG A 1 644 ? -15.309 6.874 36.739 1.00 83.88 644 ARG A CA 1
ATOM 5007 C C . ARG A 1 6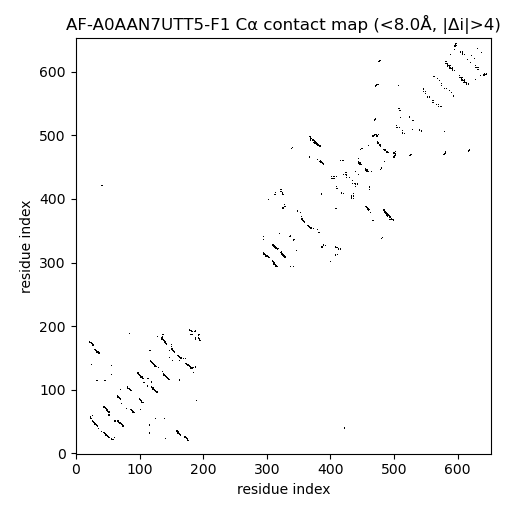44 ? -16.072 6.729 38.060 1.00 83.88 644 ARG A C 1
ATOM 5009 O O . ARG A 1 644 ? -17.108 7.377 38.200 1.00 83.88 644 ARG A O 1
ATOM 5016 N N . SER A 1 645 ? -15.573 5.959 39.024 1.00 74.12 645 SER A N 1
ATOM 5017 C CA . SER A 1 645 ? -16.254 5.687 40.299 1.00 74.12 645 SER A CA 1
ATOM 5018 C C . SER A 1 645 ? -16.304 6.907 41.232 1.00 74.12 645 SER A C 1
ATOM 5020 O O . SER A 1 645 ? -17.241 7.049 42.014 1.00 74.12 645 SER A O 1
ATOM 5022 N N . ASN A 1 646 ? -15.381 7.864 41.082 1.00 61.28 646 ASN A N 1
ATOM 5023 C CA . ASN A 1 646 ? -15.360 9.096 41.885 1.00 61.28 646 ASN A CA 1
ATOM 5024 C C . ASN A 1 646 ? -16.447 10.126 41.506 1.00 61.28 646 ASN A C 1
ATOM 5026 O O . ASN A 1 646 ? -16.577 11.146 42.176 1.00 61.28 646 ASN A O 1
ATOM 5030 N N . ARG A 1 647 ? -17.285 9.876 40.485 1.00 59.94 647 ARG A N 1
ATOM 5031 C CA . ARG A 1 647 ? -18.365 10.806 40.080 1.00 59.94 647 ARG A CA 1
ATOM 5032 C C . ARG A 1 647 ? -19.503 10.939 41.105 1.00 59.94 647 ARG A C 1
ATOM 5034 O O . ARG A 1 647 ? -20.310 11.863 40.994 1.00 59.94 647 ARG A O 1
ATOM 5041 N N . HIS A 1 648 ? -19.595 10.018 42.065 1.00 44.00 648 HIS A N 1
ATOM 5042 C CA . HIS A 1 648 ? -20.661 9.989 43.072 1.00 44.00 648 HIS A CA 1
ATOM 5043 C C . HIS A 1 648 ? -20.248 10.511 44.455 1.00 44.00 648 HIS A C 1
ATOM 5045 O O . HIS A 1 648 ? -21.133 10.747 45.274 1.00 44.00 648 HIS A O 1
ATOM 5051 N N . ALA A 1 649 ? -18.956 10.734 44.717 1.00 45.19 649 ALA A N 1
ATOM 5052 C CA . ALA A 1 649 ? -18.499 11.226 46.020 1.00 45.19 649 ALA A CA 1
ATOM 5053 C C . ALA A 1 649 ? -18.784 12.730 46.226 1.00 45.19 649 ALA A C 1
ATOM 5055 O O . ALA A 1 649 ? -19.128 13.132 47.332 1.00 45.19 649 ALA A O 1
ATOM 5056 N N . ASP A 1 650 ? -18.762 13.534 45.156 1.00 43.88 650 ASP A N 1
ATOM 5057 C CA . ASP A 1 650 ? -18.891 15.003 45.227 1.00 43.88 650 ASP A CA 1
ATOM 5058 C C . ASP A 1 650 ? -20.323 15.538 45.015 1.00 43.88 650 ASP A C 1
ATOM 5060 O O . ASP A 1 650 ? -20.526 16.735 44.835 1.00 43.88 650 ASP A O 1
ATOM 5064 N N . LYS A 1 651 ? -21.349 14.674 45.006 1.00 44.31 651 LYS A N 1
ATOM 5065 C CA . LYS A 1 651 ? -22.760 15.115 44.914 1.00 44.31 651 LYS A CA 1
ATOM 5066 C C . LYS A 1 651 ? -23.485 15.194 46.263 1.00 44.31 651 LYS A C 1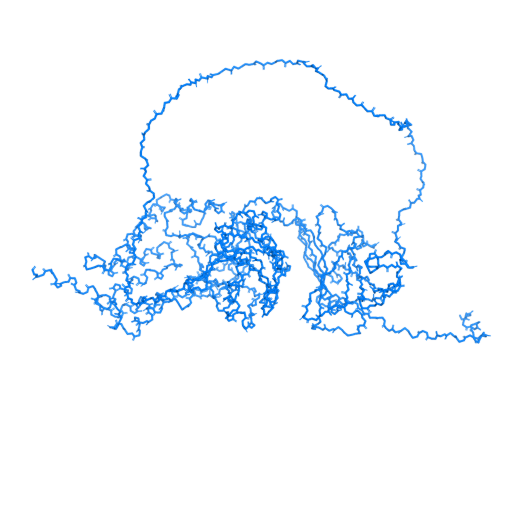
ATOM 5068 O O . LYS A 1 651 ? -24.674 15.496 46.269 1.00 44.31 651 LYS A O 1
ATOM 5073 N N . ASN A 1 652 ? -22.786 14.942 47.373 1.00 38.53 652 ASN A N 1
ATOM 5074 C CA . ASN A 1 652 ? -23.340 14.939 48.734 1.00 38.53 652 ASN A CA 1
ATOM 5075 C C . ASN A 1 652 ? -22.575 15.848 49.723 1.00 38.53 652 ASN A C 1
ATOM 5077 O O . ASN A 1 652 ? -22.644 15.614 50.931 1.00 38.53 652 ASN A O 1
ATOM 5081 N N . THR A 1 653 ? -21.876 16.878 49.242 1.00 35.53 653 THR A N 1
ATOM 5082 C CA . THR A 1 653 ? -21.252 17.917 50.082 1.00 35.53 653 THR A CA 1
ATOM 5083 C C . THR A 1 653 ? -21.801 19.303 49.801 1.00 35.53 653 THR A C 1
ATOM 5085 O O . THR A 1 653 ? -22.004 19.644 48.613 1.00 35.53 653 THR A O 1
#

Mean predicted aligned error: 19.04 Å

Solvent-accessible surface area (backbone atoms only — not comparable to full-atom values): 38647 Å² total; per-residue (Å²): 143,86,70,82,82,74,74,76,80,69,87,70,85,72,79,79,75,74,76,69,82,64,27,43,49,37,37,63,44,40,41,24,34,36,45,49,82,51,94,89,57,68,73,58,29,34,41,40,37,32,31,48,33,74,58,48,81,46,89,65,82,45,91,86,45,38,35,35,37,37,71,48,76,35,46,87,89,54,70,63,59,78,39,77,41,77,39,48,71,53,72,84,83,59,92,72,58,52,49,44,30,39,24,39,40,76,42,90,85,53,100,72,60,42,85,60,48,31,31,30,41,40,38,33,38,32,60,71,80,58,73,89,83,39,61,36,63,35,39,36,32,62,42,81,42,32,66,80,76,45,24,42,73,54,69,50,97,59,53,31,33,40,34,28,57,30,77,92,50,53,56,42,74,23,68,43,48,80,48,54,14,53,51,51,70,69,42,42,66,69,63,37,65,36,86,79,75,73,81,89,79,81,77,81,91,73,91,81,85,89,81,84,89,80,90,86,80,94,72,94,78,86,83,87,82,82,87,84,88,82,92,85,90,88,81,90,87,82,89,87,87,89,87,82,89,82,92,80,91,82,89,87,80,89,78,79,88,82,82,81,84,81,90,87,86,84,91,90,89,83,86,88,88,84,88,84,87,90,86,85,90,80,95,71,92,69,92,71,91,84,83,87,87,69,79,55,51,72,52,98,57,67,51,74,47,86,96,46,53,36,32,31,37,30,24,54,65,39,53,80,44,50,18,31,20,33,40,37,37,74,74,56,50,54,65,54,49,74,28,54,39,63,74,42,92,45,77,72,71,92,65,89,44,68,46,45,82,42,82,37,93,97,59,54,57,25,32,24,24,70,41,76,42,50,53,70,40,78,56,45,65,44,58,42,50,36,39,30,32,42,65,53,73,74,59,39,55,68,69,59,47,18,49,52,46,29,54,38,43,70,66,34,33,62,74,52,28,50,49,51,72,70,46,63,51,85,58,94,60,93,44,69,40,52,36,42,38,34,22,50,72,72,41,45,40,86,42,50,69,82,74,88,79,54,56,30,40,29,29,34,59,78,68,52,36,47,38,74,23,66,52,30,48,28,32,52,29,63,42,57,56,72,49,24,42,36,32,26,26,60,39,70,41,52,56,68,41,71,49,18,29,61,89,57,77,59,88,48,43,64,71,59,44,40,59,58,36,46,80,70,71,44,77,68,72,36,86,77,60,65,54,55,74,68,58,44,52,49,52,33,49,50,40,54,48,46,56,52,43,52,61,37,61,73,38,83,55,83,84,45,83,55,50,47,71,54,25,52,49,39,42,52,49,31,59,75,62,38,36,60,59,57,39,24,64,30,25,43,50,27,15,52,41,26,24,9,64,58,40,50,70,62,11,38,56,26,23,52,50,15,39,54,46,36,33,56,35,62,35,79,91,39,73,70,45,54,52,36,48,46,37,63,79,37,42,83,76,29,94,51,42,36,69,56,57,64,66,67,68,75,77,79,118

Nearest PDB structures (foldseek):
  4wuy-assembly1_A  TM=5.951E-01  e=8.089E-13  Homo sapiens
  6cby-assembly2_B  TM=5.889E-01  e=8.068E-12  Homo sapiens
  4o6f-assembly1_A  TM=5.541E-01  e=6.944E-12  Homo sapiens
  3tg5-assembly1_A  TM=4.939E-01  e=1.145E-11  Homo sapiens
  8qma-assembly1_J  TM=4.053E-01  e=9.672E-05  Sinapis alba

InterPro domains:
  IPR001214 SET domain [PF00856] (366-503)
  IPR001214 SET domain [PS50280] (344-504)
  IPR001214 SET domain [SM00317] (353-510)
  IPR046341 SET domain superfamily [G3DSA:2.170.270.10] (355-533)
  IPR046341 SET domain superfamily [SSF82199] (355-530)
  IPR053185 SET domain-containing protein [PTHR47332] (305-646)

Organi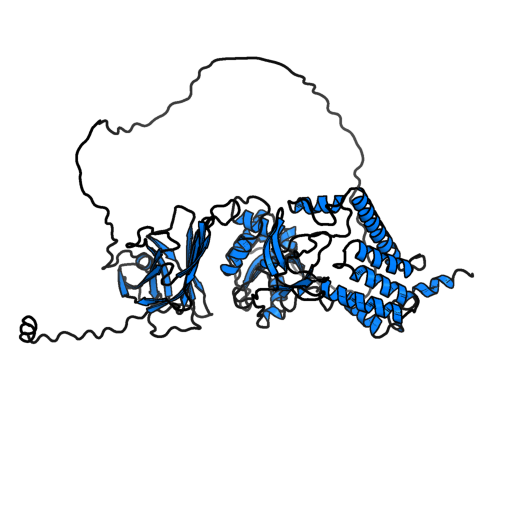sm: NCBI:txid326684

Radius of gyration: 35.26 Å; Cα contacts (8 Å, |Δi|>4): 1085; chains: 1; bounding box: 86×98×120 Å